Protein 1JB7 (pdb70)

Sequence (676 aa):
YEEYVELAKASLTSAQPQHFYAVVIDATFPYKTNQERYICSLKIVDPTLYLKQQKGAGDASDYATLVLYAKRFEEDLPIIHRAGDIIRVHRRATLRLYNGQQRQFNANVFYSSSWALFSTDKKRSVTQEINNQDAVSDDTTTPFSFSSKKHATIEKNEISILQQNLRKWANQYFSSYSVISSDMYTALNKAQAQKGDFDVVAKILQVHELDEYTNELKLKDASGQVFYTLSLKLKFPHVRTGEVVRIRSATYDEETSTQKKVLILSHYSNIITFIQQSSKLAKKELRAKIQQDDHSVEVASLKKNVSLNAVVLTEVDKKKHAALPSTSLQDLFHHADSDKELQAQQDDTFRTQFYVTKIEPSDVKEWVKGYDRKTKKSSSLKGASGKGDNIFQVQFLVKDASTQLNNNTYRVLLYTQDGLGANFFNVKKADNLHKNADARKKKKLEDSAEELLTKFNSYVDAVVERRNGFYLIKDTKKLIYQQQQSAFKQLLYTELFNNEGDFSKVSSNLKKPLKCYVKESYPHFLVTDGYFFVAPYFTKEAVNEFHAKFFPPNNVVNIVDLTDKVIVINNWSLELRRRVNSAEVFTSYANLEARLIVHSFKPNLQERLNPTRYPVNLFRDDEFKTTIQHFRHTALQAAINKKTVKGDNLVDISKVADDAAGKKGKVDAGIVKASASKGDDEFSDFSFKEGNTATLKIADIFVQEKG

Secondary structure (DSSP, 8-state):
--B--TTTS-SS--S-EEEEEEEEEEPPPEE-SSS-EEEEEEEEBTTBSB--TTSS-S-B--EEEEEEESSGGGS----EET-EEEEEEEEEEEETTEEEEEEETTTT-EEEEE-SSSS-HHHHHHT---S-TTS-SEESSS-----TTHHHHHHHHHHHHHHHHHHS-SS-GGGS--GGGGGG-SS-EEEEEEEEEEEE-SSSEEEEEEEETT--EEEEEEETTT-TT--TT-EEEEEEEEE-TT--SS-EEEEEEEEEEEEE-TT-HHHHHHHHHS----HHHHHHTTSSS-SS-EE-EEE-GGGTTSPB--HHHHHHTTTT-HHHHT-SEEEEEEEEEEEESSSGGGGEEEEETTTTEEE-STT-GGG-EEEEEEEEEEE-GGGTTBSEEEEEEEE-TTSTTTTTTSS----TTT-HHHHHHHHHHHHHHHSTTEEEEEEEEEETTEEEEESEEE--/----HHHHHHHHHHHTTT-GGGS-GGG-S-EEEEEEE-SSS-EEESSSEEE-EEE-HHHHHHHHHH-TT--GGG-TT-EEEEEEEEEEEEE--TTT-SS-BTTEEEEEEEEEEEEETTPPPPP-PPPEEGGG-HHHHHHHHHHHHHHHHHHHHHH--S--PPPHHHHSSTTS----GGGGEEE-S--SSSB-----S---------HHHHHHHHH-

Solvent-accessible surface area: 31541 Å² total; per-residue (Å²): 160,151,44,40,73,0,46,146,5,38,74,128,37,69,106,48,25,28,0,10,0,0,0,0,0,0,8,18,4,50,93,69,84,171,102,60,39,25,0,28,1,33,0,0,3,64,46,20,65,32,92,172,114,201,81,32,64,63,11,2,43,52,0,25,0,17,1,68,0,117,134,72,118,21,7,0,64,6,24,8,0,0,5,0,0,12,0,15,92,0,56,7,156,101,127,134,71,44,43,24,0,27,2,63,20,71,172,47,12,28,9,2,2,0,10,11,26,179,61,1,14,71,26,90,61,87,116,88,117,33,133,46,92,39,48,14,70,38,81,5,76,187,149,34,84,42,96,178,93,3,47,61,57,0,99,100,11,35,138,37,0,54,92,5,0,57,64,55,35,1,0,6,94,90,14,60,24,38,2,72,122,0,121,89,79,221,40,81,12,27,0,2,0,22,0,16,24,50,16,69,11,15,111,122,5,16,2,0,3,0,28,6,54,45,38,58,15,3,2,0,35,0,94,62,167,32,3,54,9,6,110,84,25,68,2,0,1,0,52,5,0,44,35,3,91,2,13,88,88,15,78,5,2,32,34,42,106,85,0,0,0,0,18,19,1,148,26,1,81,14,3,142,84,14,79,75,138,6,100,86,25,73,68,35,3,78,61,11,43,178,134,144,63,5,22,11,3,3,36,0,4,99,14,59,189,146,22,72,101,61,103,61,20,33,0,55,52,2,3,64,74,0,60,86,58,164,122,24,103,82,102,79,29,8,41,0,70,3,15,2,2,25,15,4,6,72,60,23,66,30,2,0,26,0,6,57,108,189,74,72,142,33,40,41,3,164,65,29,98,70,78,42,72,62,4,1,7,0,0,1,0,0,0,11,18,41,3,32,61,20,1,6,0,0,39,2,0,0,0,12,4,75,46,32,6,36,66,0,7,82,16,151,32,49,16,0,42,156,46,55,106,6,62,111,122,0,62,64,14,15,127,39,1,36,38,17,7,2,25,2,16,0,0,0,28,29,52,26,1,15,1,0,0,24,50,3,100,7,64,72,204,40,88,0,41,2,7,60,4,2,30,40,0,4,91,44,90,14,48,42,92,114,5,41,96,113,22,84,137,79,14,118,1,60,0,44,54,4,98,88,92,8,5,0,4,29,12,42,1,23,3,18,10,41,10,7,128,121,0,0,76,52,0,45,73,141,45,99,152,11,54,0,7,80,2,62,60,78,1,0,20,0,79,80,20,27,5,26,1,65,88,24,73,23,84,141,41,72,9,1,16,14,21,2,2,3,40,1,1,0,65,26,4,98,4,33,89,165,63,175,67,113,137,84,55,168,18,41,15,0,4,101,13,2,3,0,7,3,5,0,20,40,24,6,13,77,18,2,37,65,5,0,78,163,51,19,157,75,58,110,31,10,74,4,37,101,0,2,94,22,104,81,78,172,17,148,3,84,46,0,47,23,111,0,6,97,25,219,42,103,63,1,38,65,32,112,18,190,73,15,130,48,93,44,38,156,40,53,75,3,60,86,98,35,84,96

Structure (mmCIF, N/CA/C/O backbone):
data_1JB7
#
_entry.id   1JB7
#
_cell.length_a   93.100
_cell.length_b   93.100
_cell.length_c   421.800
_cell.angle_alpha   90.00
_cell.angle_beta   90.00
_cell.angle_gamma   120.00
#
_symmetry.space_group_name_H-M   'P 61 2 2'
#
loop_
_entity.id
_entity.type
_entity.pdbx_description
1 polymer "5'-D(*GP*GP*GP*GP*TP*TP*TP*TP*GP*GP*GP*G)-3'"
2 polymer 'telomere-binding protein alpha subunit'
3 polymer 'telomere-binding protein beta subunit'
4 non-polymer 'SODIUM ION'
5 non-polymer 'CHLORIDE ION'
6 water water
#
loop_
_atom_site.group_PDB
_atom_site.id
_atom_site.type_symbol
_atom_site.label_atom_id
_atom_site.label_alt_id
_atom_site.label_comp_id
_atom_site.label_asym_id
_atom_site.label_entity_id
_atom_site.label_seq_id
_atom_site.pdbx_PDB_ins_code
_atom_site.Cartn_x
_atom_site.Cartn_y
_atom_site.Cartn_z
_atom_site.occupancy
_atom_site.B_iso_or_equiv
_atom_site.auth_seq_id
_atom_site.auth_comp_id
_atom_site.auth_asym_id
_atom_site.auth_atom_id
_atom_site.pdbx_PDB_model_num
ATOM 945 N N . TYR D 2 36 ? -3.621 27.377 0.893 1.00 40.91 36 TYR A N 1
ATOM 946 C CA . TYR D 2 36 ? -2.581 26.704 1.728 1.00 40.25 36 TYR A CA 1
ATOM 947 C C . TYR D 2 36 ? -2.898 25.235 1.953 1.00 39.76 36 TYR A C 1
ATOM 948 O O . TYR D 2 36 ? -3.992 24.889 2.405 1.00 40.96 36 TYR A O 1
ATOM 957 N N A GLU D 2 37 ? -1.937 24.376 1.637 0.50 39.31 37 GLU A N 1
ATOM 958 N N B GLU D 2 37 ? -1.940 24.373 1.623 0.50 39.31 37 GLU A N 1
ATOM 959 C CA A GLU D 2 37 ? -2.099 22.941 1.821 0.50 38.97 37 GLU A CA 1
ATOM 960 C CA B GLU D 2 37 ? -2.094 22.933 1.811 0.50 38.97 37 GLU A CA 1
A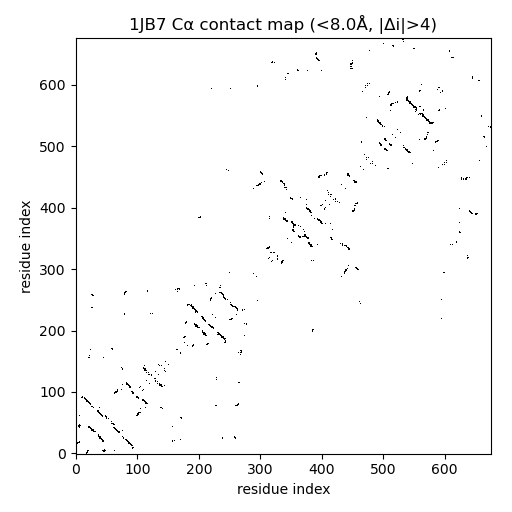TOM 961 C C A GLU D 2 37 ? -1.326 22.529 3.063 0.50 37.07 37 GLU A C 1
ATOM 962 C C B GLU D 2 37 ? -1.326 22.531 3.063 0.50 37.07 37 GLU A C 1
ATOM 963 O O A GLU D 2 37 ? -0.136 22.812 3.180 0.50 37.21 37 GLU A O 1
ATOM 964 O O B GLU D 2 37 ? -0.138 22.816 3.183 0.50 37.21 37 GLU A O 1
ATOM 975 N N . TYR D 2 38 ? -2.010 21.873 3.994 1.00 35.96 38 TYR A N 1
ATOM 976 C CA . TYR D 2 38 ? -1.380 21.438 5.237 1.00 34.49 38 TYR A CA 1
ATOM 977 C C . TYR D 2 38 ? -0.945 19.981 5.217 1.00 33.43 38 TYR A C 1
ATOM 978 O O . TYR D 2 38 ? -1.729 19.088 4.897 1.00 34.91 38 TYR A O 1
ATOM 987 N N . VAL D 2 39 ? 0.315 19.754 5.573 1.00 31.66 39 VAL A N 1
ATOM 988 C CA . VAL D 2 39 ? 0.881 18.414 5.587 1.00 30.29 39 VAL A CA 1
ATOM 989 C C . VAL D 2 39 ? 1.153 17.916 7.014 1.00 31.35 39 VAL A C 1
ATOM 990 O O . VAL D 2 39 ? 1.530 18.694 7.895 1.00 29.59 39 VAL A O 1
ATOM 994 N N . GLU D 2 40 ? 0.906 16.629 7.239 1.00 30.70 40 GLU A N 1
ATOM 995 C CA . GLU D 2 40 ? 1.140 16.009 8.542 1.00 30.36 40 GLU A CA 1
ATOM 996 C C . GLU D 2 40 ? 2.658 15.873 8.724 1.00 29.51 40 GLU A C 1
ATOM 997 O O . GLU D 2 40 ? 3.393 15.650 7.759 1.00 28.37 40 GLU A O 1
ATOM 1003 N N . LEU D 2 41 ? 3.116 15.968 9.969 1.00 26.01 41 LEU A N 1
ATOM 1004 C CA . LEU D 2 41 ? 4.539 15.921 10.275 1.00 26.24 41 LEU A CA 1
ATOM 1005 C C . LEU D 2 41 ? 5.387 14.794 9.689 1.00 24.84 41 LEU A C 1
ATOM 1006 O O . LEU D 2 41 ? 6.490 15.048 9.202 1.00 26.79 41 LEU A O 1
ATOM 1011 N N . ALA D 2 42 ? 4.912 13.557 9.779 1.00 27.22 42 ALA A N 1
ATOM 1012 C CA . ALA D 2 42 ? 5.673 12.425 9.261 1.00 29.07 42 ALA A CA 1
ATOM 1013 C C . ALA D 2 42 ? 5.601 12.326 7.740 1.00 30.69 42 ALA A C 1
ATOM 1014 O O . ALA D 2 42 ? 6.433 11.658 7.118 1.00 31.20 42 ALA A O 1
ATOM 1016 N N . LYS D 2 43 ? 4.617 12.995 7.150 1.00 32.11 43 LYS A N 1
ATOM 1017 C CA . LYS D 2 43 ? 4.433 12.961 5.699 1.00 33.58 43 LYS A CA 1
ATOM 1018 C C . LYS D 2 43 ? 5.119 14.091 4.938 1.00 34.41 43 LYS A C 1
ATOM 1019 O O . LYS D 2 43 ? 5.241 14.028 3.708 1.00 34.55 43 LYS A O 1
ATOM 1025 N N . ALA D 2 44 ? 5.579 15.112 5.664 1.00 33.22 44 ALA A N 1
ATOM 1026 C CA . ALA D 2 44 ? 6.272 16.246 5.056 1.00 31.52 44 ALA A CA 1
ATOM 1027 C C . ALA D 2 44 ? 7.520 15.766 4.316 1.00 32.55 44 ALA A C 1
ATOM 1028 O O . ALA D 2 44 ? 8.208 14.843 4.758 1.00 32.07 44 ALA A O 1
ATOM 1030 N N . SER D 2 45 ? 7.814 16.408 3.192 1.00 34.55 45 SER A N 1
ATOM 1031 C CA . SER D 2 45 ? 8.952 16.025 2.373 1.00 35.93 45 SER A CA 1
ATOM 1032 C C . SER D 2 45 ? 10.306 16.499 2.864 1.00 36.82 45 SER A C 1
ATOM 1033 O O . SER D 2 45 ? 10.492 17.673 3.172 1.00 36.81 45 SER A O 1
ATOM 1036 N N . LEU D 2 46 ? 11.258 15.571 2.897 1.00 39.10 46 LEU A N 1
ATOM 1037 C CA . LEU D 2 46 ? 12.631 15.860 3.304 1.00 42.06 46 LEU A CA 1
ATOM 1038 C C . LEU D 2 46 ? 13.478 16.233 2.084 1.00 44.17 46 LEU A C 1
ATOM 1039 O O . LEU D 2 46 ? 14.596 16.730 2.220 1.00 45.53 46 LEU A O 1
ATOM 1044 N N . THR D 2 47 ? 12.944 15.994 0.891 1.00 46.34 47 THR A N 1
ATOM 1045 C CA . THR D 2 47 ? 13.681 16.283 -0.335 1.00 48.51 47 THR A CA 1
ATOM 1046 C C . THR D 2 47 ? 13.290 17.564 -1.050 1.00 49.12 47 THR A C 1
ATOM 1047 O O . THR D 2 47 ? 14.128 18.187 -1.701 1.00 50.47 47 THR A O 1
ATOM 1051 N N . SER D 2 48 ? 12.028 17.961 -0.929 1.00 50.10 48 SER A N 1
ATOM 1052 C CA . SER D 2 48 ? 11.551 19.164 -1.599 1.00 51.05 48 SER A CA 1
ATOM 1053 C C . SER D 2 48 ? 12.343 20.420 -1.249 1.00 51.20 48 SER A C 1
ATOM 1054 O O . SER D 2 48 ? 12.753 21.162 -2.139 1.00 51.53 48 SER A O 1
ATOM 1057 N N . ALA D 2 49 ? 12.592 20.629 0.042 1.00 51.17 49 ALA A N 1
ATOM 1058 C CA . ALA D 2 49 ? 13.303 21.815 0.523 1.00 49.99 49 ALA A CA 1
ATOM 1059 C C . ALA D 2 49 ? 12.453 23.060 0.238 1.00 49.44 49 ALA A C 1
ATOM 1060 O O . ALA D 2 49 ? 12.920 24.193 0.360 1.00 49.51 49 ALA A O 1
ATOM 1062 N N . GLN D 2 50 ? 11.204 22.823 -0.163 1.00 48.74 50 GLN A N 1
ATOM 1063 C CA . GLN D 2 50 ? 10.247 23.885 -0.458 1.00 48.93 50 GLN A CA 1
ATOM 1064 C C . GLN D 2 50 ? 9.460 24.208 0.799 1.00 46.79 50 GLN A C 1
ATOM 1065 O O . GLN D 2 50 ? 9.365 23.385 1.714 1.00 47.19 50 GLN A O 1
ATOM 1071 N N . PRO D 2 51 ? 8.918 25.430 0.882 1.00 45.07 51 PRO A N 1
ATOM 1072 C CA . PRO D 2 51 ? 8.142 25.812 2.063 1.00 42.06 51 PRO A CA 1
ATOM 1073 C C . PRO D 2 51 ? 6.894 24.950 2.212 1.00 39.10 51 PRO A C 1
ATOM 1074 O O . PRO D 2 51 ? 6.119 24.784 1.268 1.00 38.53 51 PRO A O 1
ATOM 1078 N N . GLN D 2 52 ? 6.745 24.353 3.389 1.00 35.45 52 GLN A N 1
ATOM 1079 C CA . GLN D 2 52 ? 5.602 23.511 3.698 1.00 32.06 52 GLN A CA 1
ATOM 1080 C C . GLN D 2 52 ? 4.831 24.117 4.869 1.00 30.01 52 GLN A C 1
ATOM 1081 O O . GLN D 2 52 ? 5.361 24.950 5.603 1.00 30.38 52 GLN A O 1
ATOM 1087 N N . HIS D 2 53 ? 3.576 23.721 5.024 1.00 27.90 53 HIS A N 1
ATOM 1088 C CA . HIS D 2 53 ? 2.736 24.274 6.077 1.00 27.68 53 HIS A CA 1
ATOM 1089 C C . HIS D 2 53 ? 2.103 23.164 6.887 1.00 27.53 53 HIS A C 1
ATOM 1090 O O . HIS D 2 53 ? 1.787 22.097 6.356 1.00 27.26 53 HIS A O 1
ATOM 1097 N N . PHE D 2 54 ? 1.883 23.427 8.174 1.00 25.79 54 PHE A N 1
ATOM 1098 C CA . PHE D 2 54 ? 1.297 22.418 9.032 1.00 24.32 54 PHE A CA 1
ATOM 1099 C C . PHE D 2 54 ? 0.632 22.961 10.292 1.00 24.16 54 PHE A C 1
ATOM 1100 O O . PHE D 2 54 ? 0.799 24.125 10.658 1.00 22.38 54 PHE A O 1
ATOM 1108 N N . TYR D 2 55 ? -0.122 22.071 10.929 1.00 24.26 55 TYR A N 1
ATOM 1109 C CA . TYR D 2 55 ? -0.796 22.313 12.194 1.00 25.74 55 TYR A CA 1
ATOM 1110 C C . TYR D 2 55 ? -0.172 21.255 13.090 1.00 24.61 55 TYR A C 1
ATOM 1111 O O . TYR D 2 55 ? 0.006 20.114 12.663 1.00 26.91 55 TYR A O 1
ATOM 1120 N N . ALA D 2 56 ? 0.170 21.620 14.320 1.00 24.96 56 ALA A N 1
ATOM 1121 C CA . ALA D 2 56 ? 0.771 20.663 15.241 1.00 23.36 56 ALA A CA 1
ATOM 1122 C C . ALA D 2 56 ? 0.507 21.064 16.689 1.00 23.16 56 ALA A C 1
ATOM 1123 O O . ALA D 2 56 ? 0.132 22.200 16.965 1.00 22.04 56 ALA A O 1
ATOM 1125 N N . VAL D 2 57 ? 0.658 20.099 17.588 1.00 22.77 57 VAL A N 1
ATOM 1126 C CA . VAL D 2 57 ? 0.462 20.323 19.024 1.00 22.32 57 VAL A CA 1
ATOM 1127 C C . VAL D 2 57 ? 1.846 20.567 19.630 1.00 21.10 57 VAL A C 1
ATOM 1128 O O . VAL D 2 57 ? 2.777 19.798 19.401 1.00 21.19 57 VAL A O 1
ATOM 1132 N N . VAL D 2 58 ? 1.984 21.659 20.376 1.00 20.32 58 VAL A N 1
ATOM 1133 C CA . VAL D 2 58 ? 3.252 22.006 21.001 1.00 20.63 58 VAL A CA 1
ATOM 1134 C C . VAL D 2 58 ? 3.361 21.283 22.343 1.00 21.71 58 VAL A C 1
ATOM 1135 O O . VAL D 2 58 ? 2.454 21.387 23.172 1.00 19.27 58 VAL A O 1
ATOM 1139 N N . ILE D 2 59 ? 4.455 20.551 22.545 1.00 21.77 59 ILE A N 1
ATOM 1140 C CA . ILE D 2 59 ? 4.648 19.837 23.810 1.00 22.38 59 ILE A CA 1
ATOM 1141 C C . ILE D 2 59 ? 5.792 20.412 24.636 1.00 23.44 59 ILE A C 1
ATOM 1142 O O . ILE D 2 59 ? 5.901 20.128 25.833 1.00 24.18 59 ILE A O 1
ATOM 1147 N N . ASP D 2 60 ? 6.634 21.223 24.003 1.00 21.72 60 ASP A N 1
ATOM 1148 C CA . ASP D 2 60 ? 7.785 21.840 24.663 1.00 20.96 60 ASP A CA 1
ATOM 1149 C C . ASP D 2 60 ? 8.246 23.059 23.871 1.00 22.16 60 ASP A C 1
ATOM 1150 O O . ASP D 2 60 ? 8.015 23.148 22.661 1.00 22.13 60 ASP A O 1
ATOM 1155 N N . ALA D 2 61 ? 8.910 23.986 24.552 1.00 19.77 61 ALA A N 1
ATOM 1156 C CA . ALA D 2 61 ? 9.435 25.184 23.919 1.00 18.47 61 ALA A CA 1
ATOM 1157 C C . ALA D 2 61 ? 10.338 25.964 24.835 1.00 19.94 61 ALA A C 1
ATOM 1158 O O . ALA D 2 61 ? 10.101 26.048 26.046 1.00 18.95 61 ALA A O 1
ATOM 1160 N N . THR D 2 62 ? 11.379 26.535 24.251 1.00 17.41 62 THR A N 1
ATOM 1161 C CA . THR D 2 62 ? 12.267 27.412 24.989 1.00 18.03 62 THR A CA 1
ATOM 1162 C C . THR D 2 62 ? 11.462 28.709 24.998 1.00 18.93 62 THR A C 1
ATOM 1163 O O . THR D 2 62 ? 10.428 28.820 24.321 1.00 16.83 62 THR A O 1
ATOM 1167 N N . PHE D 2 63 ? 11.895 29.670 25.805 1.00 18.14 63 PHE A N 1
ATOM 1168 C CA . PHE D 2 63 ? 11.257 30.977 25.805 1.00 18.72 63 PHE A CA 1
ATOM 1169 C C . PHE D 2 63 ? 11.949 31.674 24.609 1.00 18.29 63 PHE A C 1
ATOM 1170 O O . PHE D 2 63 ? 13.046 31.264 24.214 1.00 17.14 63 PHE A O 1
ATOM 1178 N N . PRO D 2 64 ? 11.306 32.684 23.987 1.00 19.08 64 PRO A N 1
ATOM 1179 C CA . PRO D 2 64 ? 11.990 33.351 22.862 1.00 19.93 64 PRO A CA 1
ATOM 1180 C C . PRO D 2 64 ? 13.232 34.038 23.427 1.00 21.49 64 PRO A C 1
ATOM 1181 O O . PRO D 2 64 ? 13.130 34.780 24.408 1.00 22.57 64 PRO A O 1
ATOM 1185 N N . TYR D 2 65 ? 14.402 33.811 22.830 1.00 19.09 65 TYR A N 1
ATOM 1186 C CA . TYR D 2 65 ? 15.622 34.412 23.360 1.00 20.99 65 TYR A CA 1
ATOM 1187 C C . TYR D 2 65 ? 16.530 35.065 22.332 1.00 22.91 65 TYR A C 1
ATOM 1188 O O . TYR D 2 65 ? 16.551 34.669 21.166 1.00 21.41 65 TYR A O 1
ATOM 1197 N N . LYS D 2 66 ? 17.294 36.054 22.778 1.00 23.95 66 LYS A N 1
ATOM 1198 C CA . LYS D 2 66 ? 18.219 36.760 21.901 1.00 25.46 66 LYS A CA 1
ATOM 1199 C C . LYS D 2 66 ? 19.554 36.014 21.819 1.00 27.89 66 LYS A C 1
ATOM 1200 O O . LYS D 2 66 ? 20.049 35.490 22.819 1.00 25.92 66 LYS A O 1
ATOM 1206 N N . THR D 2 67 ? 20.108 35.920 20.611 1.00 29.81 67 THR A N 1
ATOM 1207 C CA . THR D 2 67 ? 21.380 35.229 20.391 1.00 35.79 67 THR A CA 1
ATOM 1208 C C . THR D 2 67 ? 22.523 36.199 20.129 1.00 39.38 67 THR A C 1
ATOM 1209 O O . THR D 2 67 ? 23.684 35.896 20.395 1.00 41.10 67 THR A O 1
ATOM 1213 N N . ASN D 2 68 ? 22.201 37.335 19.528 1.00 44.17 68 ASN A N 1
ATOM 1214 C CA . ASN D 2 68 ? 23.211 38.332 19.221 1.00 49.37 68 ASN A CA 1
ATOM 1215 C C . ASN D 2 68 ? 22.536 39.688 19.102 1.00 51.10 68 ASN A C 1
ATOM 1216 O O . ASN D 2 68 ? 21.471 39.899 19.672 1.00 53.17 68 ASN A O 1
ATOM 1221 N N . GLN D 2 69 ? 23.130 40.589 18.335 1.00 53.03 69 GLN A N 1
ATOM 1222 C CA . GLN D 2 69 ? 22.578 41.926 18.167 1.00 54.85 69 GLN A CA 1
ATOM 1223 C C . GLN D 2 69 ? 21.359 42.025 17.261 1.00 53.81 69 GLN A C 1
ATOM 1224 O O . GLN D 2 69 ? 20.625 43.012 17.334 1.00 55.10 69 GLN A O 1
ATOM 1230 N N . GLU D 2 70 ? 21.123 41.012 16.430 1.00 51.93 70 GLU A N 1
ATOM 1231 C CA . GLU D 2 70 ? 19.995 41.066 15.507 1.00 49.72 70 GLU A CA 1
ATOM 1232 C C . GLU D 2 70 ? 19.106 39.832 15.395 1.00 45.19 70 GLU A C 1
ATOM 1233 O O . GLU D 2 70 ? 18.185 39.827 14.582 1.00 45.24 70 GLU A O 1
ATOM 1239 N N . ARG D 2 71 ? 19.345 38.800 16.200 1.00 39.94 71 ARG A N 1
ATOM 1240 C CA . ARG D 2 71 ? 18.528 37.594 16.092 1.00 35.90 71 ARG A CA 1
ATOM 1241 C C . ARG D 2 71 ? 17.930 37.036 17.385 1.00 31.39 71 ARG A C 1
ATOM 1242 O O . ARG D 2 71 ? 18.556 37.063 18.443 1.00 29.55 71 ARG A O 1
ATOM 1250 N N . TYR D 2 72 ? 16.701 36.545 17.266 1.00 26.82 72 TYR A N 1
ATOM 1251 C CA . TYR D 2 72 ? 15.967 35.926 18.368 1.00 23.67 72 TYR A CA 1
ATOM 1252 C C . TYR D 2 72 ? 15.526 34.559 17.877 1.00 24.08 72 TYR A C 1
ATOM 1253 O O . TYR D 2 72 ? 15.171 34.384 16.694 1.00 21.85 72 TYR A O 1
ATOM 1262 N N . ILE D 2 73 ? 15.503 33.596 18.787 1.00 20.11 73 ILE A N 1
ATOM 1263 C CA . ILE D 2 73 ? 15.117 32.243 18.446 1.00 20.49 73 ILE A CA 1
ATOM 1264 C C . ILE D 2 73 ? 14.148 31.641 19.445 1.00 22.53 73 ILE A C 1
ATOM 1265 O O . ILE D 2 73 ? 14.181 31.992 20.631 1.00 21.35 73 ILE A O 1
ATOM 1270 N N . CYS D 2 74 ? 13.229 30.823 18.937 1.00 19.69 74 CYS A N 1
ATOM 1271 C CA . CYS D 2 74 ? 12.320 30.043 19.777 1.00 20.70 74 CYS A CA 1
ATOM 1272 C C . CYS D 2 74 ? 12.344 28.617 19.236 1.00 22.56 74 CYS A C 1
ATOM 1273 O O . CYS D 2 74 ? 12.038 28.380 18.071 1.00 23.14 74 CYS A O 1
ATOM 1276 N N . SER D 2 75 ? 12.762 27.674 20.070 1.00 20.74 75 SER A N 1
ATOM 1277 C CA . SER D 2 75 ? 12.826 26.279 19.667 1.00 22.91 75 SER A CA 1
ATOM 1278 C C . SER D 2 75 ? 11.683 25.481 20.290 1.00 25.58 75 SER A C 1
ATOM 1279 O O . SER D 2 75 ? 11.434 25.595 21.495 1.00 23.94 75 SER A O 1
ATOM 1282 N N . LEU D 2 76 ? 10.947 24.718 19.480 1.00 21.25 76 LEU A N 1
ATOM 1283 C CA . LEU D 2 76 ? 9.858 23.917 20.027 1.00 22.90 76 LEU A CA 1
ATOM 1284 C C . LEU D 2 76 ? 9.836 22.455 19.618 1.00 24.02 76 LEU A C 1
ATOM 1285 O O . LEU D 2 76 ? 10.507 22.048 18.654 1.00 22.99 76 LEU A O 1
ATOM 1290 N N . LYS D 2 77 ? 9.127 21.655 20.416 1.00 21.66 77 LYS A N 1
ATOM 1291 C CA . LYS D 2 77 ? 8.944 20.238 20.130 1.00 21.70 77 LYS A CA 1
ATOM 1292 C C . LYS D 2 77 ? 7.471 20.142 19.761 1.00 23.25 77 LYS A C 1
ATOM 1293 O O . LYS D 2 77 ? 6.611 20.664 20.482 1.00 20.31 77 LYS A O 1
ATOM 1299 N N . ILE D 2 78 ? 7.186 19.520 18.612 1.00 19.29 78 ILE A N 1
ATOM 1300 C CA . ILE D 2 78 ? 5.818 19.391 18.123 1.00 20.29 78 ILE A CA 1
ATOM 1301 C C . ILE D 2 78 ? 5.410 17.972 17.742 1.00 20.77 78 ILE A C 1
ATOM 1302 O O . ILE D 2 78 ? 6.243 17.153 17.356 1.00 21.87 78 ILE A O 1
ATOM 1307 N N . VAL D 2 79 ? 4.114 17.690 17.855 1.00 22.02 79 VAL A N 1
ATOM 1308 C CA . VAL D 2 79 ? 3.581 16.370 17.541 1.00 23.35 79 VAL A CA 1
ATOM 1309 C C . VAL D 2 79 ? 2.249 16.464 16.798 1.00 23.26 79 VAL A C 1
ATOM 1310 O O . VAL D 2 79 ? 1.614 17.517 16.760 1.00 23.81 79 VAL A O 1
ATOM 1314 N N . ASP D 2 80 ? 1.830 15.348 16.215 1.00 23.96 80 ASP A N 1
ATOM 1315 C CA . ASP D 2 80 ? 0.552 15.274 15.517 1.00 25.28 80 ASP A CA 1
ATOM 1316 C C . ASP D 2 80 ? 0.188 13.794 15.386 1.00 25.39 80 ASP A C 1
ATOM 1317 O O . ASP D 2 80 ? 0.984 12.940 15.782 1.00 25.36 80 ASP A O 1
ATOM 1322 N N . PRO D 2 81 ? -1.019 13.464 14.876 1.00 26.65 81 PRO A N 1
ATOM 1323 C CA . PRO D 2 81 ? -1.409 12.055 14.742 1.00 28.15 81 PRO A CA 1
ATOM 1324 C C . PRO D 2 81 ? -0.433 11.113 14.040 1.00 28.51 81 PRO A C 1
ATOM 1325 O O . PRO D 2 81 ? -0.515 9.901 14.234 1.00 29.61 81 PRO A O 1
ATOM 1329 N N . THR D 2 82 ? 0.485 11.653 13.237 1.00 29.01 82 THR A N 1
ATOM 1330 C CA . THR D 2 82 ? 1.459 10.816 12.529 1.00 29.22 82 THR A CA 1
ATOM 1331 C C . THR D 2 82 ? 2.845 10.761 13.170 1.00 29.81 82 THR A C 1
ATOM 1332 O O . THR D 2 82 ? 3.707 10.001 12.726 1.00 28.75 82 THR A O 1
ATOM 1336 N N . LEU D 2 83 ? 3.071 11.571 14.204 1.00 29.34 83 LEU A N 1
ATOM 1337 C CA . LEU D 2 83 ? 4.373 11.612 14.867 1.00 28.05 83 LEU A CA 1
ATOM 1338 C C . LEU D 2 83 ? 4.161 12.046 16.316 1.00 28.52 83 LEU A C 1
ATOM 1339 O O . LEU D 2 83 ? 3.973 13.227 16.594 1.00 27.59 83 LEU A O 1
ATOM 1344 N N . TYR D 2 84 ? 4.175 11.080 17.231 1.00 29.91 84 TYR A N 1
ATOM 1345 C CA . TYR D 2 84 ? 3.934 11.375 18.638 1.00 31.82 84 TYR A CA 1
ATOM 1346 C C . TYR D 2 84 ? 4.468 10.335 19.623 1.00 33.94 84 TYR A C 1
ATOM 1347 O O . TYR D 2 84 ? 4.561 10.610 20.822 1.00 31.88 84 TYR A O 1
ATOM 1356 N N . LEU D 2 85 ? 4.813 9.149 19.130 1.00 35.69 85 LEU A N 1
ATOM 1357 C CA . LEU D 2 85 ? 5.311 8.092 20.005 1.00 39.95 85 LEU A CA 1
ATOM 1358 C C . LEU D 2 85 ? 6.347 7.202 19.318 1.00 43.25 85 LEU A C 1
ATOM 1359 O O . LEU D 2 85 ? 6.169 6.804 18.165 1.00 41.79 85 LEU A O 1
ATOM 1364 N N . LYS D 2 86 ? 7.430 6.898 20.030 1.00 46.74 86 LYS A N 1
ATOM 1365 C CA . LYS D 2 86 ? 8.491 6.050 19.487 1.00 52.57 86 LYS A CA 1
ATOM 1366 C C . LYS D 2 86 ? 8.057 4.585 19.442 1.00 56.24 86 LYS A C 1
ATOM 1367 O O . LYS D 2 86 ? 7.214 4.169 20.240 1.00 55.63 86 LYS A O 1
ATOM 1373 N N . GLN D 2 87 ? 8.628 3.828 18.496 1.00 61.66 87 GLN A N 1
ATOM 1374 C CA . GLN D 2 87 ? 8.340 2.397 18.283 1.00 67.06 87 GLN A CA 1
ATOM 1375 C C . GLN D 2 87 ? 8.208 1.628 19.599 1.00 69.99 87 GLN A C 1
ATOM 1376 O O . GLN D 2 87 ? 9.154 0.979 20.057 1.00 70.53 87 GLN A O 1
ATOM 1382 N N . GLN D 2 88 ? 6.998 1.662 20.156 1.00 73.22 88 GLN A N 1
ATOM 1383 C CA . GLN D 2 88 ? 6.684 1.047 21.443 1.00 76.12 88 GLN A CA 1
ATOM 1384 C C . GLN D 2 88 ? 6.704 -0.475 21.594 1.00 77.36 88 GLN A C 1
ATOM 1385 O O . GLN D 2 88 ? 5.726 -1.175 21.313 1.00 77.87 88 GLN A O 1
ATOM 1391 N N . LYS D 2 89 ? 7.823 -0.958 22.114 1.00 78.36 89 LYS A N 1
ATOM 1392 C CA . LYS D 2 89 ? 8.061 -2.371 22.389 1.00 79.20 89 LYS A CA 1
ATOM 1393 C C . LYS D 2 89 ? 9.210 -2.248 23.369 1.00 79.50 89 LYS A C 1
ATOM 1394 O O . LYS D 2 89 ? 9.046 -2.472 24.567 1.00 80.00 89 LYS A O 1
ATOM 1400 N N . GLY D 2 90 ? 10.346 -1.794 22.847 1.00 79.34 90 GLY A N 1
ATOM 1401 C CA . GLY D 2 90 ? 11.525 -1.570 23.659 1.00 78.64 90 GLY A CA 1
ATOM 1402 C C . GLY D 2 90 ? 11.753 -0.071 23.756 1.00 78.10 90 GLY A C 1
ATOM 1403 O O . GLY D 2 90 ? 12.820 0.381 24.172 1.00 78.22 90 GLY A O 1
ATOM 1404 N N . ALA D 2 91 ? 10.742 0.701 23.357 1.00 77.31 91 ALA A N 1
ATOM 1405 C CA . ALA D 2 91 ? 10.806 2.162 23.383 1.00 76.26 91 ALA A CA 1
ATOM 1406 C C . ALA D 2 91 ? 10.558 2.726 24.780 1.00 75.36 91 ALA A C 1
ATOM 1407 O O . ALA D 2 91 ? 11.171 3.723 25.171 1.00 75.42 91 ALA A O 1
ATOM 1409 N N . GLY D 2 92 ? 9.649 2.094 25.518 1.00 73.82 92 GLY A N 1
ATOM 1410 C CA . GLY D 2 92 ? 9.337 2.544 26.865 1.00 71.53 92 GLY A CA 1
ATOM 1411 C C . GLY D 2 92 ? 8.347 3.691 26.927 1.00 69.22 92 GLY A C 1
ATOM 1412 O O . GLY D 2 92 ? 8.446 4.554 27.804 1.00 69.84 92 GLY A O 1
ATOM 1413 N N . ASP D 2 93 ? 7.393 3.688 25.996 1.00 66.28 93 ASP A N 1
ATOM 1414 C CA . ASP D 2 93 ? 6.357 4.717 25.900 1.00 62.53 93 ASP A CA 1
ATOM 1415 C C . ASP D 2 93 ? 6.932 6.138 25.895 1.00 58.20 93 ASP A C 1
ATOM 1416 O O . ASP D 2 93 ? 6.361 7.068 26.471 1.00 58.40 93 ASP A O 1
ATOM 1421 N N . ALA D 2 94 ? 8.091 6.281 25.261 1.00 52.57 94 ALA A N 1
ATOM 1422 C CA . ALA D 2 94 ? 8.757 7.561 25.146 1.00 46.14 94 ALA A CA 1
ATOM 1423 C C . ALA D 2 94 ? 8.103 8.296 23.984 1.00 43.50 94 ALA A C 1
ATOM 1424 O O . ALA D 2 94 ? 7.744 7.681 22.973 1.00 39.53 94 ALA A O 1
ATOM 1426 N N . SER D 2 95 ? 7.915 9.602 24.145 1.00 39.40 95 SER A N 1
ATOM 1427 C CA . SER D 2 95 ? 7.302 10.416 23.101 1.00 37.32 95 SER A CA 1
ATOM 1428 C C . SER D 2 95 ? 8.225 10.614 21.905 1.00 34.78 95 SER A C 1
ATOM 1429 O O . SER D 2 95 ? 9.447 10.628 22.044 1.00 34.40 95 SER A O 1
ATOM 1432 N N . ASP D 2 96 ? 7.635 10.695 20.719 1.00 32.80 96 ASP A N 1
ATOM 1433 C CA . ASP D 2 96 ? 8.408 10.960 19.513 1.00 31.32 96 ASP A CA 1
ATOM 1434 C C . ASP D 2 96 ? 7.897 12.310 19.053 1.00 28.79 96 ASP A C 1
ATOM 1435 O O . ASP D 2 96 ? 6.732 12.635 19.275 1.00 30.19 96 ASP A O 1
ATOM 1440 N N . TYR D 2 97 ? 8.761 13.103 18.433 1.00 27.61 97 TYR A N 1
ATOM 1441 C CA . TYR D 2 97 ? 8.358 14.430 17.999 1.00 26.65 97 TYR A CA 1
ATOM 1442 C C . TYR D 2 97 ? 9.264 15.015 16.933 1.00 25.54 97 TYR A C 1
ATOM 1443 O O . TYR D 2 97 ? 10.353 14.508 16.673 1.00 25.79 97 TYR A O 1
ATOM 1452 N N . ALA D 2 98 ? 8.789 16.094 16.324 1.00 24.74 98 ALA A N 1
ATOM 1453 C CA . ALA D 2 98 ? 9.562 16.837 15.342 1.00 25.03 98 ALA A CA 1
ATOM 1454 C C . ALA D 2 98 ? 9.962 18.103 16.094 1.00 24.68 98 ALA A C 1
ATOM 1455 O O . ALA D 2 98 ? 9.408 18.397 17.158 1.00 23.06 98 ALA A O 1
ATOM 1457 N N . THR D 2 99 ? 10.955 18.820 15.586 1.00 23.69 99 THR A N 1
ATOM 1458 C CA . THR D 2 99 ? 11.360 20.071 16.213 1.00 24.77 99 THR A CA 1
ATOM 1459 C C . THR D 2 99 ? 11.046 21.212 15.263 1.00 25.00 99 THR A C 1
ATOM 1460 O O . THR D 2 99 ? 11.017 21.030 14.042 1.00 24.33 99 THR A O 1
ATOM 1464 N N . LEU D 2 100 ? 10.807 22.382 15.836 1.00 21.18 100 LEU A N 1
ATOM 1465 C CA . LEU D 2 100 ? 10.4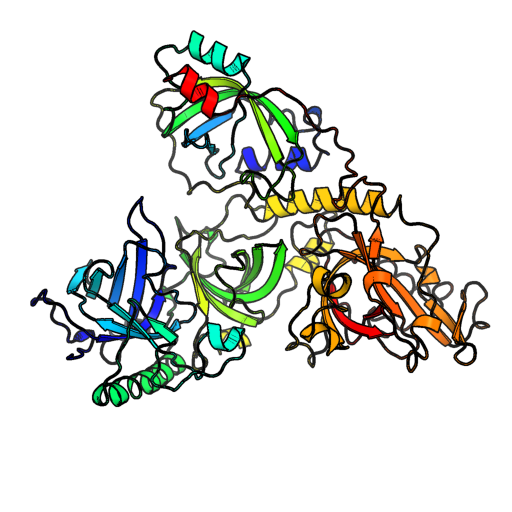90 23.577 15.073 1.00 21.01 100 LEU A CA 1
ATOM 1466 C C . LEU D 2 100 ? 11.352 24.712 15.578 1.00 22.33 100 LEU A C 1
ATOM 1467 O O . LEU D 2 100 ? 11.313 25.060 16.775 1.00 19.16 100 LEU A O 1
ATOM 1472 N N . VAL D 2 101 ? 12.176 25.264 14.694 1.00 19.91 101 VAL A N 1
ATOM 1473 C CA . VAL D 2 101 ? 13.027 26.368 15.099 1.00 20.24 101 VAL A CA 1
ATOM 1474 C C . VAL D 2 101 ? 12.573 27.628 14.383 1.00 23.33 101 VAL A C 1
ATOM 1475 O O . VAL D 2 101 ? 12.580 27.689 13.146 1.00 23.16 101 VAL A O 1
ATOM 1479 N N . LEU D 2 102 ? 12.144 28.616 15.167 1.00 21.61 102 LEU A N 1
ATOM 1480 C CA . LEU D 2 102 ? 11.669 29.883 14.635 1.00 22.16 102 LEU A CA 1
ATOM 1481 C C . LEU D 2 102 ? 12.711 30.969 14.837 1.00 24.29 102 LEU A C 1
ATOM 1482 O O . LEU D 2 102 ? 13.210 31.193 15.964 1.00 21.39 102 LEU A O 1
ATOM 1487 N N . TYR D 2 103 ? 13.058 31.632 13.736 1.00 20.41 103 TYR A N 1
ATOM 1488 C CA . TYR D 2 103 ? 14.051 32.695 13.746 1.00 21.43 103 TYR A CA 1
ATOM 1489 C C . TYR D 2 103 ? 13.375 34.032 13.470 1.00 22.36 103 TYR A C 1
ATOM 1490 O O . TYR D 2 103 ? 12.498 34.126 12.612 1.00 23.15 103 TYR A O 1
ATOM 1499 N N . ALA D 2 104 ? 13.808 35.072 14.173 1.00 21.97 104 ALA A N 1
ATOM 1500 C CA . ALA D 2 104 ? 13.217 36.391 14.005 1.00 21.85 104 ALA A CA 1
ATOM 1501 C C . ALA D 2 104 ? 14.205 37.494 14.326 1.00 22.05 104 ALA A C 1
ATOM 1502 O O . ALA D 2 104 ? 15.277 37.239 14.859 1.00 22.84 104 ALA A O 1
ATOM 1504 N N . LYS D 2 105 ? 13.865 38.720 13.943 1.00 23.08 105 LYS A N 1
ATOM 1505 C CA . LYS D 2 105 ? 14.725 39.861 14.211 1.00 23.77 105 LYS A CA 1
ATOM 1506 C C . LYS D 2 105 ? 14.235 40.633 15.422 1.00 22.57 105 LYS A C 1
ATOM 1507 O O . LYS D 2 105 ? 14.918 41.535 15.903 1.00 24.03 105 LYS A O 1
ATOM 1513 N N . ARG D 2 106 ? 13.015 40.328 15.849 1.00 24.54 106 ARG A N 1
ATOM 1514 C CA . ARG D 2 106 ? 12.404 40.985 17.007 1.00 24.35 106 ARG A CA 1
ATOM 1515 C C . ARG D 2 106 ? 11.786 39.958 17.946 1.00 24.32 106 ARG A C 1
ATOM 1516 O O . ARG D 2 106 ? 11.235 38.939 17.507 1.00 22.67 106 ARG A O 1
ATOM 1524 N N . PHE D 2 107 ? 11.894 40.231 19.246 1.00 22.38 107 PHE A N 1
ATOM 1525 C CA . PHE D 2 107 ? 11.342 39.358 20.289 1.00 22.02 107 PHE A CA 1
ATOM 1526 C C . PHE D 2 107 ? 9.844 39.120 20.096 1.00 20.68 107 PHE A C 1
ATOM 1527 O O . PHE D 2 107 ? 9.347 37.995 20.216 1.00 21.48 107 PHE A O 1
ATOM 1535 N N A GLU D 2 108 ? 9.141 40.196 19.775 0.50 22.08 108 GLU A N 1
ATOM 1536 N N B GLU D 2 108 ? 9.138 40.195 19.759 0.50 22.08 108 GLU A N 1
ATOM 1537 C CA A GLU D 2 108 ? 7.701 40.194 19.566 0.50 22.66 108 GLU A CA 1
ATOM 1538 C CA B GLU D 2 108 ? 7.690 40.190 19.550 0.50 22.66 108 GLU A CA 1
ATOM 1539 C C A GLU D 2 108 ? 7.193 39.359 18.378 0.50 22.12 108 GLU A C 1
ATOM 1540 C C B GLU D 2 108 ? 7.198 39.298 18.407 0.50 22.12 108 GLU A C 1
ATOM 1541 O O A GLU D 2 108 ? 5.993 39.130 18.249 0.50 21.29 108 GLU A O 1
ATOM 1542 O O B GLU D 2 108 ? 6.024 38.950 18.356 0.50 21.29 108 GLU A O 1
ATOM 1553 N N . ASP D 2 109 ? 8.103 38.886 17.528 1.00 22.82 109 ASP A N 1
ATOM 1554 C CA . ASP D 2 109 ? 7.722 38.049 16.377 1.00 22.44 109 ASP A CA 1
ATOM 1555 C C . ASP D 2 109 ? 7.784 36.551 16.660 1.00 23.15 109 ASP A C 1
ATOM 1556 O O . ASP D 2 109 ? 7.605 35.720 15.760 1.00 21.04 109 ASP A O 1
ATOM 1561 N N . LEU D 2 110 ? 7.981 36.205 17.931 1.00 21.78 110 LEU A N 1
ATOM 1562 C CA . LEU D 2 110 ? 8.076 34.816 18.331 1.00 19.41 110 LEU A CA 1
ATOM 1563 C C . LEU D 2 110 ? 7.004 34.460 19.368 1.00 21.68 110 LEU A C 1
ATOM 1564 O O . LEU D 2 110 ? 6.555 35.313 20.133 1.00 19.83 110 LEU A O 1
ATOM 1569 N N . PRO D 2 111 ? 6.545 33.202 19.357 1.00 21.51 111 PRO A N 1
ATOM 1570 C CA . PRO D 2 111 ? 5.519 32.693 20.267 1.00 22.05 111 PRO A CA 1
ATOM 1571 C C . PRO D 2 111 ? 5.978 32.410 21.699 1.00 21.71 111 PRO A C 1
ATOM 1572 O O . PRO D 2 111 ? 7.001 31.765 21.915 1.00 20.01 111 PRO A O 1
ATOM 1576 N N . ILE D 2 112 ? 5.216 32.911 22.668 1.00 21.43 112 ILE A N 1
ATOM 1577 C CA . ILE D 2 112 ? 5.530 32.640 24.068 1.00 21.05 112 ILE A CA 1
ATOM 1578 C C . ILE D 2 112 ? 4.638 31.468 24.442 1.00 18.28 112 ILE A C 1
ATOM 1579 O O . ILE D 2 112 ? 3.413 31.596 24.510 1.00 22.16 112 ILE A O 1
ATOM 1584 N N . ILE D 2 113 ? 5.252 30.307 24.624 1.00 17.27 113 ILE A N 1
ATOM 1585 C CA . ILE D 2 113 ? 4.518 29.097 24.954 1.00 17.19 113 ILE A CA 1
ATOM 1586 C C . ILE D 2 113 ? 4.449 28.932 26.481 1.00 18.07 113 ILE A C 1
ATOM 1587 O O . ILE D 2 113 ? 5.438 28.581 27.107 1.00 18.33 113 ILE A O 1
ATOM 1592 N N . HIS D 2 114 ? 3.298 29.240 27.067 1.00 19.96 114 HIS A N 1
ATOM 1593 C CA . HIS D 2 114 ? 3.129 29.103 28.521 1.00 20.62 114 HIS A CA 1
ATOM 1594 C C . HIS D 2 114 ? 2.593 27.731 28.915 1.00 21.67 114 HIS A C 1
ATOM 1595 O O . HIS D 2 114 ? 2.735 27.310 30.077 1.00 21.56 114 HIS A O 1
ATOM 1602 N N . ARG D 2 115 ? 2.010 27.027 27.943 1.00 19.79 115 ARG A N 1
ATOM 1603 C CA . ARG D 2 115 ? 1.354 25.747 28.186 1.00 20.88 115 ARG A CA 1
ATOM 1604 C C . ARG D 2 115 ? 1.538 24.682 27.107 1.00 23.45 115 ARG A C 1
ATOM 1605 O O . ARG D 2 115 ? 1.430 24.958 25.906 1.00 22.29 115 ARG A O 1
ATOM 1613 N N . ALA D 2 116 ? 1.761 23.454 27.557 1.00 22.44 116 ALA A N 1
ATOM 1614 C CA . ALA D 2 116 ? 1.939 22.321 26.671 1.00 23.21 116 ALA A CA 1
ATOM 1615 C C . ALA D 2 116 ? 0.575 21.760 26.312 1.00 24.54 116 ALA A C 1
ATOM 1616 O O . ALA D 2 116 ? -0.287 21.589 27.180 1.00 25.60 116 ALA A O 1
ATOM 1618 N N . GLY D 2 117 ? 0.362 21.504 25.023 1.00 23.62 117 GLY A N 1
ATOM 1619 C CA . GLY D 2 117 ? -0.914 20.963 24.593 1.00 21.93 117 GLY A CA 1
ATOM 1620 C C . GLY D 2 117 ? -1.665 21.858 23.630 1.00 22.01 117 GLY A C 1
ATOM 1621 O O . GLY D 2 117 ? -2.599 21.399 22.978 1.00 23.45 117 GLY A O 1
ATOM 1622 N N . ASP D 2 118 ? -1.304 23.139 23.574 1.00 22.54 118 ASP A N 1
ATOM 1623 C CA . ASP D 2 118 ? -1.959 24.063 22.652 1.00 22.08 118 ASP A CA 1
ATOM 1624 C C . ASP D 2 118 ? -1.476 23.776 21.228 1.00 22.73 118 ASP A C 1
ATOM 1625 O O . ASP D 2 118 ? -0.551 22.992 21.022 1.00 21.10 118 ASP A O 1
ATOM 1630 N N . ILE D 2 119 ? -2.109 24.416 20.256 1.00 23.56 119 ILE A N 1
ATOM 1631 C CA . ILE D 2 119 ? -1.805 24.171 18.851 1.00 22.92 119 ILE A CA 1
ATOM 1632 C C . ILE D 2 119 ? -1.111 25.324 18.133 1.00 22.30 119 ILE A C 1
ATOM 1633 O O . ILE D 2 119 ? -1.390 26.499 18.395 1.00 22.74 119 ILE A O 1
ATOM 1638 N N . ILE D 2 120 ? -0.177 24.978 17.246 1.00 20.66 120 ILE A N 1
ATOM 1639 C CA . ILE D 2 120 ? 0.529 25.979 16.460 1.00 19.17 120 ILE A CA 1
ATOM 1640 C C . ILE D 2 120 ? 0.346 25.666 14.968 1.00 21.90 120 ILE A C 1
ATOM 1641 O O . ILE D 2 120 ? 0.359 24.504 14.564 1.00 21.85 120 ILE A O 1
ATOM 1646 N N . ARG D 2 121 ? 0.051 26.703 14.192 1.00 23.09 121 ARG A N 1
ATOM 1647 C CA . ARG D 2 121 ? -0.120 26.571 12.741 1.00 23.58 121 ARG A CA 1
ATOM 1648 C C . ARG D 2 121 ? 1.050 27.337 12.149 1.00 21.62 121 ARG A C 1
ATOM 1649 O O . ARG D 2 121 ? 1.252 28.509 12.463 1.00 22.39 121 ARG A O 1
ATOM 1657 N N . VAL D 2 122 ? 1.836 26.672 11.309 1.00 22.76 122 VAL A N 1
ATOM 1658 C CA . VAL D 2 122 ? 3.005 27.290 10.707 1.00 21.69 122 VAL A CA 1
ATOM 1659 C C . VAL D 2 122 ? 2.917 27.355 9.186 1.00 24.27 122 VAL A C 1
ATOM 1660 O O . VAL D 2 122 ? 2.509 26.395 8.526 1.00 23.85 122 VAL A O 1
ATOM 1664 N N . HIS D 2 123 ? 3.286 28.511 8.658 1.00 23.67 123 HIS A N 1
ATOM 1665 C CA . HIS D 2 123 ? 3.304 28.729 7.222 1.00 24.43 123 HIS A CA 1
ATOM 1666 C C . HIS D 2 123 ? 4.723 28.931 6.728 1.00 24.05 123 HIS A C 1
ATOM 1667 O O . HIS D 2 123 ? 5.506 29.679 7.321 1.00 24.88 123 HIS A O 1
ATOM 1674 N N A ARG D 2 124 ? 5.063 28.237 5.646 0.50 24.67 124 ARG A N 1
ATOM 1675 N N B ARG D 2 124 ? 5.068 28.216 5.662 0.50 24.67 124 ARG A N 1
ATOM 1676 C CA A ARG D 2 124 ? 6.379 28.350 5.019 0.50 24.85 124 ARG A CA 1
ATOM 1677 C CA B ARG D 2 124 ? 6.370 28.347 5.022 0.50 24.85 124 ARG A CA 1
ATOM 1678 C C A ARG D 2 124 ? 7.602 27.899 5.823 0.50 24.04 124 ARG A C 1
ATOM 1679 C C B ARG D 2 124 ? 7.595 27.901 5.822 0.50 24.04 124 ARG A C 1
ATOM 1680 O O A ARG D 2 124 ? 8.568 28.647 5.991 0.50 24.42 124 ARG A O 1
ATOM 1681 O O B ARG D 2 124 ? 8.544 28.659 6.006 0.50 24.42 124 ARG A O 1
ATOM 1696 N N . ALA D 2 125 ? 7.567 26.659 6.293 1.00 25.66 125 ALA A N 1
ATOM 1697 C CA . ALA D 2 125 ? 8.681 26.091 7.045 1.00 25.88 125 ALA A CA 1
ATOM 1698 C C . ALA D 2 125 ? 9.435 25.155 6.099 1.00 26.98 125 ALA A C 1
ATOM 1699 O O . ALA D 2 125 ? 8.823 24.531 5.231 1.00 28.44 125 ALA A O 1
ATOM 1701 N N . THR D 2 126 ? 10.759 25.108 6.212 1.00 27.45 126 THR A N 1
ATOM 1702 C CA . THR D 2 126 ? 11.558 24.195 5.391 1.00 29.06 126 THR A CA 1
ATOM 1703 C C . THR D 2 126 ? 11.984 23.061 6.316 1.00 29.39 126 THR A C 1
ATOM 1704 O O . THR D 2 126 ? 12.341 23.296 7.469 1.00 31.43 126 THR A O 1
ATOM 1708 N N . LEU D 2 127 ? 11.916 21.834 5.826 1.00 27.11 127 LEU A N 1
ATOM 1709 C CA . LEU D 2 127 ? 12.270 20.675 6.625 1.00 27.92 127 LEU A CA 1
ATOM 1710 C C . LEU D 2 127 ? 13.587 20.024 6.236 1.00 29.80 127 LEU A C 1
ATOM 1711 O O . LEU D 2 127 ? 13.955 19.985 5.057 1.00 28.74 127 LEU A O 1
ATOM 1716 N N . ARG D 2 128 ? 14.305 19.529 7.240 1.00 27.58 128 ARG A N 1
ATOM 1717 C CA . ARG D 2 128 ? 15.560 18.828 7.023 1.00 27.93 128 ARG A CA 1
ATOM 1718 C C . ARG D 2 128 ? 15.808 17.904 8.205 1.00 28.74 128 ARG A C 1
ATOM 1719 O O . ARG D 2 128 ? 15.157 18.017 9.243 1.00 27.35 128 ARG A O 1
ATOM 1727 N N . LEU D 2 129 ? 16.740 16.979 8.029 1.00 28.48 129 LEU A N 1
ATOM 1728 C CA . LEU D 2 129 ? 17.092 16.034 9.069 1.00 30.04 129 LEU A CA 1
ATOM 1729 C C . LEU D 2 129 ? 18.231 16.640 9.880 1.00 29.45 129 LEU A C 1
ATOM 1730 O O . LEU D 2 129 ? 19.232 17.099 9.321 1.00 27.46 129 LEU A O 1
ATOM 1735 N N . TYR D 2 130 ? 18.049 16.707 11.198 1.00 28.96 130 TYR A N 1
ATOM 1736 C CA . TYR D 2 130 ? 19.083 17.252 12.071 1.00 27.85 130 TYR A CA 1
ATOM 1737 C C . TYR D 2 130 ? 19.315 16.197 13.125 1.00 29.01 130 TYR A C 1
ATOM 1738 O O . TYR D 2 130 ? 18.473 15.981 14.003 1.00 27.75 130 TYR A O 1
ATOM 1747 N N . ASN D 2 131 ? 20.430 15.495 12.975 1.00 29.68 131 ASN A N 1
ATOM 1748 C CA . ASN D 2 131 ? 20.818 14.420 13.871 1.00 32.44 131 ASN A CA 1
ATOM 1749 C C . ASN D 2 131 ? 19.707 13.388 14.056 1.00 33.43 131 ASN A C 1
ATOM 1750 O O . ASN D 2 131 ? 19.263 13.100 15.173 1.00 33.19 131 ASN A O 1
ATOM 1755 N N . GLY D 2 132 ? 19.213 12.908 12.916 1.00 32.08 132 GLY A N 1
ATOM 1756 C CA . GLY D 2 132 ? 18.181 11.890 12.884 1.00 32.47 132 GLY A CA 1
ATOM 1757 C C . GLY D 2 132 ? 16.746 12.306 13.114 1.00 32.67 132 GLY A C 1
ATOM 1758 O O . GLY D 2 132 ? 15.840 11.481 12.985 1.00 34.19 132 GLY A O 1
ATOM 1759 N N A GLN D 2 133 ? 16.504 13.568 13.434 0.50 32.17 133 GLN A N 1
ATOM 1760 N N B GLN D 2 133 ? 16.531 13.579 13.452 0.50 32.17 133 GLN A N 1
ATOM 1761 C CA A GLN D 2 133 ? 15.129 13.956 13.645 0.50 31.66 133 GLN A CA 1
ATOM 1762 C CA B GLN D 2 133 ? 15.193 14.102 13.733 0.50 31.66 133 GLN A CA 1
ATOM 1763 C C A GLN D 2 133 ? 14.655 15.050 12.696 0.50 30.04 133 GLN A C 1
ATOM 1764 C C B GLN D 2 133 ? 14.663 15.096 12.695 0.50 30.04 133 GLN A C 1
ATOM 1765 O O A GLN D 2 133 ? 15.449 15.826 12.161 0.50 29.60 133 GLN A O 1
ATOM 1766 O O B GLN D 2 133 ? 15.426 15.870 12.116 0.50 29.60 133 GLN A O 1
ATOM 1777 N N . ARG D 2 134 ? 13.349 15.078 12.480 1.00 28.93 134 ARG A N 1
ATOM 1778 C CA . ARG D 2 134 ? 12.714 16.016 11.563 1.00 29.13 134 ARG A CA 1
ATOM 1779 C C . ARG D 2 134 ? 12.664 17.424 12.136 1.00 28.89 134 ARG A C 1
ATOM 1780 O O . ARG D 2 134 ? 11.956 17.695 13.111 1.00 30.00 134 ARG A O 1
ATOM 1788 N N . GLN D 2 135 ? 13.477 18.299 11.554 1.00 24.58 135 GLN A N 1
ATOM 1789 C CA . GLN D 2 135 ? 13.583 19.682 11.989 1.00 24.21 135 GLN A CA 1
ATOM 1790 C C . GLN D 2 135 ? 12.969 20.677 11.011 1.00 25.36 135 GLN A C 1
ATOM 1791 O O . GLN D 2 135 ? 13.477 20.865 9.901 1.00 24.49 135 GLN A O 1
ATOM 1797 N N . PHE D 2 136 ? 11.876 21.306 11.427 1.00 24.05 136 PHE A N 1
ATOM 1798 C CA . PHE D 2 136 ? 11.214 22.315 10.615 1.00 23.90 136 PHE A CA 1
ATOM 1799 C C . PHE D 2 136 ? 11.812 23.668 10.987 1.00 25.31 136 PHE A C 1
ATOM 1800 O O . PHE D 2 136 ? 11.868 24.037 12.171 1.00 24.57 136 PHE A O 1
ATOM 1808 N N . ASN D 2 137 ? 12.313 24.387 9.989 1.00 22.79 137 ASN A N 1
ATOM 1809 C CA . ASN D 2 137 ? 12.909 25.692 10.210 1.00 22.58 137 ASN A CA 1
ATOM 1810 C C . ASN D 2 137 ? 12.065 26.790 9.574 1.00 24.73 137 ASN A C 1
ATOM 1811 O O . ASN D 2 137 ? 11.536 26.614 8.478 1.00 24.18 137 ASN A O 1
ATOM 1816 N N . ALA D 2 138 ? 11.911 27.912 10.269 1.00 23.10 138 ALA A N 1
ATOM 1817 C CA . ALA D 2 138 ? 11.098 28.994 9.736 1.00 23.69 138 ALA A CA 1
ATOM 1818 C C . ALA D 2 138 ? 11.626 30.375 10.060 1.00 25.44 138 ALA A C 1
ATOM 1819 O O . ALA D 2 138 ? 11.777 30.732 11.241 1.00 24.39 138 ALA A O 1
ATOM 1821 N N . ASN D 2 139 ? 11.945 31.144 9.015 1.00 22.95 139 ASN A N 1
ATOM 1822 C CA . ASN D 2 139 ? 12.436 32.507 9.200 1.00 24.66 139 ASN A CA 1
ATOM 1823 C C . ASN D 2 139 ? 11.264 33.476 9.229 1.00 26.36 139 ASN A C 1
ATOM 1824 O O . ASN D 2 139 ? 10.745 33.911 8.179 1.00 24.29 139 ASN A O 1
ATOM 1829 N N . VAL D 2 140 ? 10.826 33.797 10.444 1.00 23.36 140 VAL A N 1
ATOM 1830 C CA . VAL D 2 140 ? 9.712 34.706 10.628 1.00 22.71 140 VAL A CA 1
ATOM 1831 C C . VAL D 2 140 ? 10.103 36.097 10.139 1.00 22.49 140 VAL A C 1
ATOM 1832 O O . VAL D 2 140 ? 9.242 36.884 9.762 1.00 24.03 140 VAL A O 1
ATOM 1836 N N . PHE D 2 141 ? 11.396 36.404 10.152 1.00 23.24 141 PHE A N 1
ATOM 1837 C CA . PHE D 2 141 ? 11.848 37.714 9.692 1.00 25.75 141 PHE A CA 1
ATOM 1838 C C . PHE D 2 141 ? 11.749 37.843 8.165 1.00 26.98 141 PHE A C 1
ATOM 1839 O O . PHE D 2 141 ? 11.815 38.948 7.626 1.00 27.80 141 PHE A O 1
ATOM 1847 N N . TYR D 2 142 ? 11.557 36.718 7.485 1.00 26.01 142 TYR A N 1
ATOM 1848 C CA . TYR D 2 142 ? 11.456 36.746 6.028 1.00 26.71 142 TYR A CA 1
ATOM 1849 C C . TYR D 2 142 ? 10.035 36.579 5.533 1.00 24.42 142 TYR A C 1
ATOM 1850 O O . TYR D 2 142 ? 9.322 37.561 5.314 1.00 27.42 142 TYR A O 1
ATOM 1859 N N . SER D 2 143 ? 9.602 35.338 5.387 1.00 24.73 143 SER A N 1
ATOM 1860 C CA . SER D 2 143 ? 8.274 35.101 4.869 1.00 25.88 143 SER A CA 1
ATOM 1861 C C . SER D 2 143 ? 7.453 34.115 5.659 1.00 25.99 143 SER A C 1
ATOM 1862 O O . SER D 2 143 ? 6.307 33.884 5.318 1.00 26.21 143 SER A O 1
ATOM 1865 N N . SER D 2 144 ? 8.020 33.534 6.712 1.00 25.46 144 SER A N 1
ATOM 1866 C CA . SER D 2 144 ? 7.280 32.547 7.499 1.00 24.38 144 SER A CA 1
ATOM 1867 C C . SER D 2 144 ? 6.356 33.195 8.525 1.00 22.69 144 SER A C 1
ATOM 1868 O O . SER D 2 144 ? 6.536 34.354 8.887 1.00 22.53 144 SER A O 1
ATOM 1871 N N . SER D 2 145 ? 5.359 32.448 8.979 1.00 24.05 145 SER A N 1
ATOM 1872 C CA . SER D 2 145 ? 4.432 32.958 9.985 1.00 23.98 145 SER A CA 1
ATOM 1873 C C . SER D 2 145 ? 3.922 31.819 10.862 1.00 23.79 145 SER A C 1
ATOM 1874 O O . SER D 2 145 ? 3.998 30.649 10.486 1.00 21.88 145 SER A O 1
ATOM 1877 N N . TRP D 2 146 ? 3.444 32.167 12.055 1.00 23.58 146 TRP A N 1
ATOM 1878 C CA . TRP D 2 146 ? 2.911 31.178 12.975 1.00 23.04 146 TRP A CA 1
ATOM 1879 C C . TRP D 2 146 ? 1.666 31.744 13.650 1.00 22.31 146 TRP A C 1
ATOM 1880 O O . TRP D 2 146 ? 1.484 32.956 13.714 1.00 22.26 146 TRP A O 1
ATOM 1891 N N . ALA D 2 147 ? 0.783 30.856 14.087 1.00 24.11 147 ALA A N 1
ATOM 1892 C CA . ALA D 2 147 ? -0.433 31.251 14.795 1.00 24.44 147 ALA A CA 1
ATOM 1893 C C . ALA D 2 147 ? -0.681 30.205 15.877 1.00 24.13 147 ALA A C 1
ATOM 1894 O O . ALA D 2 147 ? -0.528 29.001 15.635 1.00 23.03 147 ALA A O 1
ATOM 1896 N N . LEU D 2 148 ? -1.036 30.674 17.072 1.00 24.56 148 LEU A N 1
ATOM 1897 C CA . LEU D 2 148 ? -1.307 29.786 18.205 1.00 22.46 148 LEU A CA 1
ATOM 1898 C C . LEU D 2 148 ? -2.790 29.679 18.483 1.00 21.19 148 LEU A C 1
ATOM 1899 O O . LEU D 2 148 ? -3.504 30.690 18.496 1.00 22.41 148 LEU A O 1
ATOM 1904 N N . PHE D 2 149 ? -3.251 28.445 18.670 1.00 21.97 149 PHE A N 1
ATOM 1905 C CA . PHE D 2 149 ? -4.646 28.166 18.975 1.00 22.78 149 PHE A CA 1
ATOM 1906 C C . PHE D 2 149 ? -4.752 27.441 20.313 1.00 23.93 149 PHE A C 1
ATOM 1907 O O . PHE D 2 149 ? -3.971 26.532 20.620 1.00 24.23 149 PHE A O 1
ATOM 1915 N N . SER D 2 150 ? -5.749 27.835 21.091 1.00 25.71 150 SER A N 1
ATOM 1916 C CA . SER D 2 150 ? -5.969 27.246 22.403 1.00 26.37 150 SER A CA 1
ATOM 1917 C C . SER D 2 150 ? -6.698 25.907 22.317 1.00 26.02 150 SER A C 1
ATOM 1918 O O . SER D 2 150 ? -7.759 25.811 21.707 1.00 27.15 150 SER A O 1
ATOM 1921 N N . THR D 2 151 ? -6.115 24.870 22.909 1.00 27.01 151 THR A N 1
ATOM 1922 C CA . THR D 2 151 ? -6.751 23.563 22.922 1.00 27.92 151 THR A CA 1
ATOM 1923 C C . THR D 2 151 ? -7.847 23.592 23.992 1.00 28.81 151 THR A C 1
ATOM 1924 O O . THR D 2 151 ? -8.942 23.069 23.786 1.00 29.65 151 THR A O 1
ATOM 1928 N N . ASP D 2 152 ? -7.554 24.215 25.133 1.00 30.08 152 ASP A N 1
ATOM 1929 C CA . ASP D 2 152 ? -8.557 24.354 26.186 1.00 30.60 152 ASP A CA 1
ATOM 1930 C C . ASP D 2 152 ? -9.467 25.518 25.809 1.00 31.70 152 ASP A C 1
ATOM 1931 O O . ASP D 2 152 ? -9.168 26.265 24.871 1.00 31.04 152 ASP A O 1
ATOM 1936 N N A LYS D 2 153 ? -10.571 25.666 26.538 0.50 32.11 153 LYS A N 1
ATOM 1937 N N B LYS D 2 153 ? -10.570 25.667 26.539 0.50 32.11 153 LYS A N 1
ATOM 1938 C CA A LYS D 2 153 ? -11.538 26.732 26.288 0.50 32.75 153 LYS A CA 1
ATOM 1939 C CA B LYS D 2 153 ? -11.538 26.730 26.287 0.50 32.75 153 LYS A CA 1
ATOM 1940 C C A LYS D 2 153 ? -10.880 28.101 26.195 0.50 32.31 153 LYS A C 1
ATOM 1941 C C B LYS D 2 153 ? -10.878 28.100 26.193 0.50 32.31 153 LYS A C 1
ATOM 1942 O O A LYS D 2 153 ? -11.207 28.895 25.314 0.50 32.57 153 LYS A O 1
ATOM 1943 O O B LYS D 2 153 ? -11.197 28.890 25.305 0.50 32.57 153 LYS A O 1
ATOM 1954 N N . ARG D 2 154 ? -9.951 28.373 27.105 1.00 31.58 154 ARG A N 1
ATOM 1955 C CA . ARG D 2 154 ? -9.249 29.647 27.119 1.00 30.20 154 ARG A CA 1
ATOM 1956 C C . ARG D 2 154 ? -7.746 29.464 27.055 1.00 29.04 154 ARG A C 1
ATOM 1957 O O . ARG D 2 154 ? -7.212 28.425 27.462 1.00 27.65 154 ARG A O 1
ATOM 1965 N N . SER D 2 155 ? -7.069 30.480 26.529 1.00 28.00 155 SER A N 1
ATOM 1966 C CA . SER D 2 155 ? -5.617 30.472 26.474 1.00 27.13 155 SER A CA 1
ATOM 1967 C C . SER D 2 155 ? -5.173 30.777 27.907 1.00 26.81 155 SER A C 1
ATOM 1968 O O . SER D 2 155 ? -5.985 31.222 28.725 1.00 24.72 155 SER A O 1
ATOM 1971 N N . VAL D 2 156 ? -3.888 30.580 28.184 1.00 25.99 156 VAL A N 1
ATOM 1972 C CA . VAL D 2 156 ? -3.324 30.865 29.504 1.00 25.36 156 VAL A CA 1
ATOM 1973 C C . VAL D 2 156 ? -3.587 32.318 29.888 1.00 25.72 156 VAL A C 1
ATOM 1974 O O . VAL D 2 156 ? -4.084 32.594 30.977 1.00 23.96 156 VAL A O 1
ATOM 1978 N N . THR D 2 157 ? -3.295 33.239 28.971 1.00 24.80 157 THR A N 1
ATOM 1979 C CA . THR D 2 157 ? -3.496 34.666 29.215 1.00 25.86 157 THR A CA 1
ATOM 1980 C C . THR D 2 157 ? -4.965 35.014 29.479 1.00 26.84 157 THR A C 1
ATOM 1981 O O . THR D 2 157 ? -5.268 35.845 30.341 1.00 26.46 157 THR A O 1
ATOM 1985 N N . GLN D 2 158 ? -5.873 34.338 28.781 1.00 26.35 158 GLN A N 1
ATOM 1986 C CA . GLN D 2 158 ? -7.301 34.577 28.962 1.00 28.01 158 GLN A CA 1
ATOM 1987 C C . GLN D 2 158 ? -7.774 34.036 30.316 1.00 28.38 158 GLN A C 1
ATOM 1988 O O . GLN D 2 158 ? -8.707 34.576 30.911 1.00 28.22 158 GLN A O 1
ATOM 1994 N N . GLU D 2 159 ? -7.141 32.963 30.786 1.00 26.88 159 GLU A N 1
ATOM 1995 C CA . GLU D 2 159 ? -7.490 32.383 32.085 1.00 27.33 159 GLU A CA 1
ATOM 1996 C C . GLU D 2 159 ? -7.015 33.337 33.177 1.00 28.08 159 GLU A C 1
ATOM 1997 O O . GLU D 2 159 ? -7.748 33.608 34.133 1.00 27.76 159 GLU A O 1
ATOM 2003 N N . ILE D 2 160 ? -5.801 33.861 33.011 1.00 27.79 160 ILE A N 1
ATOM 2004 C CA . ILE D 2 160 ? -5.212 34.798 33.964 1.00 31.20 160 ILE A CA 1
ATOM 2005 C C . ILE D 2 160 ? -6.062 36.050 34.094 1.00 33.78 160 ILE A C 1
ATOM 2006 O O . ILE D 2 160 ? -6.269 36.559 35.195 1.00 32.80 160 ILE A O 1
ATOM 2011 N N . ASN D 2 161 ? -6.560 36.546 32.967 1.00 34.31 161 ASN A N 1
ATOM 2012 C CA . ASN D 2 161 ? -7.360 37.764 32.982 1.00 37.46 161 ASN A CA 1
ATOM 2013 C C . ASN D 2 161 ? -8.865 37.537 33.041 1.00 38.18 161 ASN A C 1
ATOM 2014 O O . ASN D 2 161 ? -9.632 38.496 33.049 1.00 39.05 161 ASN A O 1
ATOM 2019 N N . ASN D 2 162 ? -9.275 36.272 33.108 1.00 39.47 162 ASN A N 1
ATOM 2020 C CA . ASN D 2 162 ? -10.686 35.887 33.151 1.00 42.37 162 ASN A CA 1
ATOM 2021 C C . ASN D 2 162 ? -11.463 36.419 31.940 1.00 43.77 162 ASN A C 1
ATOM 2022 O O . ASN D 2 162 ? -12.498 37.072 32.086 1.00 44.09 162 ASN A O 1
ATOM 2027 N N . GLN D 2 163 ? -10.938 36.151 30.748 1.00 44.76 163 GLN A N 1
ATOM 2028 C CA . GLN D 2 163 ? -11.560 36.586 29.499 1.00 46.08 163 GLN A CA 1
ATOM 2029 C C . GLN D 2 163 ? -12.050 35.375 28.713 1.00 47.73 163 GLN A C 1
ATOM 2030 O O . GLN D 2 163 ? -11.494 34.284 28.834 1.00 47.97 163 GLN A O 1
ATOM 2036 N N . ASP D 2 164 ? -13.068 35.580 27.880 1.00 49.63 164 ASP A N 1
ATOM 2037 C CA . ASP D 2 164 ? -13.584 34.516 27.021 1.00 50.95 164 ASP A CA 1
ATOM 2038 C C . ASP D 2 164 ? -12.899 34.672 25.664 1.00 51.48 164 ASP A C 1
ATOM 2039 O O . ASP D 2 164 ? -12.508 35.780 25.289 1.00 51.40 164 ASP A O 1
ATOM 2044 N N . ALA D 2 165 ? -12.731 33.566 24.943 1.00 52.01 165 ALA A N 1
ATOM 2045 C CA . ALA D 2 165 ? -12.099 33.610 23.624 1.00 51.88 165 ALA A CA 1
ATOM 2046 C C . ALA D 2 165 ? -13.122 34.120 22.620 1.00 51.68 165 ALA A C 1
ATOM 2047 O O . ALA D 2 165 ? -14.313 33.826 22.748 1.00 52.84 165 ALA A O 1
ATOM 2049 N N . VAL D 2 166 ? -12.661 34.898 21.642 1.00 50.55 166 VAL A N 1
ATOM 2050 C CA . VAL D 2 166 ? -13.538 35.458 20.609 1.00 50.03 166 VAL A CA 1
ATOM 2051 C C . VAL D 2 166 ? -14.389 34.352 19.980 1.00 48.82 166 VAL A C 1
ATOM 2052 O O . VAL D 2 166 ? -15.605 34.499 19.824 1.00 49.12 166 VAL A O 1
ATOM 2056 N N . SER D 2 167 ? -13.738 33.232 19.678 1.00 46.35 167 SER A N 1
ATOM 2057 C CA . SER D 2 167 ? -14.379 32.057 19.093 1.00 45.40 167 SER A CA 1
ATOM 2058 C C . SER D 2 167 ? -13.358 30.934 19.173 1.00 44.16 167 SER A C 1
ATOM 2059 O O . SER D 2 167 ? -12.175 31.187 19.423 1.00 43.28 167 SER A O 1
ATOM 2062 N N A ASP D 2 168 ? -13.811 29.712 18.917 0.50 43.78 168 ASP A N 1
ATOM 2063 N N B ASP D 2 168 ? -13.793 29.691 18.971 0.50 43.78 168 ASP A N 1
ATOM 2064 C CA A ASP D 2 168 ? -12.941 28.548 18.959 0.50 43.65 168 ASP A CA 1
ATOM 2065 C CA B ASP D 2 168 ? -12.854 28.573 19.037 0.50 43.65 168 ASP A CA 1
ATOM 2066 C C A ASP D 2 168 ? -12.070 28.424 17.703 0.50 42.39 168 ASP A C 1
ATOM 2067 C C B ASP D 2 168 ? -12.031 28.419 17.753 0.50 42.39 168 ASP A C 1
ATOM 2068 O O A ASP D 2 168 ? -11.301 27.474 17.561 0.50 42.49 168 ASP A O 1
ATOM 2069 O O B ASP D 2 168 ? -11.305 27.443 17.573 0.50 42.49 168 ASP A O 1
ATOM 2078 N N A THR D 2 169 ? -12.181 29.396 16.801 0.50 40.32 169 THR A N 1
ATOM 2079 N N B THR D 2 169 ? -12.146 29.404 16.869 0.50 40.32 169 THR A N 1
ATOM 2080 C CA A THR D 2 169 ? -11.383 29.400 15.579 0.50 38.74 169 THR A CA 1
ATOM 2081 C CA B THR D 2 169 ? -11.413 29.400 15.611 0.50 38.74 169 THR A CA 1
ATOM 2082 C C A THR D 2 169 ? -10.492 30.639 15.504 0.50 37.70 169 THR A C 1
ATOM 2083 C C B THR D 2 169 ? -10.507 30.631 15.510 0.50 37.70 169 THR A C 1
ATOM 2084 O O A THR D 2 169 ? -9.891 30.920 14.466 0.50 37.44 169 THR A O 1
ATOM 2085 O O B THR D 2 169 ? -9.903 30.889 14.469 0.50 37.44 169 THR A O 1
ATOM 2092 N N . THR D 2 170 ? -10.413 31.381 16.606 1.00 36.67 170 THR A N 1
ATOM 2093 C CA . THR D 2 170 ? -9.582 32.582 16.657 1.00 35.11 170 THR A CA 1
ATOM 2094 C C . THR D 2 170 ? -8.246 32.274 17.333 1.00 32.65 170 THR A C 1
ATOM 2095 O O . THR D 2 170 ? -8.218 31.731 18.432 1.00 33.08 170 THR A O 1
ATOM 2099 N N . PRO D 2 171 ? -7.121 32.602 16.678 1.00 30.98 171 PRO A N 1
ATOM 2100 C CA . PRO D 2 171 ? -5.812 32.335 17.290 1.00 28.90 171 PRO A CA 1
ATOM 2101 C C . PRO D 2 171 ? -5.621 33.333 18.433 1.00 27.62 171 PRO A C 1
ATOM 2102 O O . PRO D 2 171 ? -5.996 34.497 18.292 1.00 28.57 171 PRO A O 1
ATOM 2106 N N . PHE D 2 172 ? -5.068 32.900 19.565 1.00 24.84 172 PHE A N 1
ATOM 2107 C CA . PHE D 2 172 ? -4.868 33.846 20.662 1.00 24.38 172 PHE A CA 1
ATOM 2108 C C . PHE D 2 172 ? -3.608 34.666 20.480 1.00 23.67 172 PHE A C 1
ATOM 2109 O O . PHE D 2 172 ? -3.435 35.699 21.126 1.00 23.50 172 PHE A O 1
ATOM 2117 N N . SER D 2 173 ? -2.749 34.225 19.563 1.00 21.76 173 SER A N 1
ATOM 2118 C CA . SER D 2 173 ? -1.491 34.906 19.280 1.00 21.79 173 SER A CA 1
ATOM 2119 C C . SER D 2 173 ? -1.026 34.507 17.872 1.00 22.20 173 SER A C 1
ATOM 2120 O O . SER D 2 173 ? -1.235 33.369 17.447 1.00 23.46 173 SER A O 1
ATOM 2123 N N . PHE D 2 174 ? -0.365 35.429 17.181 1.00 22.19 174 PHE A N 1
ATOM 2124 C CA . PHE D 2 174 ? 0.130 35.162 15.827 1.00 21.88 174 PHE A CA 1
ATOM 2125 C C . PHE D 2 174 ? 1.164 36.195 15.369 1.00 21.19 174 PHE A C 1
ATOM 2126 O O . PHE D 2 174 ? 1.206 37.320 15.891 1.00 21.78 174 PHE A O 1
ATOM 2134 N N . SER D 2 175 ? 2.024 35.794 14.428 1.00 21.97 175 SER A N 1
ATOM 2135 C CA . SER D 2 175 ? 3.038 36.686 13.880 1.00 22.12 175 SER A CA 1
ATOM 2136 C C . SER D 2 175 ? 2.408 37.495 12.749 1.00 23.53 175 SER A C 1
ATOM 2137 O O . SER D 2 175 ? 1.381 37.099 12.187 1.00 23.73 175 SER A O 1
ATOM 2140 N N . SER D 2 176 ? 3.052 38.608 12.419 1.00 25.14 176 SER A N 1
ATOM 2141 C CA . SER D 2 176 ? 2.593 39.535 11.384 1.00 27.67 176 SER A CA 1
ATOM 2142 C C . SER D 2 176 ? 1.332 40.269 11.848 1.00 28.57 176 SER A C 1
ATOM 2143 O O . SER D 2 176 ? 0.785 39.985 12.925 1.00 29.17 176 SER A O 1
ATOM 2146 N N A LYS D 2 177 ? 0.875 41.213 11.032 0.50 28.58 177 LYS A N 1
ATOM 2147 N N B LYS D 2 177 ? 0.873 41.208 11.025 0.50 28.58 177 LYS A N 1
ATOM 2148 C CA A LYS D 2 177 ? -0.303 42.006 11.358 0.50 27.43 177 LYS A CA 1
ATOM 2149 C CA B LYS D 2 177 ? -0.304 42.011 11.337 0.50 27.43 177 LYS A CA 1
ATOM 2150 C C A LYS D 2 177 ? -1.636 41.303 11.125 0.50 26.77 177 LYS A C 1
ATOM 2151 C C B LYS D 2 177 ? -1.635 41.301 11.126 0.50 26.77 177 LYS A C 1
ATOM 2152 O O A LYS D 2 177 ? -2.673 41.784 11.580 0.50 25.79 177 LYS A O 1
ATOM 2153 O O B LYS D 2 177 ? -2.669 41.779 11.589 0.50 25.79 177 LYS A O 1
ATOM 2164 N N . HIS D 2 178 ? -1.620 40.177 10.412 1.00 26.15 178 HIS A N 1
ATOM 2165 C CA . HIS D 2 178 ? -2.855 39.437 10.132 1.00 26.89 178 HIS A CA 1
ATOM 2166 C C . HIS D 2 178 ? -2.724 37.917 10.125 1.00 27.32 178 HIS A C 1
ATOM 2167 O O . HIS D 2 178 ? -1.661 37.372 9.844 1.00 28.66 178 HIS A O 1
ATOM 2174 N N . ALA D 2 179 ? -3.842 37.259 10.416 1.00 28.29 179 ALA A N 1
ATOM 2175 C CA . ALA D 2 179 ? -3.956 35.805 10.428 1.00 30.49 179 ALA A CA 1
ATOM 2176 C C . ALA D 2 179 ? -5.322 35.482 9.844 1.00 32.09 179 ALA A C 1
ATOM 2177 O O . ALA D 2 179 ? -6.333 36.070 10.241 1.00 31.41 179 ALA A O 1
ATOM 2179 N N . THR D 2 180 ? -5.352 34.548 8.900 1.00 32.87 180 THR A N 1
ATOM 2180 C CA . THR D 2 180 ? -6.603 34.163 8.267 1.00 33.91 180 THR A CA 1
ATOM 2181 C C . THR D 2 180 ? -6.878 32.677 8.426 1.00 33.33 180 THR A C 1
ATOM 2182 O O . THR D 2 180 ? -6.007 31.847 8.187 1.00 33.23 180 THR A O 1
ATOM 2186 N N . ILE D 2 181 ? -8.090 32.347 8.861 1.00 34.19 181 ILE A N 1
ATOM 2187 C CA . ILE D 2 181 ? -8.492 30.956 9.007 1.00 36.88 181 ILE A CA 1
ATOM 2188 C C . ILE D 2 181 ? -9.584 30.692 7.967 1.00 37.49 181 ILE A C 1
ATOM 2189 O O . ILE D 2 181 ? -10.665 31.268 8.042 1.00 37.94 181 ILE A O 1
ATOM 2194 N N . GLU D 2 182 ? -9.278 29.848 6.985 1.00 39.07 182 GLU A N 1
ATOM 2195 C CA . GLU D 2 182 ? -10.227 29.498 5.928 1.00 41.54 182 GLU A CA 1
ATOM 2196 C C . GLU D 2 182 ? -11.216 28.450 6.435 1.00 43.70 182 GLU A C 1
ATOM 2197 O O . GLU D 2 182 ? -10.900 27.682 7.346 1.00 42.72 182 GLU A O 1
ATOM 2203 N N . LYS D 2 183 ? -12.400 28.404 5.825 1.00 45.90 183 LYS A N 1
ATOM 2204 C CA . LYS D 2 183 ? -13.447 27.458 6.218 1.00 48.36 183 LYS A CA 1
ATOM 2205 C C . LYS D 2 183 ? -12.988 26.006 6.281 1.00 48.41 183 LYS A C 1
ATOM 2206 O O . LYS D 2 183 ? -13.404 25.260 7.170 1.00 48.47 183 LYS A O 1
ATOM 2212 N N . ASN D 2 184 ? -12.130 25.613 5.344 1.00 49.46 184 ASN A N 1
ATOM 2213 C CA . ASN D 2 184 ? -11.626 24.242 5.281 1.00 50.68 184 ASN A CA 1
ATOM 2214 C C . ASN D 2 184 ? -10.710 23.865 6.446 1.00 50.35 184 ASN A C 1
ATOM 2215 O O . ASN D 2 184 ? -10.603 22.689 6.801 1.00 52.05 184 ASN A O 1
ATOM 2220 N N . GLU D 2 185 ? -10.049 24.862 7.027 1.00 49.02 185 GLU A N 1
ATOM 2221 C CA . GLU D 2 185 ? -9.140 24.649 8.153 1.00 48.14 185 GLU A CA 1
ATOM 2222 C C . GLU D 2 185 ? -9.864 24.297 9.436 1.00 47.14 185 GLU A C 1
ATOM 2223 O O . GLU D 2 185 ? -9.302 23.634 10.307 1.00 46.77 185 GLU A O 1
ATOM 2229 N N . ILE D 2 186 ? -11.096 24.781 9.563 1.00 45.99 186 ILE A N 1
ATOM 2230 C CA . ILE D 2 186 ? -11.891 24.553 10.759 1.00 44.69 186 ILE A CA 1
ATOM 2231 C C . ILE D 2 186 ? -11.914 23.095 11.198 1.00 44.23 186 ILE A C 1
ATOM 2232 O O . ILE D 2 186 ? -11.713 22.808 12.373 1.00 43.64 186 ILE A O 1
ATOM 2237 N N . SER D 2 187 ? -12.085 22.175 10.254 1.00 42.63 187 SER A N 1
ATOM 2238 C CA . SER D 2 187 ? -12.107 20.750 10.584 1.00 41.73 187 SER A CA 1
ATOM 2239 C C . SER D 2 187 ? -10.729 20.247 11.030 1.00 40.23 187 SER A C 1
ATOM 2240 O O . SER D 2 187 ? -10.630 19.354 11.866 1.00 39.70 187 SER A O 1
ATOM 2243 N N . ILE D 2 188 ? -9.671 20.802 10.446 1.00 38.92 188 ILE A N 1
ATOM 2244 C CA . ILE D 2 188 ? -8.308 20.401 10.793 1.00 37.83 188 ILE A CA 1
ATOM 2245 C C . ILE D 2 188 ? -8.030 20.788 12.243 1.00 37.38 188 ILE A C 1
ATOM 2246 O O . ILE D 2 188 ? -7.516 19.993 13.029 1.00 36.04 188 ILE A O 1
ATOM 2251 N N . LEU D 2 189 ? -8.417 22.008 12.588 1.00 38.32 189 LEU A N 1
ATOM 2252 C CA . LEU D 2 189 ? -8.233 22.536 13.930 1.00 39.09 189 LEU A CA 1
ATOM 2253 C C . LEU D 2 189 ? -9.071 21.770 14.956 1.00 39.46 189 LEU A C 1
ATOM 2254 O O . LEU D 2 189 ? -8.557 21.363 16.004 1.00 39.07 189 LEU A O 1
ATOM 2259 N N A GLN D 2 190 ? -10.349 21.562 14.640 0.50 39.49 190 GLN A N 1
ATOM 2260 N N B GLN D 2 190 ? -10.348 21.557 14.645 0.50 39.49 190 GLN A N 1
ATOM 2261 C CA A GLN D 2 190 ? -11.268 20.846 15.527 0.50 39.48 190 GLN A CA 1
ATOM 2262 C CA B GLN D 2 190 ? -11.250 20.837 15.544 0.50 39.48 190 GLN A CA 1
ATOM 2263 C C A GLN D 2 190 ? -10.833 19.399 15.760 0.50 38.63 190 GLN A C 1
ATOM 2264 C C B GLN D 2 190 ? -10.825 19.394 15.765 0.50 38.63 190 GLN A C 1
ATOM 2265 O O A GLN D 2 190 ? -10.923 18.886 16.878 0.50 38.20 190 GLN A O 1
ATOM 2266 O O B GLN D 2 190 ? -10.920 18.875 16.877 0.50 38.20 190 GLN A O 1
ATOM 2277 N N . ASN D 2 191 ? -10.375 18.744 14.697 1.00 37.82 191 ASN A N 1
ATOM 2278 C CA . ASN D 2 191 ? -9.922 17.362 14.784 1.00 36.90 191 ASN A CA 1
ATOM 2279 C C . ASN D 2 191 ? -8.613 17.270 15.557 1.00 34.41 191 ASN A C 1
ATOM 2280 O O . ASN D 2 191 ? -8.423 16.339 16.338 1.00 34.41 191 ASN A O 1
ATOM 2285 N N . LEU D 2 192 ? -7.727 18.246 15.366 1.00 31.32 192 LEU A N 1
ATOM 2286 C CA . LEU D 2 192 ? -6.448 18.242 16.076 1.00 29.87 192 LEU A CA 1
ATOM 2287 C C . LEU D 2 192 ? -6.642 18.497 17.573 1.00 29.15 192 LEU A C 1
ATOM 2288 O O . LEU D 2 192 ? -5.886 17.976 18.390 1.00 27.44 192 LEU A O 1
ATOM 2293 N N . ARG D 2 193 ? -7.646 19.302 17.924 1.00 29.81 193 ARG A N 1
ATOM 2294 C CA . ARG D 2 193 ? -7.945 19.580 19.332 1.00 31.16 193 ARG A CA 1
ATOM 2295 C C . ARG D 2 193 ? -8.434 18.312 20.008 1.00 32.58 193 ARG A C 1
ATOM 2296 O O . ARG D 2 193 ? -8.014 17.980 21.123 1.00 31.97 193 ARG A O 1
ATOM 2304 N N . LYS D 2 194 ? -9.351 17.622 19.334 1.00 33.01 194 LYS A N 1
ATOM 2305 C CA . LYS D 2 194 ? -9.910 16.388 19.857 1.00 34.67 194 LYS A CA 1
ATOM 2306 C C . LYS D 2 194 ? -8.787 15.380 20.074 1.00 34.39 194 LYS A C 1
ATOM 2307 O O . LYS D 2 194 ? -8.737 14.696 21.102 1.00 35.10 194 LYS A O 1
ATOM 2313 N N . TRP D 2 195 ? -7.863 15.325 19.119 1.00 32.69 195 TRP A N 1
ATOM 2314 C CA . TRP D 2 195 ? -6.734 14.413 19.204 1.00 31.77 195 TRP A CA 1
ATOM 2315 C C . TRP D 2 195 ? -5.782 14.798 20.337 1.00 30.86 195 TRP A C 1
ATOM 2316 O O . TRP D 2 195 ? -5.277 13.928 21.038 1.00 30.40 195 TRP A O 1
ATOM 2327 N N . ALA D 2 196 ? -5.533 16.098 20.498 1.00 30.97 196 ALA A N 1
ATOM 2328 C CA . ALA D 2 196 ? -4.635 16.593 21.545 1.00 31.87 196 ALA A CA 1
ATOM 2329 C C . ALA D 2 196 ? -5.110 16.149 22.926 1.00 31.89 196 ALA A C 1
ATOM 2330 O O . ALA D 2 196 ? -4.309 15.728 23.756 1.00 31.80 196 ALA A O 1
ATOM 2332 N N . ASN D 2 197 ? -6.416 16.224 23.158 1.00 33.86 197 ASN A N 1
ATOM 2333 C CA . ASN D 2 197 ? -6.987 15.805 24.435 1.00 35.25 197 ASN A CA 1
ATOM 2334 C C . ASN D 2 197 ? -6.873 14.294 24.632 1.00 35.84 197 ASN A C 1
ATOM 2335 O O . ASN D 2 197 ? -6.607 13.827 25.738 1.00 35.40 197 ASN A O 1
ATOM 2340 N N . GLN D 2 198 ? -7.040 13.538 23.550 1.00 36.64 198 GLN A N 1
ATOM 2341 C CA . GLN D 2 198 ? -6.926 12.082 23.599 1.00 36.95 198 GLN A CA 1
ATOM 2342 C C . GLN D 2 198 ? -5.480 11.708 23.912 1.00 35.76 198 GLN A C 1
ATOM 2343 O O . GLN D 2 198 ? -5.220 10.797 24.699 1.00 35.18 198 GLN A O 1
ATOM 2349 N N . TYR D 2 199 ? -4.549 12.422 23.283 1.00 32.24 199 TYR A N 1
ATOM 2350 C CA . TYR D 2 199 ? -3.119 12.197 23.461 1.00 31.38 199 TYR A CA 1
ATOM 2351 C C . TYR D 2 199 ? -2.669 12.520 24.894 1.00 30.72 199 TYR A C 1
ATOM 2352 O O . TYR D 2 199 ? -2.056 11.686 25.562 1.00 29.76 199 TYR A O 1
ATOM 2361 N N . PHE D 2 200 ? -3.018 13.708 25.374 1.00 29.35 200 PHE A N 1
ATOM 2362 C CA . PHE D 2 200 ? -2.624 14.125 26.718 1.00 29.72 200 PHE A CA 1
ATOM 2363 C C . PHE D 2 200 ? -3.262 13.311 27.842 1.00 30.18 200 PHE A C 1
ATOM 2364 O O . PHE D 2 200 ? -2.643 13.107 28.880 1.00 29.94 200 PHE A O 1
ATOM 2372 N N . SER D 2 201 ? -4.472 12.809 27.613 1.00 31.01 201 SER A N 1
ATOM 2373 C CA . SER D 2 201 ? -5.166 12.013 28.624 1.00 33.70 201 SER A CA 1
ATOM 2374 C C . SER D 2 201 ? -4.759 10.538 28.619 1.00 34.07 201 SER A C 1
ATOM 2375 O O . SER D 2 201 ? -4.943 9.839 29.617 1.00 34.55 201 SER A O 1
ATOM 2378 N N . SER D 2 202 ? -4.188 10.075 27.509 1.00 33.44 202 SER A N 1
ATOM 2379 C CA . SER D 2 202 ? -3.779 8.676 27.386 1.00 33.57 202 SER A CA 1
ATOM 2380 C C . SER D 2 202 ? -2.285 8.459 27.578 1.00 33.10 202 SER A C 1
ATOM 2381 O O . SER D 2 202 ? -1.842 7.349 27.892 1.00 33.55 202 SER A O 1
ATOM 2384 N N . TYR D 2 203 ? -1.505 9.515 27.381 1.00 32.55 203 TYR A N 1
ATOM 2385 C CA . TYR D 2 203 ? -0.058 9.414 27.511 1.00 32.50 203 TYR A CA 1
ATOM 2386 C C . TYR D 2 203 ? 0.520 10.508 28.393 1.00 30.60 203 TYR A C 1
ATOM 2387 O O . TYR D 2 203 ? -0.109 11.546 28.594 1.00 30.48 203 TYR A O 1
ATOM 2396 N N . SER D 2 204 ? 1.734 10.281 28.891 1.00 29.37 204 SER A N 1
ATOM 2397 C CA . SER D 2 204 ? 2.413 11.271 29.722 1.00 29.15 204 SER A CA 1
ATOM 2398 C C . SER D 2 204 ? 2.768 12.505 28.894 1.00 28.21 204 SER A C 1
ATOM 2399 O O . SER D 2 204 ? 2.683 13.630 29.385 1.00 26.69 204 SER A O 1
ATOM 2402 N N . VAL D 2 205 ? 3.133 12.272 27.629 1.00 26.92 205 VAL A N 1
ATOM 2403 C CA . VAL D 2 205 ? 3.540 13.307 26.670 1.00 24.23 205 VAL A CA 1
ATOM 2404 C C . VAL D 2 205 ? 4.945 13.756 27.030 1.00 24.95 205 VAL A C 1
ATOM 2405 O O . VAL D 2 205 ? 5.864 13.654 26.213 1.00 23.68 205 VAL A O 1
ATOM 2409 N N . ILE D 2 206 ? 5.116 14.294 28.235 1.00 22.94 206 ILE A N 1
ATOM 2410 C CA . ILE D 2 206 ? 6.448 14.645 28.689 1.00 21.88 206 ILE A CA 1
ATOM 2411 C C . ILE D 2 206 ? 6.844 13.352 29.400 1.00 24.71 206 ILE A C 1
ATOM 2412 O O . ILE D 2 206 ? 6.473 13.121 30.556 1.00 23.37 206 ILE A O 1
ATOM 2417 N N . SER D 2 207 ? 7.470 12.460 28.639 1.00 23.73 207 SER A N 1
ATOM 2418 C CA . SER D 2 207 ? 7.905 11.157 29.128 1.00 25.18 207 SER A CA 1
ATOM 2419 C C . SER D 2 207 ? 9.129 11.254 30.028 1.00 24.63 207 SER A C 1
ATOM 2420 O O . SER D 2 207 ? 9.794 12.280 30.069 1.00 22.82 207 SER A O 1
ATOM 2423 N N . SER D 2 208 ? 9.428 10.167 30.738 1.00 27.27 208 SER A N 1
ATOM 2424 C CA . SER D 2 208 ? 10.548 10.131 31.679 1.00 26.66 208 SER A CA 1
ATOM 2425 C C . SER D 2 208 ? 11.911 10.500 31.103 1.00 27.32 208 SER A C 1
ATOM 2426 O O . SER D 2 208 ? 12.792 10.968 31.821 1.00 23.46 208 SER A O 1
ATOM 2429 N N . ASP D 2 209 ? 12.083 10.318 29.799 1.00 24.53 209 ASP A N 1
ATOM 2430 C CA . ASP D 2 209 ? 13.353 10.644 29.171 1.00 24.63 209 ASP A CA 1
ATOM 2431 C C . ASP D 2 209 ? 13.473 12.137 28.889 1.00 23.06 209 ASP A C 1
ATOM 2432 O O . ASP D 2 209 ? 14.523 12.613 28.451 1.00 24.29 209 ASP A O 1
ATOM 2437 N N . MET D 2 210 ? 12.410 12.879 29.181 1.00 19.38 210 MET A N 1
ATOM 2438 C CA . MET D 2 210 ? 12.379 14.312 28.932 1.00 19.40 210 MET A CA 1
ATOM 2439 C C . MET D 2 210 ? 12.666 15.218 30.128 1.00 20.62 210 MET A C 1
ATOM 2440 O O . MET D 2 210 ? 12.590 16.439 30.026 1.00 20.45 210 MET A O 1
ATOM 2445 N N . TYR D 2 211 ? 13.024 14.621 31.259 1.00 19.89 211 TYR A N 1
ATOM 2446 C CA . TYR D 2 211 ? 13.358 15.421 32.431 1.00 20.72 211 TYR A CA 1
ATOM 2447 C C . TYR D 2 211 ? 14.201 14.617 33.421 1.00 21.27 211 TYR A C 1
ATOM 2448 O O . TYR D 2 211 ? 14.409 13.408 33.240 1.00 18.82 211 TYR A O 1
ATOM 2457 N N . THR D 2 212 ? 14.712 15.301 34.444 1.00 19.72 212 THR A N 1
ATOM 2458 C CA . THR D 2 212 ? 15.574 14.675 35.443 1.00 20.57 212 THR A CA 1
ATOM 2459 C C . THR D 2 212 ? 14.937 14.826 36.838 1.00 22.01 212 THR A C 1
ATOM 2460 O O . THR D 2 212 ? 14.397 15.884 37.149 1.00 21.63 212 THR A O 1
ATOM 2464 N N . ALA D 2 213 ? 14.930 13.745 37.619 1.00 21.98 213 ALA A N 1
ATOM 2465 C CA . ALA D 2 213 ? 14.385 13.767 38.993 1.00 22.41 213 ALA A CA 1
ATOM 2466 C C . ALA D 2 213 ? 15.183 14.771 39.823 1.00 20.70 213 ALA A C 1
ATOM 2467 O O . ALA D 2 213 ? 16.413 14.809 39.759 1.00 21.06 213 ALA A O 1
ATOM 2469 N N . LEU D 2 214 ? 14.491 15.575 40.624 1.00 22.18 214 LEU A N 1
ATOM 2470 C CA . LEU D 2 214 ? 15.174 16.585 41.432 1.00 22.67 214 LEU A CA 1
ATOM 2471 C C . LEU D 2 214 ? 16.245 16.051 42.392 1.00 21.42 214 LEU A C 1
ATOM 2472 O O . LEU D 2 214 ? 17.265 16.706 42.603 1.00 20.47 214 LEU A O 1
ATOM 2477 N N . ASN D 2 215 ? 16.063 14.840 42.909 1.00 22.50 215 ASN A N 1
ATOM 2478 C CA . ASN D 2 215 ? 17.059 14.284 43.828 1.00 25.63 215 ASN A CA 1
ATOM 2479 C C . ASN D 2 215 ? 18.314 13.788 43.109 1.00 26.78 215 ASN A C 1
ATOM 2480 O O . ASN D 2 215 ? 19.242 13.294 43.737 1.00 26.45 215 ASN A O 1
ATOM 2485 N N . LYS D 2 216 ? 18.330 13.934 41.783 1.00 25.95 216 LYS A N 1
ATOM 2486 C CA . LYS D 2 216 ? 19.476 13.541 40.971 1.00 25.13 216 LYS A CA 1
ATOM 2487 C C . LYS D 2 216 ? 19.991 14.767 40.216 1.00 25.34 216 LYS A C 1
ATOM 2488 O O . LYS D 2 216 ? 20.913 14.665 39.407 1.00 23.50 216 LYS A O 1
ATOM 2494 N N . ALA D 2 217 ? 19.412 15.935 40.492 1.00 24.37 217 ALA A N 1
ATOM 2495 C CA . ALA D 2 217 ? 19.831 17.163 39.815 1.00 25.02 217 ALA A CA 1
ATOM 2496 C C . ALA D 2 217 ? 21.307 17.511 40.005 1.00 25.31 217 ALA A C 1
ATOM 2497 O O . ALA D 2 217 ? 21.956 18.045 39.101 1.00 24.22 217 ALA A O 1
ATOM 2499 N N . GLN D 2 218 ? 21.843 17.219 41.189 1.00 23.22 218 GLN A N 1
ATOM 2500 C CA . GLN D 2 218 ? 23.240 17.515 41.487 1.00 23.49 218 GLN A CA 1
ATOM 2501 C C . GLN D 2 218 ? 24.224 16.675 40.665 1.00 22.37 218 GLN A C 1
ATOM 2502 O O . GLN D 2 218 ? 25.397 17.020 40.559 1.00 22.07 218 GLN A O 1
ATOM 2508 N N . ALA D 2 219 ? 23.742 15.574 40.103 1.00 22.89 219 ALA A N 1
ATOM 2509 C CA . ALA D 2 219 ? 24.584 14.686 39.299 1.00 23.82 219 ALA A CA 1
ATOM 2510 C C . ALA D 2 219 ? 24.715 15.121 37.828 1.00 25.59 219 ALA A C 1
ATOM 2511 O O . ALA D 2 219 ? 25.576 14.611 37.116 1.00 26.45 219 ALA A O 1
ATOM 2513 N N . GLN D 2 220 ? 23.866 16.044 37.379 1.00 24.35 220 GLN A N 1
ATOM 2514 C CA . GLN D 2 220 ? 23.919 16.532 35.990 1.00 25.27 220 GLN A CA 1
ATOM 2515 C C . GLN D 2 220 ? 25.133 17.414 35.703 1.00 25.75 220 GLN A C 1
ATOM 2516 O O . GLN D 2 220 ? 25.480 18.290 36.494 1.00 25.42 220 GLN A O 1
ATOM 2522 N N . LYS D 2 221 ? 25.754 17.195 34.541 1.00 26.26 221 LYS A N 1
ATOM 2523 C CA . LYS D 2 221 ? 26.936 17.944 34.095 1.00 25.96 221 LYS A CA 1
ATOM 2524 C C . LYS D 2 221 ? 26.595 19.393 33.754 1.00 25.74 221 LYS A C 1
ATOM 2525 O O . LYS D 2 221 ? 27.399 20.305 33.957 1.00 26.52 221 LYS A O 1
ATOM 2531 N N . GLY D 2 222 ? 25.421 19.590 33.170 1.00 25.25 222 GLY A N 1
ATOM 2532 C CA . GLY D 2 222 ? 25.004 20.925 32.779 1.00 23.84 222 GLY A CA 1
ATOM 2533 C C . GLY D 2 222 ? 23.540 21.127 33.080 1.00 23.46 222 GLY A C 1
ATOM 2534 O O . GLY D 2 222 ? 23.084 20.737 34.166 1.00 22.75 222 GLY A O 1
ATOM 2535 N N . ASP D 2 223 ? 22.787 21.696 32.135 1.00 20.19 223 ASP A N 1
ATOM 2536 C CA . ASP D 2 223 ? 21.364 21.924 32.364 1.00 19.52 223 ASP A CA 1
ATOM 2537 C C . ASP D 2 223 ? 20.513 20.684 32.173 1.00 19.51 223 ASP A C 1
ATOM 2538 O O . ASP D 2 223 ? 20.965 19.665 31.628 1.00 21.64 223 ASP A O 1
ATOM 2543 N N . PHE D 2 224 ? 19.287 20.758 32.676 1.00 18.25 224 PHE A N 1
ATOM 2544 C CA . PHE D 2 224 ? 18.349 19.662 32.611 1.00 18.74 224 PHE A CA 1
ATOM 2545 C C . PHE D 2 224 ? 16.937 20.202 32.748 1.00 18.01 224 PHE A C 1
ATOM 2546 O O . PHE D 2 224 ? 16.730 21.394 32.972 1.00 19.37 224 PHE A O 1
ATOM 2554 N N . ASP D 2 225 ? 15.962 19.328 32.568 1.00 17.44 225 ASP A N 1
ATOM 2555 C CA . ASP D 2 225 ? 14.571 19.721 32.680 1.00 17.62 225 ASP A CA 1
ATOM 2556 C C . ASP D 2 225 ? 13.944 19.127 33.929 1.00 17.93 225 ASP A C 1
ATOM 2557 O O . ASP D 2 225 ? 14.425 18.116 34.458 1.00 19.41 225 ASP A O 1
ATOM 2562 N N . VAL D 2 226 ? 12.815 19.707 34.319 1.00 19.17 226 VAL A N 1
ATOM 2563 C CA . VAL D 2 226 ? 12.090 19.295 35.528 1.00 19.34 226 VAL A CA 1
ATOM 2564 C C . VAL D 2 226 ? 10.583 19.268 35.338 1.00 19.03 226 VAL A C 1
ATOM 2565 O O . VAL D 2 226 ? 10.033 20.065 34.568 1.00 23.09 226 VAL A O 1
ATOM 2569 N N . VAL D 2 227 ? 9.916 18.330 36.010 1.00 18.05 227 VAL A N 1
ATOM 2570 C CA . VAL D 2 227 ? 8.460 18.280 36.010 1.00 17.47 227 VAL A CA 1
ATOM 2571 C C . VAL D 2 227 ? 8.111 18.229 37.502 1.00 19.99 227 VAL A C 1
ATOM 2572 O O . VAL D 2 227 ? 8.401 17.249 38.182 1.00 21.78 227 VAL A O 1
ATOM 2576 N N . ALA D 2 228 ? 7.540 19.312 38.012 1.00 20.13 228 ALA A N 1
ATOM 2577 C CA . ALA D 2 228 ? 7.228 19.370 39.437 1.00 21.87 228 ALA A CA 1
ATOM 2578 C C . ALA D 2 228 ? 5.957 20.128 39.759 1.00 21.71 228 ALA A C 1
ATOM 2579 O O . ALA D 2 228 ? 5.389 20.830 38.911 1.00 21.43 228 ALA A O 1
ATOM 2581 N N . LYS D 2 229 ? 5.499 19.961 40.995 1.00 20.98 229 LYS A N 1
ATOM 2582 C CA . LYS D 2 229 ? 4.318 20.665 41.456 1.00 19.35 229 LYS A CA 1
ATOM 2583 C C . LYS D 2 229 ? 4.802 21.924 42.168 1.00 17.65 229 LYS A C 1
ATOM 2584 O O . LYS D 2 229 ? 5.836 21.908 42.844 1.00 19.30 229 LYS A O 1
ATOM 2590 N N . ILE D 2 230 ? 4.108 23.033 41.950 1.00 16.80 230 ILE A N 1
ATOM 2591 C CA . ILE D 2 230 ? 4.460 24.281 42.612 1.00 18.66 230 ILE A CA 1
ATOM 2592 C C . ILE D 2 230 ? 3.748 24.211 43.969 1.00 19.99 230 ILE A C 1
ATOM 2593 O O . ILE D 2 230 ? 2.524 24.150 44.025 1.00 21.32 230 ILE A O 1
ATOM 2598 N N . LEU D 2 231 ? 4.530 24.124 45.038 1.00 23.75 231 LEU A N 1
ATOM 2599 C CA . LEU D 2 231 ? 3.988 24.050 46.398 1.00 24.50 231 LEU A CA 1
ATOM 2600 C C . LEU D 2 231 ? 3.676 25.428 46.973 1.00 25.10 231 LEU A C 1
ATOM 2601 O O . LEU D 2 231 ? 2.750 25.582 47.771 1.00 24.69 231 LEU A O 1
ATOM 2606 N N . GLN D 2 232 ? 4.425 26.429 46.523 1.00 24.17 232 GLN A N 1
ATOM 2607 C CA . GLN D 2 232 ? 4.281 27.789 47.022 1.00 24.53 232 GLN A CA 1
ATOM 2608 C C . GLN D 2 232 ? 4.851 28.826 46.049 1.00 23.97 232 GLN A C 1
ATOM 2609 O O . GLN D 2 232 ? 5.813 28.558 45.333 1.00 21.45 232 GLN A O 1
ATOM 2615 N N . VAL D 2 233 ? 4.199 29.984 45.986 1.00 23.12 233 VAL A N 1
ATOM 2616 C CA . VAL D 2 233 ? 4.660 31.098 45.164 1.00 21.82 233 VAL A CA 1
ATOM 2617 C C . VAL D 2 233 ? 4.892 32.234 46.157 1.00 21.90 233 VAL A C 1
ATOM 2618 O O . VAL D 2 233 ? 3.950 32.847 46.652 1.00 22.81 233 VAL A O 1
ATOM 2622 N N . HIS D 2 234 ? 6.152 32.483 46.479 1.00 22.05 234 HIS A N 1
ATOM 2623 C CA . HIS D 2 234 ? 6.505 33.522 47.438 1.00 23.04 234 HIS A CA 1
ATOM 2624 C C . HIS D 2 234 ? 7.014 34.777 46.738 1.00 24.07 234 HIS A C 1
ATOM 2625 O O . HIS D 2 234 ? 8.036 34.743 46.059 1.00 24.28 234 HIS A O 1
ATOM 2632 N N . GLU D 2 235 ? 6.295 35.885 46.897 1.00 23.79 235 GLU A N 1
ATOM 2633 C CA . GLU D 2 235 ? 6.707 37.135 46.272 1.00 24.99 235 GLU A CA 1
ATOM 2634 C C . GLU D 2 235 ? 7.950 37.646 46.994 1.00 26.29 235 GLU A C 1
ATOM 2635 O O . GLU D 2 235 ? 7.870 38.182 48.103 1.00 25.60 235 GLU A O 1
ATOM 2641 N N . LEU D 2 236 ? 9.104 37.439 46.372 1.00 24.48 236 LEU A N 1
ATOM 2642 C CA . LEU D 2 236 ? 10.382 37.840 46.947 1.00 24.53 236 LEU A CA 1
ATOM 2643 C C . LEU D 2 236 ? 10.559 39.345 46.897 1.00 24.66 236 LEU A C 1
ATOM 2644 O O . LEU D 2 236 ? 11.106 39.944 47.821 1.00 23.38 236 LEU A O 1
ATOM 2649 N N . ASP D 2 237 ? 10.096 39.949 45.806 1.00 23.06 237 ASP A N 1
ATOM 2650 C CA . ASP D 2 237 ? 10.157 41.390 45.621 1.00 22.06 237 ASP A CA 1
ATOM 2651 C C . ASP D 2 237 ? 9.213 41.836 44.504 1.00 21.14 237 ASP A C 1
ATOM 2652 O O . ASP D 2 237 ? 8.405 41.061 44.011 1.00 23.14 237 ASP A O 1
ATOM 2657 N N . GLU D 2 238 ? 9.298 43.112 44.167 1.00 21.65 238 GLU A N 1
ATOM 2658 C CA . GLU D 2 238 ? 8.496 43.759 43.143 1.00 25.64 238 GLU A CA 1
ATOM 2659 C C . GLU D 2 238 ? 8.548 43.068 41.764 1.00 24.77 238 GLU A C 1
ATOM 2660 O O . GLU D 2 238 ? 7.568 43.080 41.007 1.00 25.41 238 GLU A O 1
ATOM 2666 N N . TYR D 2 239 ? 9.668 42.432 41.450 1.00 25.01 239 TYR A N 1
ATOM 2667 C CA . TYR D 2 239 ? 9.794 41.803 40.129 1.00 25.77 239 TYR A CA 1
ATOM 2668 C C . TYR D 2 239 ? 9.945 40.301 40.123 1.00 25.64 239 TYR A C 1
ATOM 2669 O O . TYR D 2 239 ? 9.849 39.689 39.064 1.00 24.00 239 TYR A O 1
ATOM 2678 N N . THR D 2 240 ? 10.121 39.697 41.294 1.00 22.44 240 THR A N 1
ATOM 2679 C CA . THR D 2 240 ? 10.425 38.274 41.347 1.00 21.60 240 THR A CA 1
ATOM 2680 C C . THR D 2 240 ? 9.641 37.381 42.288 1.00 22.79 240 THR A C 1
ATOM 2681 O O . THR D 2 240 ? 9.436 37.719 43.458 1.00 22.45 240 THR A O 1
ATOM 2685 N N . ASN D 2 241 ? 9.283 36.201 41.790 1.00 22.21 241 ASN A N 1
ATOM 2686 C CA . ASN D 2 241 ? 8.612 35.204 42.613 1.00 23.67 241 ASN A CA 1
ATOM 2687 C C . ASN D 2 241 ? 9.639 34.138 42.922 1.00 23.05 241 ASN A C 1
ATOM 2688 O O . ASN D 2 241 ? 10.589 33.923 42.157 1.00 23.09 241 ASN A O 1
ATOM 2693 N N . GLU D 2 242 ? 9.498 33.520 44.084 1.00 22.30 242 GLU A N 1
ATOM 2694 C CA . GLU D 2 242 ? 10.354 32.404 44.424 1.00 20.73 242 GLU A CA 1
ATOM 2695 C C . GLU D 2 242 ? 9.406 31.233 44.503 1.00 21.07 242 GLU A C 1
ATOM 2696 O O . GLU D 2 242 ? 8.448 31.231 45.291 1.00 21.75 242 GLU A O 1
ATOM 2702 N N . LEU D 2 243 ? 9.634 30.267 43.624 1.00 19.69 243 LEU A N 1
ATOM 2703 C CA . LEU D 2 243 ? 8.830 29.070 43.555 1.00 20.00 243 LEU A CA 1
ATOM 2704 C C . LEU D 2 243 ? 9.422 27.980 44.430 1.00 18.75 243 LEU A C 1
ATOM 2705 O O . LEU D 2 243 ? 10.632 27.781 44.459 1.00 19.27 243 LEU A O 1
ATOM 2710 N N . LYS D 2 244 ? 8.551 27.304 45.165 1.00 20.30 244 LYS A N 1
ATOM 2711 C CA . LYS D 2 244 ? 8.949 26.185 45.995 1.00 20.34 244 LYS A CA 1
ATOM 2712 C C . LYS D 2 244 ? 8.389 25.015 45.210 1.00 18.68 244 LYS A C 1
ATOM 2713 O O . LYS D 2 244 ? 7.170 24.890 45.061 1.00 21.76 244 LYS A O 1
ATOM 2719 N N . LEU D 2 245 ? 9.284 24.169 44.704 1.00 21.81 245 LEU A N 1
ATOM 2720 C CA . LEU D 2 245 ? 8.916 23.021 43.880 1.00 20.69 245 LEU A CA 1
ATOM 2721 C C . LEU D 2 245 ? 9.206 21.682 44.551 1.00 20.35 245 LEU A C 1
ATOM 2722 O O . LEU D 2 245 ? 10.181 21.543 45.290 1.00 24.64 245 LEU A O 1
ATOM 2727 N N . LYS D 2 246 ? 8.402 20.688 44.214 1.00 21.25 246 LYS A N 1
ATOM 2728 C CA . LYS D 2 246 ? 8.587 19.331 44.717 1.00 23.37 246 LYS A CA 1
ATOM 2729 C C . LYS D 2 246 ? 8.166 18.401 43.585 1.00 22.83 246 LYS A C 1
ATOM 2730 O O . LYS D 2 246 ? 7.075 18.544 43.048 1.00 23.48 246 LYS A O 1
ATOM 2736 N N . ASP D 2 247 ? 9.029 17.466 43.205 1.00 24.25 247 ASP A N 1
ATOM 2737 C CA . ASP D 2 247 ? 8.678 16.556 42.121 1.00 27.02 247 ASP A CA 1
ATOM 2738 C C . ASP D 2 247 ? 8.348 15.147 42.614 1.00 28.36 247 ASP A C 1
ATOM 2739 O O . ASP D 2 247 ? 8.235 14.921 43.825 1.00 29.58 247 ASP A O 1
ATOM 2744 N N . ALA D 2 248 ? 8.216 14.204 41.684 1.00 25.85 248 ALA A N 1
ATOM 2745 C CA . ALA D 2 248 ? 7.871 12.827 42.019 1.00 26.73 248 ALA A CA 1
ATOM 2746 C C . ALA D 2 248 ? 8.880 12.095 42.898 1.00 26.62 248 ALA A C 1
ATOM 2747 O O . ALA D 2 248 ? 8.535 11.086 43.520 1.00 26.30 248 ALA A O 1
ATOM 2749 N N . SER D 2 249 ? 10.114 12.593 42.936 1.00 26.50 249 SER A N 1
ATOM 2750 C CA . SER D 2 249 ? 11.170 11.985 43.737 1.00 27.04 249 SER A CA 1
ATOM 2751 C C . SER D 2 249 ? 11.105 12.426 45.200 1.00 28.01 249 SER A C 1
ATOM 2752 O O . SER D 2 249 ? 11.860 11.920 46.034 1.00 27.76 249 SER A O 1
ATOM 2755 N N . GLY D 2 250 ? 10.242 13.402 45.479 1.00 28.39 250 GLY A N 1
ATOM 2756 C CA . GLY D 2 250 ? 10.080 13.913 46.832 1.00 28.68 250 GLY A CA 1
ATOM 2757 C C . GLY D 2 250 ? 10.989 15.065 47.227 1.00 28.70 250 GLY A C 1
ATOM 2758 O O . GLY D 2 250 ? 10.796 15.665 48.291 1.00 30.73 250 GLY A O 1
ATOM 2759 N N . GLN D 2 251 ? 11.983 15.373 46.394 1.00 27.37 251 GLN A N 1
ATOM 2760 C CA . GLN D 2 251 ? 12.917 16.460 46.669 1.00 26.62 251 GLN A CA 1
ATOM 2761 C C . GLN D 2 251 ? 12.304 17.833 46.455 1.00 27.06 251 GLN A C 1
ATOM 2762 O O . GLN D 2 251 ? 11.553 18.053 45.502 1.00 25.98 251 GLN A O 1
ATOM 2768 N N . VAL D 2 252 ? 12.634 18.756 47.352 1.00 24.43 252 VAL A N 1
ATOM 2769 C CA . VAL D 2 252 ? 12.134 20.117 47.261 1.00 24.58 252 VAL A CA 1
ATOM 2770 C C . VAL D 2 252 ? 13.243 21.044 46.779 1.00 22.90 252 VAL A C 1
ATOM 2771 O O . VAL D 2 252 ? 14.393 20.921 47.200 1.00 26.04 252 VAL A O 1
ATOM 2775 N N . PHE D 2 253 ? 12.902 21.943 45.858 1.00 21.23 253 PHE A N 1
ATOM 2776 C CA . PHE D 2 253 ? 13.849 22.921 45.338 1.00 20.24 253 PHE A CA 1
ATOM 2777 C C . PHE D 2 253 ? 13.153 24.269 45.217 1.00 16.74 253 PHE A C 1
ATOM 2778 O O . PHE D 2 253 ? 11.934 24.341 45.081 1.00 21.04 253 PHE A O 1
ATOM 2786 N N . TYR D 2 254 ? 13.935 25.335 45.271 1.00 16.20 254 TYR A N 1
ATOM 2787 C CA . TYR D 2 254 ? 13.397 26.674 45.081 1.00 17.89 254 TYR A CA 1
ATOM 2788 C C . TYR D 2 254 ? 14.011 27.212 43.799 1.00 16.65 254 TYR A C 1
ATOM 2789 O O . TYR D 2 254 ? 15.114 26.825 43.444 1.00 18.68 254 TYR A O 1
ATOM 2798 N N . THR D 2 255 ? 13.314 28.134 43.145 1.00 19.48 255 THR A N 1
ATOM 2799 C CA . THR D 2 255 ? 13.848 28.776 41.947 1.00 18.09 255 THR A CA 1
ATOM 2800 C C . THR D 2 255 ? 13.187 30.139 41.776 1.00 18.15 255 THR A C 1
ATOM 2801 O O . THR D 2 255 ? 12.027 30.324 42.154 1.00 20.17 255 THR A O 1
ATOM 2805 N N . LEU D 2 256 ? 13.931 31.108 41.255 1.00 17.45 256 LEU A N 1
ATOM 2806 C CA . LEU D 2 256 ? 13.363 32.428 41.035 1.00 19.26 256 LEU A CA 1
ATOM 2807 C C . LEU D 2 256 ? 12.666 32.467 39.674 1.00 21.90 256 LEU A C 1
ATOM 2808 O O . LEU D 2 256 ? 13.187 31.944 38.685 1.00 22.19 256 LEU A O 1
ATOM 2813 N N . SER D 2 257 ? 11.504 33.110 39.642 1.00 19.83 257 SER A N 1
ATOM 2814 C CA . SER D 2 257 ? 10.677 33.205 38.446 1.00 20.02 257 SER A CA 1
ATOM 2815 C C . SER D 2 257 ? 10.158 34.633 38.321 1.00 21.77 257 SER A C 1
ATOM 2816 O O . SER D 2 257 ? 9.400 35.123 39.170 1.00 21.80 257 SER A O 1
ATOM 2819 N N . LEU D 2 258 ? 10.634 35.335 37.296 1.00 20.96 258 LEU A N 1
ATOM 2820 C CA . LEU D 2 258 ? 10.215 36.709 37.080 1.00 20.71 258 LEU A CA 1
ATOM 2821 C C . LEU D 2 258 ? 8.716 36.773 36.885 1.00 19.15 258 LEU A C 1
ATOM 2822 O O . LEU D 2 258 ? 8.114 35.896 36.249 1.00 19.70 258 LEU A O 1
ATOM 2827 N N . LYS D 2 259 ? 8.100 37.766 37.518 1.00 18.27 259 LYS A N 1
ATOM 2828 C CA . LYS D 2 259 ? 6.659 37.947 37.434 1.00 19.85 259 LYS A CA 1
ATOM 2829 C C . LYS D 2 259 ? 6.194 38.231 36.008 1.00 19.24 259 LYS A C 1
ATOM 2830 O O . LYS D 2 259 ? 5.179 37.703 35.551 1.00 18.40 259 LYS A O 1
ATOM 2836 N N . LEU D 2 260 ? 6.922 39.108 35.333 1.00 19.64 260 LEU A N 1
ATOM 2837 C CA . LEU D 2 260 ? 6.566 39.482 33.972 1.00 20.57 260 LEU A CA 1
ATOM 2838 C C . LEU D 2 260 ? 6.715 38.310 33.004 1.00 19.75 260 LEU A C 1
ATOM 2839 O O . LEU D 2 260 ? 5.846 38.070 32.169 1.00 21.15 260 LEU A O 1
ATOM 2844 N N . LYS D 2 261 ? 7.794 37.560 33.161 1.00 20.35 261 LYS A N 1
ATOM 2845 C CA . LYS D 2 261 ? 8.080 36.437 32.276 1.00 20.71 261 LYS A CA 1
ATOM 2846 C C . LYS D 2 261 ? 7.132 35.259 32.423 1.00 21.80 261 LYS A C 1
ATOM 2847 O O . LYS D 2 261 ? 6.618 34.732 31.429 1.00 19.19 261 LYS A O 1
ATOM 2853 N N . PHE D 2 262 ? 6.847 34.877 33.666 1.00 20.05 262 PHE A N 1
ATOM 2854 C CA . PHE D 2 262 ? 5.969 33.743 33.914 1.00 19.06 262 PHE A CA 1
ATOM 2855 C C . PHE D 2 262 ? 4.797 34.140 34.830 1.00 21.12 262 PHE A C 1
ATOM 2856 O O . PHE D 2 262 ? 4.750 33.726 35.991 1.00 20.07 262 PHE A O 1
ATOM 2864 N N . PRO D 2 263 ? 3.808 34.893 34.306 1.00 21.24 263 PRO A N 1
ATOM 2865 C CA . PRO D 2 263 ? 2.655 35.322 35.113 1.00 21.04 263 PRO A CA 1
ATOM 2866 C C . PRO D 2 263 ? 1.616 34.248 35.413 1.00 20.98 263 PRO A C 1
ATOM 2867 O O . PRO D 2 263 ? 0.681 34.483 36.187 1.00 22.09 263 PRO A O 1
ATOM 2871 N N . HIS D 2 264 ? 1.815 33.062 34.857 1.00 19.12 264 HIS A N 1
ATOM 2872 C CA . HIS D 2 264 ? 0.877 31.960 35.007 1.00 19.49 264 HIS A CA 1
ATOM 2873 C C . HIS D 2 264 ? 1.195 30.956 36.111 1.00 19.50 264 HIS A C 1
ATOM 2874 O O . HIS D 2 264 ? 0.467 29.974 36.264 1.00 20.91 264 HIS A O 1
ATOM 2881 N N . VAL D 2 265 ? 2.283 31.173 36.844 1.00 19.96 265 VAL A N 1
ATOM 2882 C CA . VAL D 2 265 ? 2.670 30.259 37.922 1.00 20.92 265 VAL A CA 1
ATOM 2883 C C . VAL D 2 265 ? 1.584 30.271 39.000 1.00 20.52 265 VAL A C 1
ATOM 2884 O O . VAL D 2 265 ? 1.115 31.334 39.397 1.00 19.89 265 VAL A O 1
ATOM 2888 N N . ARG D 2 266 ? 1.132 29.090 39.408 1.00 21.83 266 ARG A N 1
ATOM 2889 C CA . ARG D 2 266 ? 0.075 29.000 40.422 1.00 24.40 266 ARG A CA 1
ATOM 2890 C C . ARG D 2 266 ? 0.331 27.879 41.413 1.00 24.10 266 ARG A C 1
ATOM 2891 O O . ARG D 2 266 ? 0.711 26.777 41.036 1.00 22.07 266 ARG A O 1
ATOM 2899 N N . THR D 2 267 ? 0.055 28.143 42.685 1.00 23.83 267 THR A N 1
ATOM 2900 C CA . THR D 2 267 ? 0.241 27.122 43.701 1.00 23.96 267 THR A CA 1
ATOM 2901 C C . THR D 2 267 ? -0.681 25.934 43.450 1.00 23.47 267 THR A C 1
ATOM 2902 O O . THR D 2 267 ? -1.850 26.104 43.084 1.00 25.18 267 THR A O 1
ATOM 2906 N N . GLY D 2 268 ? -0.130 24.737 43.629 1.00 23.33 268 GLY A N 1
ATOM 2907 C CA . GLY D 2 268 ? -0.874 23.506 43.437 1.00 24.45 268 GLY A CA 1
ATOM 2908 C C . GLY D 2 268 ? -0.822 22.965 42.016 1.00 25.75 268 GLY A C 1
ATOM 2909 O O . GLY D 2 268 ? -1.285 21.854 41.758 1.00 24.56 268 GLY A O 1
ATOM 2910 N N . GLU D 2 269 ? -0.277 23.753 41.091 1.00 25.35 269 GLU A N 1
ATOM 2911 C CA . GLU D 2 269 ? -0.200 23.346 39.687 1.00 26.59 269 GLU A CA 1
ATOM 2912 C C . GLU D 2 269 ? 1.107 22.670 39.318 1.00 24.84 269 GLU A C 1
ATOM 2913 O O . GLU D 2 269 ? 2.154 22.946 39.902 1.00 25.69 269 GLU A O 1
ATOM 2919 N N . VAL D 2 270 ? 1.044 21.811 38.306 1.00 22.26 270 VAL A N 1
ATOM 2920 C CA . VAL D 2 270 ? 2.219 21.092 37.852 1.00 22.94 270 VAL A CA 1
ATOM 2921 C C . VAL D 2 270 ? 2.789 21.777 36.601 1.00 21.75 270 VAL A C 1
ATOM 2922 O O . VAL D 2 270 ? 2.043 22.166 35.705 1.00 23.45 270 VAL A O 1
ATOM 2926 N N . VAL D 2 271 ? 4.105 21.952 36.580 1.00 21.07 271 VAL A N 1
ATOM 2927 C CA . VAL D 2 271 ? 4.787 22.583 35.454 1.00 21.48 271 VAL A CA 1
ATOM 2928 C C . VAL D 2 271 ? 6.007 21.808 34.985 1.00 21.92 271 VAL A C 1
ATOM 2929 O O . VAL D 2 271 ? 6.584 20.986 35.719 1.00 20.88 271 VAL A O 1
ATOM 2933 N N . ARG D 2 272 ? 6.370 22.044 33.727 1.00 20.10 272 ARG A N 1
ATOM 2934 C CA . ARG D 2 272 ? 7.573 21.466 33.173 1.00 18.28 272 ARG A CA 1
ATOM 2935 C C . ARG D 2 272 ? 8.501 22.655 33.070 1.00 15.30 272 ARG A C 1
ATOM 2936 O O . ARG D 2 272 ? 8.097 23.740 32.637 1.00 18.23 272 ARG A O 1
ATOM 2944 N N . ILE D 2 273 ? 9.714 22.505 33.577 1.00 17.40 273 ILE A N 1
ATOM 2945 C CA . ILE D 2 273 ? 10.672 23.580 33.482 1.00 19.63 273 ILE A CA 1
ATOM 2946 C C . ILE D 2 273 ? 11.714 23.167 32.450 1.00 19.32 273 ILE A C 1
ATOM 2947 O O . ILE D 2 273 ? 12.368 22.133 32.590 1.00 18.41 273 ILE A O 1
ATOM 2952 N N . ARG D 2 274 ? 11.807 23.957 31.385 1.00 19.01 274 ARG A N 1
ATOM 2953 C CA . ARG D 2 274 ? 12.767 23.707 30.317 1.00 19.40 274 ARG A CA 1
ATOM 2954 C C . ARG D 2 274 ? 14.047 24.460 30.608 1.00 18.24 274 ARG A C 1
ATOM 2955 O O . ARG D 2 274 ? 14.052 25.683 30.626 1.00 19.33 274 ARG A O 1
ATOM 2963 N N . SER D 2 275 ? 15.107 23.712 30.903 1.00 16.18 275 SER A N 1
ATOM 2964 C CA . SER D 2 275 ? 16.438 24.243 31.158 1.00 17.45 275 SER A CA 1
ATOM 2965 C C . SER D 2 275 ? 16.699 24.895 32.519 1.00 20.13 275 SER A C 1
ATOM 2966 O O . SER D 2 275 ? 16.515 26.097 32.709 1.00 19.97 275 SER A O 1
ATOM 2969 N N . ALA D 2 276 ? 17.149 24.072 33.449 1.00 20.02 276 ALA A N 1
ATOM 2970 C CA . ALA D 2 276 ? 17.502 24.535 34.779 1.00 22.06 276 ALA A CA 1
ATOM 2971 C C . ALA D 2 276 ? 18.858 23.941 35.109 1.00 21.67 276 ALA A C 1
ATOM 2972 O O . ALA D 2 276 ? 19.234 22.885 34.571 1.00 21.70 276 ALA A O 1
ATOM 2974 N N . THR D 2 277 ? 19.612 24.626 35.966 1.00 20.58 277 THR A N 1
ATOM 2975 C CA . THR D 2 277 ? 20.898 24.103 36.398 1.00 19.97 277 THR A CA 1
ATOM 2976 C C . THR D 2 277 ? 20.905 24.082 37.926 1.00 21.52 277 THR A C 1
ATOM 2977 O O . THR D 2 277 ? 20.171 24.842 38.566 1.00 19.60 277 THR A O 1
ATOM 2981 N N . TYR D 2 278 ? 21.675 23.152 38.483 1.00 20.87 278 TYR A N 1
ATOM 2982 C CA . TYR D 2 278 ? 21.812 23.003 39.934 1.00 22.62 278 TYR A CA 1
ATOM 2983 C C . TYR D 2 278 ? 22.740 24.095 40.466 1.00 22.66 278 TYR A C 1
ATOM 2984 O O . TYR D 2 278 ? 23.846 24.273 39.967 1.00 20.76 278 TYR A O 1
ATOM 2993 N N . ASP D 2 279 ? 22.296 24.839 41.479 1.00 23.92 279 ASP A N 1
ATOM 2994 C CA . ASP D 2 279 ? 23.128 25.904 42.039 1.00 23.99 279 ASP A CA 1
ATOM 2995 C C . ASP D 2 279 ? 24.080 25.327 43.115 1.00 27.14 279 ASP A C 1
ATOM 2996 O O . ASP D 2 279 ? 23.652 24.980 44.203 1.00 26.36 279 ASP A O 1
ATOM 3001 N N A GLU D 2 280 ? 25.366 25.253 42.772 0.50 27.46 280 GLU A N 1
ATOM 3002 N N B GLU D 2 280 ? 25.364 25.228 42.784 0.50 27.46 280 GLU A N 1
ATOM 3003 C CA A GLU D 2 280 ? 26.400 24.764 43.677 0.50 30.02 280 GLU A CA 1
ATOM 3004 C CA B GLU D 2 280 ? 26.376 24.732 43.710 0.50 30.02 280 GLU A CA 1
ATOM 3005 C C A GLU D 2 280 ? 26.655 25.759 44.851 0.50 29.80 280 GLU A C 1
ATOM 3006 C C B GLU D 2 280 ? 26.761 25.753 44.804 0.50 29.80 280 GLU A C 1
ATOM 3007 O O A GLU D 2 280 ? 27.012 25.368 45.931 0.50 31.04 280 GLU A O 1
ATOM 3008 O O B GLU D 2 280 ? 27.393 25.356 45.766 0.50 31.04 280 GLU A O 1
ATOM 3019 N N . THR D 2 281 ? 26.367 27.029 44.662 1.00 30.33 281 THR A N 1
ATOM 3020 C CA . THR D 2 281 ? 26.638 28.048 45.677 1.00 31.25 281 THR A CA 1
ATOM 3021 C C . THR D 2 281 ? 25.499 28.293 46.657 1.00 31.26 281 THR A C 1
ATOM 3022 O O . THR D 2 281 ? 25.637 29.158 47.501 1.00 30.60 281 THR A O 1
ATOM 3026 N N . SER D 2 282 ? 24.412 27.514 46.587 1.00 30.72 282 SER A N 1
ATOM 3027 C CA . SER D 2 282 ? 23.332 27.682 47.560 1.00 32.59 282 SER A CA 1
ATOM 3028 C C . SER D 2 282 ? 23.471 26.621 48.667 1.00 35.33 282 SER A C 1
ATOM 3029 O O . SER D 2 282 ? 23.389 25.412 48.411 1.00 35.26 282 SER A O 1
ATOM 3032 N N . THR D 2 283 ? 23.876 27.079 49.851 1.00 37.99 283 THR A N 1
ATOM 3033 C CA . THR D 2 283 ? 24.142 26.219 50.995 1.00 41.40 283 THR A CA 1
ATOM 3034 C C . THR D 2 283 ? 22.964 26.038 51.926 1.00 40.51 283 THR A C 1
ATOM 3035 O O . THR D 2 283 ? 22.749 24.949 52.442 1.00 41.59 283 THR A O 1
ATOM 3039 N N . GLN D 2 284 ? 22.169 27.094 52.070 1.00 37.95 284 GLN A N 1
ATOM 3040 C CA . GLN D 2 284 ? 20.999 27.088 52.950 1.00 36.50 284 GLN A CA 1
ATOM 3041 C C . GLN D 2 284 ? 19.760 26.376 52.409 1.00 34.38 284 GLN A C 1
ATOM 3042 O O . GLN D 2 284 ? 18.911 25.905 53.176 1.00 32.54 284 GLN A O 1
ATOM 3048 N N . LYS D 2 285 ? 19.643 26.314 51.089 1.00 31.08 285 LYS A N 1
ATOM 3049 C CA . LYS D 2 285 ? 18.513 25.653 50.455 1.00 29.04 285 LYS A CA 1
ATOM 3050 C C . LYS D 2 285 ? 18.874 25.177 49.045 1.00 26.98 285 LYS A C 1
ATOM 3051 O O . LYS D 2 285 ? 19.853 25.629 48.467 1.00 26.91 285 LYS A O 1
ATOM 3057 N N . LYS D 2 286 ? 18.120 24.204 48.549 1.00 25.82 286 LYS A N 1
ATOM 3058 C CA . LYS D 2 286 ? 18.337 23.636 47.219 1.00 25.37 286 LYS A CA 1
ATOM 3059 C C . LYS D 2 286 ? 17.739 24.607 46.207 1.00 22.58 286 LYS A C 1
ATOM 3060 O O . LYS D 2 286 ? 16.539 24.881 46.240 1.00 22.32 286 LYS A O 1
ATOM 3066 N N . VAL D 2 287 ? 18.579 25.114 45.311 1.00 22.42 287 VAL A N 1
ATOM 3067 C CA . VAL D 2 287 ? 18.147 26.098 44.317 1.00 20.92 287 VAL A CA 1
ATOM 3068 C C . VAL D 2 287 ? 18.471 25.705 42.869 1.00 20.83 287 VAL A C 1
ATOM 3069 O O . VAL D 2 287 ? 19.538 25.156 42.592 1.00 21.16 287 VAL A O 1
ATOM 3073 N N . LEU D 2 288 ? 17.524 25.974 41.972 1.00 21.02 288 LEU A N 1
ATOM 3074 C CA . LEU D 2 288 ? 17.694 25.735 40.533 1.00 20.55 288 LEU A CA 1
ATOM 3075 C C . LEU D 2 288 ? 17.892 27.121 39.929 1.00 20.76 288 LEU A C 1
ATOM 3076 O O . LEU D 2 288 ? 17.242 28.079 40.356 1.00 22.78 288 LEU A O 1
ATOM 3081 N N . ILE D 2 289 ? 18.825 27.245 38.983 1.00 20.40 289 ILE A N 1
ATOM 3082 C CA . ILE D 2 289 ? 19.086 28.512 38.309 1.00 20.12 289 ILE A CA 1
ATOM 3083 C C . ILE D 2 289 ? 18.438 28.444 36.920 1.00 20.77 289 ILE A C 1
ATOM 3084 O O . ILE D 2 289 ? 18.588 27.442 36.225 1.00 19.84 289 ILE A O 1
ATOM 3089 N N . LEU D 2 290 ? 17.675 29.469 36.554 1.00 20.92 290 LEU A N 1
ATOM 3090 C CA . LEU D 2 290 ? 17.034 29.503 35.235 1.00 21.50 290 LEU A CA 1
ATOM 3091 C C . LEU D 2 290 ? 17.764 30.533 34.387 1.00 21.31 290 LEU A C 1
ATOM 3092 O O . LEU D 2 290 ? 18.394 31.444 34.929 1.00 21.09 290 LEU A O 1
ATOM 3097 N N . SER D 2 291 ? 17.723 30.356 33.062 1.00 22.16 291 SER A N 1
ATOM 3098 C CA . SER D 2 291 ? 18.380 31.267 32.116 1.00 20.37 291 SER A CA 1
ATOM 3099 C C . SER D 2 291 ? 17.342 32.032 31.290 1.00 18.77 291 SER A C 1
ATOM 3100 O O . SER D 2 291 ? 16.157 31.725 31.341 1.00 17.66 291 SER A O 1
ATOM 3103 N N . HIS D 2 292 ? 17.789 32.989 30.479 1.00 18.70 292 HIS A N 1
ATOM 3104 C CA . HIS D 2 292 ? 16.842 33.759 29.677 1.00 19.43 292 HIS A CA 1
ATOM 3105 C C . HIS D 2 292 ? 16.052 32.899 28.688 1.00 18.07 292 HIS A C 1
ATOM 3106 O O . HIS D 2 292 ? 14.880 33.162 28.450 1.00 18.09 292 HIS A O 1
ATOM 3113 N N . TYR D 2 293 ? 16.652 31.804 28.220 1.00 18.43 293 TYR A N 1
ATOM 3114 C CA . TYR D 2 293 ? 15.957 30.897 27.303 1.00 18.93 293 TYR A CA 1
ATOM 3115 C C . TYR D 2 293 ? 15.095 29.864 28.031 1.00 19.41 293 TYR A C 1
ATOM 3116 O O . TYR D 2 293 ? 14.262 29.194 27.411 1.00 16.73 293 TYR A O 1
ATOM 3125 N N . SER D 2 294 ? 15.269 29.748 29.356 1.00 18.50 294 SER A N 1
ATOM 3126 C CA . SER D 2 294 ? 14.480 28.787 30.132 1.00 17.59 294 SER A CA 1
ATOM 3127 C C . SER D 2 294 ? 13.006 29.100 30.065 1.00 14.90 294 SER A C 1
ATOM 3128 O O . SER D 2 294 ? 12.613 30.255 29.929 1.00 17.46 294 SER A O 1
ATOM 3131 N N . ASN D 2 295 ? 12.187 28.073 30.240 1.00 16.29 295 ASN A N 1
ATOM 3132 C CA . ASN D 2 295 ? 10.751 28.259 30.168 1.00 18.17 295 ASN A CA 1
ATOM 3133 C C . ASN D 2 295 ? 10.006 27.444 31.213 1.00 17.50 295 ASN A C 1
ATOM 3134 O O . ASN D 2 295 ? 10.425 26.345 31.563 1.00 19.02 295 ASN A O 1
ATOM 3139 N N . ILE D 2 296 ? 8.881 27.975 31.681 1.00 17.98 296 ILE A N 1
ATOM 3140 C CA . ILE D 2 296 ? 8.055 27.278 32.665 1.00 18.33 296 ILE A CA 1
ATOM 3141 C C . ILE D 2 296 ? 6.717 27.040 32.007 1.00 16.23 296 ILE A C 1
ATOM 3142 O O . ILE D 2 296 ? 5.975 27.973 31.726 1.00 19.62 296 ILE A O 1
ATOM 3147 N N . ILE D 2 297 ? 6.398 25.768 31.831 1.00 18.55 297 ILE A N 1
ATOM 3148 C CA . ILE D 2 297 ? 5.214 25.344 31.108 1.00 21.16 297 ILE A CA 1
ATOM 3149 C C . ILE D 2 297 ? 4.172 24.525 31.869 1.00 20.96 297 ILE A C 1
ATOM 3150 O O . ILE D 2 297 ? 4.490 23.492 32.468 1.00 22.68 297 ILE A O 1
ATOM 3155 N N . THR D 2 298 ? 2.923 24.978 31.816 1.00 19.70 298 THR A N 1
ATOM 3156 C CA . THR D 2 298 ? 1.815 24.255 32.435 1.00 21.71 298 THR A CA 1
ATOM 3157 C C . THR D 2 298 ? 1.249 23.263 31.410 1.00 23.71 298 THR A C 1
ATOM 3158 O O . THR D 2 298 ? 1.725 23.203 30.265 1.00 21.72 298 THR A O 1
ATOM 3162 N N . PHE D 2 299 ? 0.248 22.490 31.819 1.00 22.79 299 PHE A N 1
ATOM 3163 C CA . PHE D 2 299 ? -0.355 21.484 30.946 1.00 24.05 299 PHE A CA 1
ATOM 3164 C C . PHE D 2 299 ? -1.832 21.731 30.696 1.00 24.89 299 PHE A C 1
ATOM 3165 O O . PHE D 2 299 ? -2.536 22.229 31.577 1.00 24.78 299 PHE A O 1
ATOM 3173 N N . ILE D 2 300 ? -2.319 21.350 29.512 1.00 23.73 300 ILE A N 1
ATOM 3174 C CA . ILE D 2 300 ? -3.743 21.515 29.231 1.00 25.24 300 ILE A CA 1
ATOM 3175 C C . ILE D 2 300 ? -4.517 20.626 30.212 1.00 27.45 300 ILE A C 1
ATOM 3176 O O . ILE D 2 300 ? -3.986 19.630 30.716 1.00 26.46 300 ILE A O 1
ATOM 3181 N N A GLN D 2 301 ? -5.772 20.992 30.450 0.50 28.67 301 GLN A N 1
ATOM 3182 N N B GLN D 2 301 ? -5.773 20.990 30.458 0.50 28.67 301 GLN A N 1
ATOM 3183 C CA A GLN D 2 301 ? -6.657 20.299 31.388 0.50 31.24 301 GLN A CA 1
ATOM 3184 C CA B GLN D 2 301 ? -6.646 20.285 31.401 0.50 31.24 301 GLN A CA 1
ATOM 3185 C C A GLN D 2 301 ? -6.697 18.770 31.288 0.50 30.86 301 GLN A C 1
ATOM 3186 C C B GLN D 2 301 ? -6.724 18.763 31.288 0.50 30.86 301 GLN A C 1
ATOM 3187 O O A GLN D 2 301 ? -6.725 18.081 32.308 0.50 31.71 301 GLN A O 1
ATOM 3188 O O B GLN D 2 301 ? -6.833 18.071 32.299 0.50 31.71 301 GLN A O 1
ATOM 3199 N N . SER D 2 302 ? -6.650 18.241 30.069 1.00 30.48 302 SER A N 1
ATOM 3200 C CA . SER D 2 302 ? -6.704 16.794 29.852 1.00 30.34 302 SER A CA 1
ATOM 3201 C C . SER D 2 302 ? -5.451 16.005 30.244 1.00 29.59 302 SER A C 1
ATOM 3202 O O . SER D 2 302 ? -5.489 14.777 30.261 1.00 31.05 302 SER A O 1
ATOM 3205 N N . SER D 2 303 ? -4.355 16.696 30.555 1.00 28.08 303 SER A N 1
ATOM 3206 C CA . SER D 2 303 ? -3.092 16.035 30.891 1.00 27.24 303 SER A CA 1
ATOM 3207 C C . SER D 2 303 ? -3.139 14.992 31.989 1.00 29.40 303 SER A C 1
ATOM 3208 O O . SER D 2 303 ? -3.400 15.301 33.159 1.00 27.39 303 SER A O 1
ATOM 3211 N N . LYS D 2 304 ? -2.828 13.761 31.598 1.00 30.09 304 LYS A N 1
ATOM 3212 C CA . LYS D 2 304 ? -2.800 12.629 32.501 1.00 31.66 304 LYS A CA 1
ATOM 3213 C C . LYS D 2 304 ? -1.680 12.829 33.517 1.00 30.00 304 LYS A C 1
ATOM 3214 O O . LYS D 2 304 ? -1.873 12.613 34.713 1.00 30.13 304 LYS A O 1
ATOM 3220 N N . LEU D 2 305 ? -0.518 13.257 33.027 1.00 28.42 305 LEU A N 1
ATOM 3221 C CA . LEU D 2 305 ? 0.649 13.486 33.867 1.00 28.05 305 LEU A CA 1
ATOM 3222 C C . LEU D 2 305 ? 0.398 14.565 34.918 1.00 28.37 305 LEU A C 1
ATOM 3223 O O . LEU D 2 305 ? 0.741 14.382 36.087 1.00 27.97 305 LEU A O 1
ATOM 3228 N N . ALA D 2 306 ? -0.181 15.687 34.493 1.00 26.98 306 ALA A N 1
ATOM 3229 C CA . ALA D 2 306 ? -0.478 16.791 35.401 1.00 28.11 306 ALA A CA 1
ATOM 3230 C C . ALA D 2 306 ? -1.484 16.358 36.466 1.00 29.08 306 ALA A C 1
ATOM 3231 O O . ALA D 2 306 ? -1.322 16.685 37.645 1.00 29.41 306 ALA A O 1
ATOM 3233 N N A LYS D 2 307 ? -2.521 15.638 36.046 0.50 28.95 307 LYS A N 1
ATOM 3234 N N B LYS D 2 307 ? -2.524 15.643 36.045 0.50 28.95 307 LYS A N 1
ATOM 3235 C CA A LYS D 2 307 ? -3.548 15.157 36.968 0.50 30.85 307 LYS A CA 1
ATOM 3236 C CA B LYS D 2 307 ? -3.542 15.155 36.972 0.50 30.85 307 LYS A CA 1
ATOM 3237 C C A LYS D 2 307 ? -2.926 14.244 38.029 0.50 31.36 307 LYS A C 1
ATOM 3238 C C B LYS D 2 307 ? -2.908 14.256 38.030 0.50 31.36 307 LYS A C 1
ATOM 3239 O O A LYS D 2 307 ? -3.113 14.454 39.230 0.50 31.26 307 LYS A O 1
ATOM 3240 O O B LYS D 2 307 ? -3.065 14.490 39.227 0.50 31.26 307 LYS A O 1
ATOM 3251 N N . GLU D 2 308 ? -2.150 13.261 37.576 1.00 30.98 308 GLU A N 1
ATOM 3252 C CA . GLU D 2 308 ? -1.492 12.315 38.475 1.00 32.68 308 GLU A CA 1
ATOM 3253 C C . GLU D 2 308 ? -0.511 12.964 39.452 1.00 32.62 308 GLU A C 1
ATOM 3254 O O . GLU D 2 308 ? -0.411 12.542 40.606 1.00 31.18 308 GLU A O 1
ATOM 3260 N N . LEU D 2 309 ? 0.204 13.988 38.993 1.00 31.12 309 LEU A N 1
ATOM 3261 C CA . LEU D 2 309 ? 1.175 14.673 39.840 1.00 30.62 309 LEU A CA 1
ATOM 3262 C C . LEU D 2 309 ? 0.518 15.618 40.842 1.00 30.07 309 LEU A C 1
ATOM 3263 O O . LEU D 2 309 ? 1.026 15.792 41.957 1.00 29.20 309 LEU A O 1
ATOM 3268 N N . ARG D 2 310 ? -0.601 16.227 40.454 1.00 29.30 310 ARG A N 1
ATOM 3269 C CA . ARG D 2 310 ? -1.314 17.125 41.366 1.00 31.15 310 ARG A CA 1
ATOM 3270 C C . ARG D 2 310 ? -1.834 16.330 42.572 1.00 33.04 310 ARG A C 1
ATOM 3271 O O . ARG D 2 310 ? -1.835 16.826 43.698 1.00 32.78 310 ARG A O 1
ATOM 3279 N N . ALA D 2 311 ? -2.217 15.079 42.329 1.00 34.08 311 ALA A N 1
ATOM 3280 C CA . ALA D 2 311 ? -2.740 14.204 43.376 1.00 37.82 311 ALA A CA 1
ATOM 3281 C C . ALA D 2 311 ? -1.647 13.509 44.188 1.00 39.25 311 ALA A C 1
ATOM 3282 O O . ALA D 2 311 ? -1.717 13.445 45.418 1.00 41.01 311 ALA A O 1
ATOM 3284 N N . LYS D 2 312 ? -0.638 13.002 43.491 1.00 39.25 312 LYS A N 1
ATOM 3285 C CA . LYS D 2 312 ? 0.462 12.277 44.109 1.00 40.33 312 LYS A CA 1
ATOM 3286 C C . LYS D 2 312 ? 1.422 13.117 44.941 1.00 39.35 312 LYS A C 1
ATOM 3287 O O . LYS D 2 312 ? 1.756 12.757 46.070 1.00 38.90 312 LYS A O 1
ATOM 3293 N N . ILE D 2 313 ? 1.921 14.202 44.363 1.00 37.57 313 ILE A N 1
ATOM 3294 C CA . ILE D 2 313 ? 2.874 15.044 45.065 1.00 36.30 313 ILE A CA 1
ATOM 3295 C C . ILE D 2 313 ? 2.193 15.841 46.150 1.00 37.83 313 ILE A C 1
ATOM 3296 O O . ILE D 2 313 ? 1.294 16.641 45.888 1.00 36.72 313 ILE A O 1
ATOM 3301 N N A GLN D 2 314 ? 2.630 15.637 47.387 0.50 38.34 314 GLN A N 1
ATOM 3302 N N B GLN D 2 314 ? 2.664 15.673 47.377 0.50 38.34 314 GLN A N 1
ATOM 3303 C CA A GLN D 2 314 ? 2.031 16.362 48.499 0.50 39.17 314 GLN A CA 1
ATOM 3304 C CA B GLN D 2 314 ? 2.074 16.399 48.496 0.50 39.17 314 GLN A CA 1
ATOM 3305 C C A GLN D 2 314 ? 2.917 17.356 49.242 0.50 38.60 314 GLN A C 1
ATOM 3306 C C B GLN D 2 314 ? 2.951 17.397 49.216 0.50 38.60 314 GLN A C 1
ATOM 3307 O O A GLN D 2 314 ? 4.142 17.224 49.268 0.50 38.31 314 GLN A O 1
ATOM 3308 O O B GLN D 2 314 ? 4.183 17.319 49.200 0.50 38.31 314 GLN A O 1
ATOM 3319 N N . ASP D 2 315 ? 2.273 18.362 49.836 1.00 39.52 315 ASP A N 1
ATOM 3320 C CA . ASP D 2 315 ? 2.930 19.431 50.575 1.00 40.02 315 ASP A CA 1
ATOM 3321 C C . ASP D 2 315 ? 3.945 18.932 51.575 1.00 41.62 315 ASP A C 1
ATOM 3322 O O . ASP D 2 315 ? 3.803 17.864 52.167 1.00 42.46 315 ASP A O 1
ATOM 3327 N N . ASP D 2 316 ? 5.024 19.680 51.668 1.00 42.37 316 ASP A N 1
ATOM 3328 C CA . ASP D 2 316 ? 6.105 19.322 52.521 1.00 43.46 316 ASP A CA 1
ATOM 3329 C C . ASP D 2 316 ? 6.377 20.562 53.319 1.00 41.94 316 ASP A C 1
ATOM 3330 O O . ASP D 2 316 ? 6.403 21.657 52.757 1.00 40.90 316 ASP A O 1
ATOM 3335 N N . HIS D 2 317 ? 6.457 20.395 54.635 1.00 39.22 317 HIS A N 1
ATOM 3336 C CA . HIS D 2 317 ? 6.752 21.492 55.526 1.00 37.94 317 HIS A CA 1
ATOM 3337 C C . HIS D 2 317 ? 8.027 21.138 56.264 1.00 36.72 317 HIS A C 1
ATOM 3338 O O . HIS D 2 317 ? 8.400 21.799 57.229 1.00 35.79 317 HIS A O 1
ATOM 3345 N N . SER D 2 318 ? 8.731 20.125 55.763 1.00 35.87 318 SER A N 1
ATOM 3346 C CA . SER D 2 318 ? 9.973 19.688 56.389 1.00 35.39 318 SER A CA 1
ATOM 3347 C C . SER D 2 318 ? 11.035 20.787 56.381 1.00 33.82 318 SER A C 1
ATOM 3348 O O . SER D 2 318 ? 11.782 20.942 57.347 1.00 32.61 318 SER A O 1
ATOM 3351 N N . VAL D 2 319 ? 11.080 21.571 55.307 1.00 31.69 319 VAL A N 1
ATOM 3352 C CA . VAL D 2 319 ? 12.051 22.657 55.199 1.00 30.57 319 VAL A CA 1
ATOM 3353 C C . VAL D 2 319 ? 11.750 23.756 56.222 1.00 29.56 319 VAL A C 1
ATOM 3354 O O . VAL D 2 319 ? 12.657 24.318 56.839 1.00 29.41 319 VAL A O 1
ATOM 3358 N N . GLU D 2 320 ? 10.466 24.057 56.367 1.00 28.52 320 GLU A N 1
ATOM 3359 C CA . GLU D 2 320 ? 9.994 25.083 57.282 1.00 30.20 320 GLU A CA 1
ATOM 3360 C C . GLU D 2 320 ? 10.259 24.681 58.733 1.00 31.67 320 GLU A C 1
ATOM 3361 O O . GLU D 2 320 ? 10.830 25.459 59.501 1.00 32.92 320 GLU A O 1
ATOM 3367 N N . VAL D 2 321 ? 9.861 23.464 59.093 1.00 32.39 321 VAL A N 1
ATOM 3368 C CA . VAL D 2 321 ? 10.067 22.955 60.449 1.00 34.64 321 VAL A CA 1
ATOM 3369 C C . VAL D 2 321 ? 11.545 23.035 60.832 1.00 36.37 321 VAL A C 1
ATOM 3370 O O . VAL D 2 321 ? 11.892 23.533 61.900 1.00 37.04 321 VAL A O 1
ATOM 3374 N N . ALA D 2 322 ? 12.420 22.612 59.926 1.00 37.68 322 ALA A N 1
ATOM 3375 C CA . ALA D 2 322 ? 13.851 22.650 60.191 1.00 38.62 322 ALA A CA 1
ATOM 3376 C C . ALA D 2 322 ? 14.381 24.074 60.365 1.00 40.05 322 ALA A C 1
ATOM 3377 O O . ALA D 2 322 ? 15.236 24.324 61.216 1.00 40.92 322 ALA A O 1
ATOM 3379 N N . SER D 2 323 ? 13.862 25.007 59.571 1.00 40.97 323 SER A N 1
ATOM 3380 C CA . SER D 2 323 ? 14.315 26.394 59.632 1.00 42.66 323 SER A CA 1
ATOM 3381 C C . SER D 2 323 ? 13.912 27.101 60.917 1.00 43.29 323 SER A C 1
ATOM 3382 O O . SER D 2 323 ? 14.573 28.047 61.341 1.00 42.20 323 SER A O 1
ATOM 3385 N N . LEU D 2 324 ? 12.813 26.656 61.516 1.00 44.40 324 LEU A N 1
ATOM 3386 C CA . LEU D 2 324 ? 12.330 27.249 62.756 1.00 46.40 324 LEU A CA 1
ATOM 3387 C C . LEU D 2 324 ? 13.268 26.982 63.934 1.00 46.91 324 LEU A C 1
ATOM 3388 O O . LEU D 2 324 ? 13.124 27.586 64.994 1.00 47.77 324 LEU A O 1
ATOM 3393 N N . LYS D 2 325 ? 14.227 26.082 63.740 1.00 47.29 325 LYS A N 1
ATOM 3394 C CA . LYS D 2 325 ? 15.197 25.750 64.777 1.00 48.13 325 LYS A CA 1
ATOM 3395 C C . LYS D 2 325 ? 16.434 26.637 64.683 1.00 47.52 325 LYS A C 1
ATOM 3396 O O . LYS D 2 325 ? 17.246 26.685 65.608 1.00 47.70 325 LYS A O 1
ATOM 3402 N N . LYS D 2 326 ? 16.569 27.340 63.562 1.00 46.81 326 LYS A N 1
ATOM 3403 C CA . LYS D 2 326 ? 17.707 28.228 63.335 1.00 46.45 326 LYS A CA 1
ATOM 3404 C C . LYS D 2 326 ? 17.379 29.669 63.693 1.00 45.46 326 LYS A C 1
ATOM 3405 O O . LYS D 2 326 ? 16.252 30.120 63.497 1.00 44.36 326 LYS A O 1
ATOM 3411 N N . ASN D 2 327 ? 18.375 30.388 64.206 1.00 45.25 327 ASN A N 1
ATOM 3412 C CA . ASN D 2 327 ? 18.198 31.787 64.576 1.00 45.75 327 ASN A CA 1
ATOM 3413 C C . ASN D 2 327 ? 17.887 32.627 63.338 1.00 44.79 327 ASN A C 1
ATOM 3414 O O . ASN D 2 327 ? 17.129 33.592 63.417 1.00 43.96 327 ASN A O 1
ATOM 3419 N N . VAL D 2 328 ? 18.479 32.250 62.205 1.00 43.84 328 VAL A N 1
ATOM 3420 C CA . VAL D 2 328 ? 18.276 32.946 60.932 1.00 43.06 328 VAL A CA 1
ATOM 3421 C C . VAL D 2 328 ? 17.973 31.932 59.829 1.00 42.61 328 VAL A C 1
ATOM 3422 O O . VAL D 2 328 ? 18.768 31.027 59.574 1.00 44.17 328 VAL A O 1
ATOM 3426 N N . SER D 2 329 ? 16.824 32.089 59.179 1.00 40.93 329 SER A N 1
ATOM 3427 C CA . SER D 2 329 ? 16.408 31.186 58.107 1.00 39.64 329 SER A CA 1
ATOM 3428 C C . SER D 2 329 ? 16.401 31.872 56.747 1.00 37.06 329 SER A C 1
ATOM 3429 O O . SER D 2 329 ? 15.699 32.860 56.562 1.00 35.62 329 SER A O 1
ATOM 3432 N N . LEU D 2 330 ? 17.182 31.356 55.798 1.00 36.50 330 LEU A N 1
ATOM 3433 C CA . LEU D 2 330 ? 17.196 31.945 54.461 1.00 35.08 330 LEU A CA 1
ATOM 3434 C C . LEU D 2 330 ? 16.016 31.413 53.657 1.00 34.50 330 LEU A C 1
ATOM 3435 O O . LEU D 2 330 ? 15.790 31.824 52.519 1.00 33.25 330 LEU A O 1
ATOM 3440 N N . ASN D 2 331 ? 15.232 30.541 54.292 1.00 33.29 331 ASN A N 1
ATOM 3441 C CA . ASN D 2 331 ? 14.045 29.952 53.689 1.00 34.29 331 ASN A CA 1
ATOM 3442 C C . ASN D 2 331 ? 12.804 30.635 54.263 1.00 33.41 331 ASN A C 1
ATOM 3443 O O . ASN D 2 331 ? 12.696 30.833 55.481 1.00 31.63 331 ASN A O 1
ATOM 3448 N N . ALA D 2 332 ? 11.879 31.004 53.384 1.00 30.41 332 ALA A N 1
ATOM 3449 C CA . ALA D 2 332 ? 10.640 31.653 53.790 1.00 29.46 332 ALA A CA 1
ATOM 3450 C C . ALA D 2 332 ? 9.695 30.647 54.450 1.00 28.73 332 ALA A C 1
ATOM 3451 O O . ALA D 2 332 ? 9.681 29.468 54.101 1.00 28.09 332 ALA A O 1
ATOM 3453 N N . VAL D 2 333 ? 8.933 31.108 55.435 1.00 26.98 333 VAL A N 1
ATOM 3454 C CA . VAL D 2 333 ? 7.984 30.233 56.109 1.00 24.94 333 VAL A CA 1
ATOM 3455 C C . VAL D 2 333 ? 6.632 30.924 56.177 1.00 23.33 333 VAL A C 1
ATOM 3456 O O . VAL D 2 333 ? 6.508 31.979 56.795 1.00 24.17 333 VAL A O 1
ATOM 3460 N N . VAL D 2 334 ? 5.640 30.361 55.492 1.00 21.89 334 VAL A N 1
ATOM 3461 C CA . VAL D 2 334 ? 4.288 30.901 55.518 1.00 21.58 334 VAL A CA 1
ATOM 3462 C C . VAL D 2 334 ? 3.657 30.223 56.742 1.00 22.06 334 VAL A C 1
ATOM 3463 O O . VAL D 2 334 ? 3.396 29.021 56.749 1.00 20.72 334 VAL A O 1
ATOM 3467 N N . LEU D 2 335 ? 3.455 31.015 57.787 1.00 23.72 335 LEU A N 1
ATOM 3468 C CA . LEU D 2 335 ? 2.934 30.519 59.057 1.00 23.13 335 LEU A CA 1
ATOM 3469 C C . LEU D 2 335 ? 1.460 30.184 59.152 1.00 25.34 335 LEU A C 1
ATOM 3470 O O . LEU D 2 335 ? 1.044 29.490 60.094 1.00 24.69 335 LEU A O 1
ATOM 3475 N N . THR D 2 336 ? 0.668 30.649 58.188 1.00 23.45 336 THR A N 1
ATOM 3476 C CA . THR D 2 336 ? -0.772 30.436 58.232 1.00 23.71 336 THR A CA 1
ATOM 3477 C C . THR D 2 336 ? -1.400 29.817 56.998 1.00 26.67 336 THR A C 1
ATOM 3478 O O . THR D 2 336 ? -0.763 29.676 55.962 1.00 22.58 336 THR A O 1
ATOM 3482 N N . GLU D 2 337 ? -2.675 29.474 57.125 1.00 27.60 337 GLU A N 1
ATOM 3483 C CA . GLU D 2 337 ? -3.440 28.934 56.016 1.00 28.73 337 GLU A CA 1
ATOM 3484 C C . GLU D 2 337 ? -4.838 29.537 56.101 1.00 29.88 337 GLU A C 1
ATOM 3485 O O . GLU D 2 337 ? -5.359 29.791 57.200 1.00 27.48 337 GLU A O 1
ATOM 3491 N N . VAL D 2 338 ? -5.391 29.890 54.945 1.00 26.76 338 VAL A N 1
ATOM 3492 C CA . VAL D 2 338 ? -6.718 30.475 54.899 1.00 27.48 338 VAL A CA 1
ATOM 3493 C C . VAL D 2 338 ? -7.741 29.377 54.661 1.00 29.49 338 VAL A C 1
ATOM 3494 O O . VAL D 2 338 ? -7.409 28.314 54.125 1.00 29.24 338 VAL A O 1
ATOM 3498 N N . ASP D 2 339 ? -8.971 29.618 55.106 1.00 30.20 339 ASP A N 1
ATOM 3499 C CA . ASP D 2 339 ? -10.058 28.659 54.943 1.00 34.20 339 ASP A CA 1
ATOM 3500 C C . ASP D 2 339 ? -10.177 28.255 53.467 1.00 36.11 339 ASP A C 1
ATOM 3501 O O . ASP D 2 339 ? -9.941 29.073 52.577 1.00 34.53 339 ASP A O 1
ATOM 3506 N N A LYS D 2 340 ? -10.554 26.999 53.232 0.50 37.13 340 LYS A N 1
ATOM 3507 N N B LYS D 2 340 ? -10.558 27.001 53.232 0.50 37.13 340 LYS A N 1
ATOM 3508 C CA A LYS D 2 340 ? -10.715 26.444 51.884 0.50 39.02 340 LYS A CA 1
ATOM 3509 C CA B LYS D 2 340 ? -10.720 26.446 51.884 0.50 39.02 340 LYS A CA 1
ATOM 3510 C C A LYS D 2 340 ? -11.570 27.308 50.955 0.50 39.33 340 LYS A C 1
ATOM 3511 C C B LYS D 2 340 ? -11.568 27.314 50.956 0.50 39.33 340 LYS A C 1
ATOM 3512 O O A LYS D 2 340 ? -11.249 27.466 49.776 0.50 39.31 340 LYS A O 1
ATOM 3513 O O B LYS D 2 340 ? -11.242 27.478 49.779 0.50 39.31 340 LYS A O 1
ATOM 3524 N N . LYS D 2 341 ? -12.651 27.869 51.492 1.00 39.50 341 LYS A N 1
ATOM 3525 C CA . LYS D 2 341 ? -13.552 28.713 50.713 1.00 41.34 341 LYS A CA 1
ATOM 3526 C C . LYS D 2 341 ? -12.905 29.979 50.150 1.00 41.52 341 LYS A C 1
ATOM 3527 O O . LYS D 2 341 ? -13.517 30.676 49.340 1.00 42.21 341 LYS A O 1
ATOM 3533 N N . HIS D 2 342 ? -11.678 30.270 50.582 1.00 41.16 342 HIS A N 1
ATOM 3534 C CA . HIS D 2 342 ? -10.953 31.459 50.136 1.00 41.75 342 HIS A CA 1
ATOM 3535 C C . HIS D 2 342 ? -9.737 31.149 49.256 1.00 43.31 342 HIS A C 1
ATOM 3536 O O . HIS D 2 342 ? -9.120 32.060 48.693 1.00 43.32 342 HIS A O 1
ATOM 3543 N N . ALA D 2 343 ? -9.387 29.870 49.159 1.00 45.36 343 ALA A N 1
ATOM 3544 C CA . ALA D 2 343 ? -8.233 29.436 48.379 1.00 47.75 343 ALA A CA 1
ATOM 3545 C C . ALA D 2 343 ? -8.245 29.787 46.870 1.00 48.19 343 ALA A C 1
ATOM 3546 O O . ALA D 2 343 ? -7.247 29.538 46.166 1.00 49.46 343 ALA A O 1
ATOM 3548 N N . ALA D 2 344 ? -9.369 30.364 46.408 1.00 48.55 344 ALA A N 1
ATOM 3549 C CA . ALA D 2 344 ? -9.566 30.840 45.020 1.00 47.93 344 ALA A CA 1
ATOM 3550 C C . ALA D 2 344 ? -9.611 32.393 44.911 1.00 47.85 344 ALA A C 1
ATOM 3551 O O . ALA D 2 344 ? -9.681 32.951 43.796 1.00 48.05 344 ALA A O 1
ATOM 3553 N N . LEU D 2 345 ? -9.606 33.070 46.065 1.00 44.32 345 LEU A N 1
ATOM 3554 C CA . LEU D 2 345 ? -9.634 34.540 46.140 1.00 41.87 345 LEU A CA 1
ATOM 3555 C C . LEU D 2 345 ? -8.239 35.024 45.734 1.00 39.41 345 LEU A C 1
ATOM 3556 O O . LEU D 2 345 ? -7.226 34.434 46.126 1.00 41.45 345 LEU A O 1
ATOM 3561 N N . PRO D 2 346 ? -8.169 36.023 44.843 1.00 38.17 346 PRO A N 1
ATOM 3562 C CA . PRO D 2 346 ? -6.881 36.565 44.391 1.00 35.77 346 PRO A CA 1
ATOM 3563 C C . PRO D 2 346 ? -6.342 37.456 45.509 1.00 32.58 346 PRO A C 1
ATOM 3564 O O . PRO D 2 346 ? -7.122 38.008 46.295 1.00 32.88 346 PRO A O 1
ATOM 3568 N N . SER D 2 347 ? -5.022 37.548 45.624 1.00 28.46 347 SER A N 1
ATOM 3569 C CA . SER D 2 347 ? -4.425 38.375 46.664 1.00 27.85 347 SER A CA 1
ATOM 3570 C C . SER D 2 347 ? -4.257 39.822 46.260 1.00 28.94 347 SER A C 1
ATOM 3571 O O . SER D 2 347 ? -4.100 40.146 45.079 1.00 27.53 347 SER A O 1
ATOM 3574 N N . THR D 2 348 ? -4.259 40.682 47.268 1.00 24.76 348 THR A N 1
ATOM 3575 C CA . THR D 2 348 ? -4.125 42.118 47.092 1.00 24.16 348 THR A CA 1
ATOM 3576 C C . THR D 2 348 ? -2.974 42.573 47.975 1.00 24.81 348 THR A C 1
ATOM 3577 O O . THR D 2 348 ? -2.897 42.193 49.156 1.00 22.47 348 THR A O 1
ATOM 3581 N N . SER D 2 349 ? -2.072 43.357 47.391 1.00 20.85 349 SER A N 1
ATOM 3582 C CA . SER D 2 349 ? -0.892 43.871 48.074 1.00 20.24 349 SER A CA 1
ATOM 3583 C C . SER D 2 349 ? -1.241 44.930 49.116 1.00 18.72 349 SER A C 1
ATOM 3584 O O . SER D 2 349 ? -2.310 45.549 49.056 1.00 17.79 349 SER A O 1
ATOM 3587 N N . LEU D 2 350 ? -0.311 45.158 50.043 1.00 20.90 350 LEU A N 1
ATOM 3588 C CA . LEU D 2 350 ? -0.513 46.172 51.082 1.00 21.80 350 LEU A CA 1
ATOM 3589 C C . LEU D 2 350 ? -0.557 47.551 50.438 1.00 22.46 350 LEU A C 1
ATOM 3590 O O . LEU D 2 350 ? -1.274 48.433 50.890 1.00 21.14 350 LEU A O 1
ATOM 3595 N N . GLN D 2 351 ? 0.220 47.736 49.371 1.00 23.44 351 GLN A N 1
ATOM 3596 C CA . GLN D 2 351 ? 0.233 49.012 48.665 1.00 23.64 351 GLN A CA 1
ATOM 3597 C C . GLN D 2 351 ? -1.189 49.337 48.206 1.00 22.22 351 GLN A C 1
ATOM 3598 O O . GLN D 2 351 ? -1.660 50.457 48.375 1.00 22.50 351 GLN A O 1
ATOM 3604 N N . ASP D 2 352 ? -1.887 48.348 47.656 1.00 22.26 352 ASP A N 1
ATOM 3605 C CA . ASP D 2 352 ? -3.258 48.565 47.198 1.00 23.16 352 ASP A CA 1
ATOM 3606 C C . ASP D 2 352 ? -4.239 48.717 48.370 1.00 23.24 352 ASP A C 1
ATOM 3607 O O . ASP D 2 352 ? -5.089 49.603 48.384 1.00 23.00 352 ASP A O 1
ATOM 3612 N N . LEU D 2 353 ? -4.110 47.830 49.346 1.00 22.51 353 LEU A N 1
ATOM 3613 C CA . LEU D 2 353 ? -4.982 47.825 50.526 1.00 22.71 353 LEU A CA 1
ATOM 3614 C C . LEU D 2 353 ? -4.970 49.138 51.309 1.00 20.22 353 LEU A C 1
ATOM 3615 O O . LEU D 2 353 ? -6.026 49.662 51.676 1.00 21.29 353 LEU A O 1
ATOM 3620 N N . PHE D 2 354 ? -3.786 49.709 51.485 1.00 20.45 354 PHE A N 1
ATOM 3621 C CA . PHE D 2 354 ? -3.640 50.929 52.267 1.00 22.18 354 PHE A CA 1
ATOM 3622 C C . PHE D 2 354 ? -3.476 52.240 51.529 1.00 23.40 354 PHE A C 1
ATOM 3623 O O . PHE D 2 354 ? -3.743 53.302 52.093 1.00 23.05 354 PHE A O 1
ATOM 3631 N N . HIS D 2 355 ? -3.064 52.175 50.265 1.00 23.89 355 HIS A N 1
ATOM 3632 C CA . HIS D 2 355 ? -2.864 53.397 49.497 1.00 25.13 355 HIS A CA 1
ATOM 3633 C C . HIS D 2 355 ? -3.832 53.602 48.339 1.00 26.24 355 HIS A C 1
ATOM 3634 O O . HIS D 2 355 ? -3.963 54.722 47.853 1.00 28.21 355 HIS A O 1
ATOM 3641 N N . HIS D 2 356 ? -4.533 52.551 47.918 1.00 26.91 356 HIS A N 1
ATOM 3642 C CA . HIS D 2 356 ? -5.468 52.672 46.797 1.00 29.60 356 HIS A CA 1
ATOM 3643 C C . HIS D 2 356 ? -6.908 52.221 47.047 1.00 30.67 356 HIS A C 1
ATOM 3644 O O . HIS D 2 356 ? -7.784 52.497 46.224 1.00 31.38 356 HIS A O 1
ATOM 3651 N N . ALA D 2 357 ? -7.169 51.577 48.187 1.00 29.59 357 ALA A N 1
ATOM 3652 C CA . ALA D 2 357 ? -8.509 51.071 48.497 1.00 27.46 357 ALA A CA 1
ATOM 3653 C C . ALA D 2 357 ? -9.637 52.101 48.638 1.00 26.99 357 ALA A C 1
ATOM 3654 O O . ALA D 2 357 ? -10.812 51.740 48.705 1.00 27.65 357 ALA A O 1
ATOM 3656 N N . ASP D 2 358 ? -9.276 53.373 48.701 1.00 27.87 358 ASP A N 1
ATOM 3657 C CA . ASP D 2 358 ? -10.257 54.445 48.797 1.00 29.50 358 ASP A CA 1
ATOM 3658 C C . ASP D 2 358 ? -10.297 55.276 47.516 1.00 31.38 358 ASP A C 1
ATOM 3659 O O . ASP D 2 358 ? -10.955 56.318 47.457 1.00 31.47 358 ASP A O 1
ATOM 3664 N N . SER D 2 359 ? -9.609 54.809 46.484 1.00 33.25 359 SER A N 1
ATOM 3665 C CA . SER D 2 359 ? -9.583 55.549 45.228 1.00 36.12 359 SER A CA 1
ATOM 3666 C C . SER D 2 359 ? -9.767 54.681 43.986 1.00 37.64 359 SER A C 1
ATOM 3667 O O . SER D 2 359 ? -10.153 55.178 42.927 1.00 40.00 359 SER A O 1
ATOM 3670 N N . ASP D 2 360 ? -9.523 53.383 44.123 1.00 37.98 360 ASP A N 1
ATOM 3671 C CA . ASP D 2 360 ? -9.668 52.456 43.011 1.00 39.07 360 ASP A CA 1
ATOM 3672 C C . ASP D 2 360 ? -11.061 51.836 42.995 1.00 40.24 360 ASP A C 1
ATOM 3673 O O . ASP D 2 360 ? -11.499 51.245 43.981 1.00 39.33 360 ASP A O 1
ATOM 3678 N N . LYS D 2 361 ? -11.733 51.934 41.850 1.00 39.80 361 LYS A N 1
ATOM 3679 C CA . LYS D 2 361 ? -13.081 51.395 41.684 1.00 41.35 361 LYS A CA 1
ATOM 3680 C C . LYS D 2 361 ? -13.242 49.933 42.113 1.00 41.22 361 LYS A C 1
ATOM 3681 O O . LYS D 2 361 ? -14.163 49.598 42.860 1.00 40.58 361 LYS A O 1
ATOM 3687 N N . GLU D 2 362 ? -12.356 49.066 41.633 1.00 41.72 362 GLU A N 1
ATOM 3688 C CA . GLU D 2 362 ? -12.425 47.643 41.965 1.00 43.78 362 GLU A CA 1
ATOM 3689 C C . GLU D 2 362 ? -12.185 47.330 43.442 1.00 42.30 362 GLU A C 1
ATOM 3690 O O . GLU D 2 362 ? -12.806 46.421 43.996 1.00 42.20 362 GLU A O 1
ATOM 3696 N N . LEU D 2 363 ? -11.290 48.082 44.075 1.00 40.56 363 LEU A N 1
ATOM 3697 C CA . LEU D 2 363 ? -10.985 47.873 45.487 1.00 39.70 363 LEU A CA 1
ATOM 3698 C C . LEU D 2 363 ? -12.100 48.379 46.399 1.00 39.82 363 LEU A C 1
ATOM 3699 O O . LEU D 2 363 ? -12.396 47.762 47.421 1.00 38.53 363 LEU A O 1
ATOM 3704 N N . GLN D 2 364 ? -12.752 49.469 45.994 1.00 40.17 364 GLN A N 1
ATOM 3705 C CA . GLN D 2 364 ? -13.840 50.062 46.775 1.00 41.51 364 GLN A CA 1
ATOM 3706 C C . GLN D 2 364 ? -15.085 49.184 46.844 1.00 41.71 364 GLN A C 1
ATOM 3707 O O . GLN D 2 364 ? -15.878 49.299 47.774 1.00 42.45 364 GLN A O 1
ATOM 3713 N N . ALA D 2 365 ? -15.242 48.302 45.861 1.00 42.09 365 ALA A N 1
ATOM 3714 C CA . ALA D 2 365 ? -16.400 47.414 45.785 1.00 41.62 365 ALA A CA 1
ATOM 3715 C C . ALA D 2 365 ? -16.251 46.128 46.592 1.00 41.44 365 ALA A C 1
ATOM 3716 O O . ALA D 2 365 ? -17.170 45.305 46.638 1.00 41.82 365 ALA A O 1
ATOM 3718 N N A GLN D 2 366 ? -15.108 45.958 47.250 0.50 40.78 366 GLN A N 1
ATOM 3719 N N B GLN D 2 366 ? -15.096 45.976 47.232 0.50 40.78 366 GLN A N 1
ATOM 3720 C CA A GLN D 2 366 ? -14.875 44.757 48.046 0.50 40.03 366 GLN A CA 1
ATOM 3721 C CA B GLN D 2 366 ? -14.785 44.783 48.005 0.50 40.03 366 GLN A CA 1
ATOM 3722 C C A GLN D 2 366 ? -14.667 45.085 49.522 0.50 38.32 366 GLN A C 1
ATOM 3723 C C B GLN D 2 366 ? -14.586 45.099 49.488 0.50 38.32 366 GLN A C 1
ATOM 3724 O O A GLN D 2 366 ? -14.165 46.156 49.865 0.50 37.17 366 GLN A O 1
ATOM 3725 O O B GLN D 2 366 ? -14.057 46.153 49.842 0.50 37.17 366 GLN A O 1
ATOM 3736 N N A ASP D 2 367 ? -15.088 44.170 50.389 0.50 37.26 367 ASP A N 1
ATOM 3737 N N B ASP D 2 367 ? -15.051 44.194 50.347 0.50 37.26 367 ASP A N 1
ATOM 3738 C CA A ASP D 2 367 ? -14.908 44.339 51.828 0.50 36.20 367 ASP A CA 1
ATOM 3739 C CA B ASP D 2 367 ? -14.896 44.345 51.793 0.50 36.20 367 ASP A CA 1
ATOM 3740 C C A ASP D 2 367 ? -13.990 43.235 52.357 0.50 34.80 367 ASP A C 1
ATOM 3741 C C B ASP D 2 367 ? -13.975 43.250 52.333 0.50 34.80 367 ASP A C 1
ATOM 3742 O O A ASP D 2 367 ? -13.351 43.390 53.397 0.50 34.71 367 ASP A O 1
ATOM 3743 O O B ASP D 2 367 ? -13.333 43.419 53.369 0.50 34.71 367 ASP A O 1
ATOM 3752 N N . THR D 2 368 ? -13.901 42.136 51.608 1.00 32.76 368 THR A N 1
ATOM 3753 C CA . THR D 2 368 ? -13.061 41.004 51.991 1.00 30.55 368 THR A CA 1
ATOM 3754 C C . THR D 2 368 ? -11.897 40.839 51.014 1.00 30.12 368 THR A C 1
ATOM 3755 O O . THR D 2 368 ? -12.095 40.866 49.794 1.00 28.56 368 THR A O 1
ATOM 3759 N N . PHE D 2 369 ? -10.689 40.677 51.551 1.00 26.33 369 PHE A N 1
ATOM 3760 C CA . PHE D 2 369 ? -9.487 40.525 50.728 1.00 25.60 369 PHE A CA 1
ATOM 3761 C C . PHE D 2 369 ? -8.580 39.442 51.272 1.00 26.37 369 PHE A C 1
ATOM 3762 O O . PHE D 2 369 ? -8.738 38.985 52.415 1.00 25.00 369 PHE A O 1
ATOM 3770 N N . ARG D 2 370 ? -7.630 39.032 50.438 1.00 23.47 370 ARG A N 1
ATOM 3771 C CA . ARG D 2 370 ? -6.623 38.064 50.821 1.00 23.16 370 ARG A CA 1
ATOM 3772 C C . ARG D 2 370 ? -5.315 38.790 50.575 1.00 24.41 370 ARG A C 1
ATOM 3773 O O . ARG D 2 370 ? -5.189 39.551 49.605 1.00 25.59 370 ARG A O 1
ATOM 3781 N N . THR D 2 371 ? -4.345 38.590 51.456 1.00 22.05 371 THR A N 1
ATOM 3782 C CA . THR D 2 371 ? -3.078 39.277 51.319 1.00 20.31 371 THR A CA 1
ATOM 3783 C C . THR D 2 371 ? -1.985 38.502 52.028 1.00 21.12 371 THR A C 1
ATOM 3784 O O . THR D 2 371 ? -2.266 37.514 52.706 1.00 22.35 371 THR A O 1
ATOM 3788 N N . GLN D 2 372 ? -0.737 38.897 51.791 1.00 20.47 372 GLN A N 1
ATOM 3789 C CA . GLN D 2 372 ? 0.422 38.272 52.412 1.00 21.62 372 GLN A CA 1
ATOM 3790 C C . GLN D 2 372 ? 1.326 39.368 52.951 1.00 21.38 372 GLN A C 1
ATOM 3791 O O . GLN D 2 372 ? 1.433 40.445 52.365 1.00 22.20 372 GLN A O 1
ATOM 3797 N N . PHE D 2 373 ? 1.966 39.108 54.088 1.00 21.03 373 PHE A N 1
ATOM 3798 C CA . PHE D 2 373 ? 2.839 40.104 54.689 1.00 18.78 373 PHE A CA 1
ATOM 3799 C C . PHE D 2 373 ? 3.698 39.498 55.783 1.00 18.43 373 PHE A C 1
ATOM 3800 O O . PHE D 2 373 ? 3.532 38.330 56.122 1.00 20.11 373 PHE A O 1
ATOM 3808 N N . TYR D 2 374 ? 4.682 40.263 56.243 1.00 20.05 374 TYR A N 1
ATOM 3809 C CA . TYR D 2 374 ? 5.500 39.839 57.376 1.00 21.53 374 TYR A CA 1
ATOM 3810 C C . TYR D 2 374 ? 5.212 40.829 58.505 1.00 21.30 374 TYR A C 1
ATOM 3811 O O . TYR D 2 374 ? 4.910 42.003 58.264 1.00 20.18 374 TYR A O 1
ATOM 3820 N N . VAL D 2 375 ? 5.233 40.319 59.733 1.00 22.85 375 VAL A N 1
ATOM 3821 C CA . VAL D 2 375 ? 4.951 41.129 60.916 1.00 22.74 375 VAL A CA 1
ATOM 3822 C C . VAL D 2 375 ? 6.233 41.725 61.475 1.00 21.33 375 VAL A C 1
ATOM 3823 O O . VAL D 2 375 ? 7.155 40.989 61.821 1.00 25.15 375 VAL A O 1
ATOM 3827 N N . THR D 2 376 ? 6.292 43.053 61.552 1.00 19.73 376 THR A N 1
ATOM 3828 C CA . THR D 2 376 ? 7.465 43.740 62.077 1.00 20.90 376 THR A CA 1
ATOM 3829 C C . THR D 2 376 ? 7.400 43.888 63.602 1.00 22.65 376 THR A C 1
ATOM 3830 O O . THR D 2 376 ? 8.430 43.853 64.276 1.00 23.64 376 THR A O 1
ATOM 3834 N N . LYS D 2 377 ? 6.192 44.084 64.118 1.00 22.21 377 LYS A N 1
ATOM 3835 C CA . LYS D 2 377 ? 5.976 44.270 65.559 1.00 23.15 377 LYS A CA 1
ATOM 3836 C C . LYS D 2 377 ? 4.528 43.936 65.885 1.00 24.31 377 LYS A C 1
ATOM 3837 O O . LYS D 2 377 ? 3.638 44.060 65.034 1.00 24.21 377 LYS A O 1
ATOM 3843 N N . ILE D 2 378 ? 4.300 43.445 67.104 1.00 22.48 378 ILE A N 1
ATOM 3844 C CA . ILE D 2 378 ? 2.960 43.098 67.543 1.00 22.53 378 ILE A CA 1
ATOM 3845 C C . ILE D 2 378 ? 2.640 43.943 68.771 1.00 24.31 378 ILE A C 1
ATOM 3846 O O . ILE D 2 378 ? 3.466 44.041 69.673 1.00 23.61 378 ILE A O 1
ATOM 3851 N N . GLU D 2 379 ? 1.464 44.569 68.771 1.00 23.73 379 GLU A N 1
ATOM 3852 C CA . GLU D 2 379 ? 1.011 45.390 69.902 1.00 25.60 379 GLU A CA 1
ATOM 3853 C C . GLU D 2 379 ? -0.284 44.771 70.430 1.00 25.94 379 GLU A C 1
ATOM 3854 O O . GLU D 2 379 ? -1.044 44.170 69.661 1.00 24.43 379 GLU A O 1
ATOM 3860 N N . PRO D 2 380 ? -0.523 44.846 71.762 1.00 26.49 380 PRO A N 1
ATOM 3861 C CA . PRO D 2 380 ? 0.357 45.471 72.756 1.00 26.02 380 PRO A CA 1
ATOM 3862 C C . PRO D 2 380 ? 1.609 44.630 72.952 1.00 25.52 380 PRO A C 1
ATOM 3863 O O . PRO D 2 380 ? 1.592 43.426 72.707 1.00 26.74 380 PRO A O 1
ATOM 3867 N N . SER D 2 381 ? 2.699 45.270 73.365 1.00 27.17 381 SER A N 1
ATOM 3868 C CA . SER D 2 381 ? 3.978 44.585 73.569 1.00 29.19 381 SER A CA 1
ATOM 3869 C C . SER D 2 381 ? 3.915 43.392 74.510 1.00 29.62 381 SER A C 1
ATOM 3870 O O . SER D 2 381 ? 4.522 42.353 74.254 1.00 29.90 381 SER A O 1
ATOM 3873 N N . ASP D 2 382 ? 3.216 43.564 75.627 1.00 30.10 382 ASP A N 1
ATOM 3874 C CA . ASP D 2 382 ? 3.067 42.499 76.616 1.00 27.96 382 ASP A CA 1
ATOM 3875 C C . ASP D 2 382 ? 2.073 41.475 76.085 1.00 26.15 382 ASP A C 1
ATOM 3876 O O . ASP D 2 382 ? 0.896 41.788 75.903 1.00 25.69 382 ASP A O 1
ATOM 3881 N N . VAL D 2 383 ? 2.544 40.249 75.871 1.00 24.82 383 VAL A N 1
ATOM 3882 C CA . VAL D 2 383 ? 1.701 39.176 75.356 1.00 26.19 383 VAL A CA 1
ATOM 3883 C C . VAL D 2 383 ? 0.504 38.896 76.269 1.00 26.96 383 VAL A C 1
ATOM 3884 O O . VAL D 2 383 ? -0.564 38.518 75.794 1.00 24.83 383 VAL A O 1
ATOM 3888 N N . LYS D 2 384 ? 0.671 39.123 77.575 1.00 25.86 384 LYS A N 1
ATOM 3889 C CA . LYS D 2 384 ? -0.416 38.891 78.525 1.00 26.08 384 LYS A CA 1
ATOM 3890 C C . LYS D 2 384 ? -1.601 39.818 78.273 1.00 24.67 384 LYS A C 1
ATOM 3891 O O . LYS D 2 384 ? -2.736 39.496 78.632 1.00 26.05 384 LYS A O 1
ATOM 3897 N N . GLU D 2 385 ? -1.348 40.959 77.636 1.00 24.48 385 GLU A N 1
ATOM 3898 C CA . GLU D 2 385 ? -2.421 41.901 77.333 1.00 24.21 385 GLU A CA 1
ATOM 3899 C C . GLU D 2 385 ? -3.125 41.646 75.994 1.00 23.92 385 GLU A C 1
ATOM 3900 O O . GLU D 2 385 ? -4.042 42.372 75.635 1.00 23.13 385 GLU A O 1
ATOM 3906 N N . TRP D 2 386 ? -2.708 40.610 75.273 1.00 24.46 386 TRP A N 1
ATOM 3907 C CA . TRP D 2 386 ? -3.339 40.279 73.991 1.00 24.68 386 TRP A CA 1
ATOM 3908 C C . TRP D 2 386 ? -4.808 39.930 74.183 1.00 25.55 386 TRP A C 1
ATOM 3909 O O . TRP D 2 386 ? -5.610 40.104 73.268 1.00 25.24 386 TRP A O 1
ATOM 3920 N N . VAL D 2 387 ? -5.147 39.356 75.339 1.00 24.49 387 VAL A N 1
ATOM 3921 C CA . VAL D 2 387 ? -6.540 39.028 75.619 1.00 23.89 387 VAL A CA 1
ATOM 3922 C C . VAL D 2 387 ? -7.072 40.031 76.633 1.00 24.32 387 VAL A C 1
ATOM 3923 O O . VAL D 2 387 ? -6.446 40.264 77.666 1.00 23.85 387 VAL A O 1
ATOM 3927 N N . LYS D 2 388 ? -8.195 40.656 76.299 1.00 23.87 388 LYS A N 1
ATOM 3928 C CA . LYS D 2 388 ? -8.834 41.653 77.152 1.00 26.29 388 LYS A CA 1
ATOM 3929 C C . LYS D 2 388 ? -10.243 41.202 77.461 1.00 26.44 388 LYS A C 1
ATOM 3930 O O . LYS D 2 388 ? -10.761 40.280 76.829 1.00 25.98 388 LYS A O 1
ATOM 3936 N N . GLY D 2 389 ? -10.844 41.827 78.473 1.00 27.40 389 GLY A N 1
ATOM 3937 C CA . GLY D 2 389 ? -12.217 41.520 78.814 1.00 26.55 389 GLY A CA 1
ATOM 3938 C C . GLY D 2 389 ? -13.036 42.508 78.010 1.00 26.29 389 GLY A C 1
ATOM 3939 O O . GLY D 2 389 ? -12.687 43.683 77.943 1.00 29.16 389 GLY A O 1
ATOM 3940 N N . TYR D 2 390 ? -14.115 42.049 77.395 1.00 27.71 390 TYR A N 1
ATOM 3941 C CA . TYR D 2 390 ? -14.937 42.933 76.573 1.00 30.09 390 TYR A CA 1
ATOM 3942 C C . TYR D 2 390 ? -16.376 43.043 77.057 1.00 30.08 390 TYR A C 1
ATOM 3943 O O . TYR D 2 390 ? -17.071 42.039 77.221 1.00 30.05 390 TYR A O 1
ATOM 3952 N N . ASP D 2 391 ? -16.811 44.281 77.263 1.00 32.98 391 ASP A N 1
ATOM 3953 C CA . ASP D 2 391 ? -18.171 44.576 77.696 1.00 35.61 391 ASP A CA 1
ATOM 3954 C C . ASP D 2 391 ? -18.967 44.862 76.423 1.00 37.27 391 ASP A C 1
ATOM 3955 O O . ASP D 2 391 ? -18.822 45.926 75.820 1.00 37.48 391 ASP A O 1
ATOM 3960 N N . ARG D 2 392 ? -19.812 43.912 76.033 1.00 39.08 392 ARG A N 1
ATOM 3961 C CA . ARG D 2 392 ? -20.618 44.028 74.819 1.00 42.33 392 ARG A CA 1
ATOM 3962 C C . ARG D 2 392 ? -21.670 45.126 74.814 1.00 44.14 392 ARG A C 1
ATOM 3963 O O . ARG D 2 392 ? -22.202 45.465 73.759 1.00 44.53 392 ARG A O 1
ATOM 3971 N N . LYS D 2 393 ? -21.979 45.676 75.984 1.00 45.69 393 LYS A N 1
ATOM 3972 C CA . LYS D 2 393 ? -22.976 46.732 76.066 1.00 46.51 393 LYS A CA 1
ATOM 3973 C C . LYS D 2 393 ? -22.357 48.107 75.863 1.00 45.64 393 LYS A C 1
ATOM 3974 O O . LYS D 2 393 ? -22.911 48.937 75.142 1.00 45.45 393 LYS A O 1
ATOM 3980 N N . THR D 2 394 ? -21.199 48.332 76.478 1.00 44.49 394 THR A N 1
ATOM 3981 C CA . THR D 2 394 ? -20.497 49.612 76.370 1.00 43.57 394 THR A CA 1
ATOM 3982 C C . THR D 2 394 ? -19.461 49.634 75.243 1.00 43.40 394 THR A C 1
ATOM 3983 O O . THR D 2 394 ? -18.889 50.684 74.946 1.00 42.67 394 THR A O 1
ATOM 3987 N N . LYS D 2 395 ? -19.195 48.467 74.658 1.00 42.16 395 LYS A N 1
ATOM 3988 C CA . LYS D 2 395 ? -18.221 48.320 73.576 1.00 41.90 395 LYS A CA 1
ATOM 3989 C C . LYS D 2 395 ? -16.832 48.747 74.047 1.00 40.98 395 LYS A C 1
ATOM 3990 O O . LYS D 2 395 ? -16.090 49.401 73.319 1.00 41.48 395 LYS A O 1
ATOM 3996 N N . LYS D 2 396 ? -16.498 48.393 75.285 1.00 40.19 396 LYS A N 1
ATOM 3997 C CA . LYS D 2 396 ? -15.202 48.733 75.863 1.00 38.51 396 LYS A CA 1
ATOM 3998 C C . LYS D 2 396 ? -14.453 47.492 76.313 1.00 36.68 396 LYS A C 1
ATOM 3999 O O . LYS D 2 396 ? -15.049 46.541 76.824 1.00 35.69 396 LYS A O 1
ATOM 4005 N N . SER D 2 397 ? -13.140 47.510 76.129 1.00 34.31 397 SER A N 1
ATOM 4006 C CA . SER D 2 397 ? -12.314 46.390 76.545 1.00 33.41 397 SER A CA 1
ATOM 4007 C C . SER D 2 397 ? -11.440 46.852 77.704 1.00 32.71 397 SER A C 1
ATOM 4008 O O . SER D 2 397 ? -11.224 48.053 77.889 1.00 33.88 397 SER A O 1
ATOM 4011 N N . SER D 2 398 ? -10.934 45.905 78.484 1.00 31.05 398 SER A N 1
ATOM 4012 C CA . SER D 2 398 ? -10.087 46.249 79.616 1.00 30.78 398 SER A CA 1
ATOM 4013 C C . SER D 2 398 ? -9.147 45.129 80.003 1.00 29.18 398 SER A C 1
ATOM 4014 O O . SER D 2 398 ? -9.392 43.961 79.697 1.00 28.39 398 SER A O 1
ATOM 4017 N N . SER D 2 399 ? -8.053 45.500 80.661 1.00 29.08 399 SER A N 1
ATOM 4018 C CA . SER D 2 399 ? -7.056 44.536 81.101 1.00 30.23 399 SER A CA 1
ATOM 4019 C C . SER D 2 399 ? -7.633 43.511 82.060 1.00 31.26 399 SER A C 1
ATOM 4020 O O . SER D 2 399 ? -8.533 43.812 82.840 1.00 32.21 399 SER A O 1
ATOM 4023 N N . LEU D 2 400 ? -7.117 42.294 81.980 1.00 31.79 400 LEU A N 1
ATOM 4024 C CA . LEU D 2 400 ? -7.562 41.214 82.846 1.00 33.36 400 LEU A CA 1
ATOM 4025 C C . LEU D 2 400 ? -6.627 41.024 84.034 1.00 36.02 400 LEU A C 1
ATOM 4026 O O . LEU D 2 400 ? -6.736 40.038 84.758 1.00 35.69 400 LEU A O 1
ATOM 4031 N N . LYS D 2 401 ? -5.688 41.947 84.213 1.00 39.56 401 LYS A N 1
ATOM 4032 C CA . LYS D 2 401 ? -4.756 41.856 85.330 1.00 45.63 401 LYS A CA 1
ATOM 4033 C C . LYS D 2 401 ? -5.577 41.880 86.627 1.00 48.54 401 LYS A C 1
ATOM 4034 O O . LYS D 2 401 ? -5.195 41.272 87.623 1.00 49.55 401 LYS A O 1
ATOM 4040 N N . GLY D 2 402 ? -6.733 42.542 86.570 1.00 52.53 402 GLY A N 1
ATOM 4041 C CA . GLY D 2 402 ? -7.651 42.604 87.699 1.00 57.94 402 GLY A CA 1
ATOM 4042 C C . GLY D 2 402 ? -8.694 41.493 87.592 1.00 61.53 402 GLY A C 1
ATOM 4043 O O . GLY D 2 402 ? -9.603 41.395 88.420 1.00 62.88 402 GLY A O 1
ATOM 4044 N N . ALA D 2 403 ? -8.582 40.699 86.524 1.00 64.49 403 ALA A N 1
ATOM 4045 C CA . ALA D 2 403 ? -9.443 39.546 86.230 1.00 66.71 403 ALA A CA 1
ATOM 4046 C C . ALA D 2 403 ? -10.848 39.765 85.646 1.00 68.59 403 ALA A C 1
ATOM 4047 O O . ALA D 2 403 ? -11.152 40.813 85.067 1.00 69.02 403 ALA A O 1
ATOM 4049 N N . SER D 2 404 ? -11.668 38.722 85.793 1.00 70.11 404 SER A N 1
ATOM 4050 C CA . SER D 2 404 ? -13.057 38.610 85.323 1.00 71.64 404 SER A CA 1
ATOM 4051 C C . SER D 2 404 ? -13.982 39.826 85.212 1.00 71.88 404 SER A C 1
ATOM 4052 O O . SER D 2 404 ? -14.842 39.862 84.325 1.00 72.48 404 SER A O 1
ATOM 4055 N N . GLY D 2 405 ? -13.841 40.792 86.117 1.00 71.66 405 GLY A N 1
ATOM 4056 C CA . GLY D 2 405 ? -14.704 41.966 86.099 1.00 70.75 405 GLY A CA 1
ATOM 4057 C C . GLY D 2 405 ? -14.722 42.797 84.826 1.00 69.75 405 GLY A C 1
ATOM 4058 O O . GLY D 2 405 ? -15.353 43.856 84.784 1.00 70.98 405 GLY A O 1
ATOM 4059 N N . LYS D 2 406 ? -14.079 42.303 83.772 1.00 67.54 406 LYS A N 1
ATOM 4060 C CA . LYS D 2 406 ? -14.012 43.035 82.516 1.00 64.31 406 LYS A CA 1
ATOM 4061 C C . LYS D 2 406 ? -14.920 42.529 81.382 1.00 61.25 406 LYS A C 1
ATOM 4062 O O . LYS D 2 406 ? -15.068 43.207 80.363 1.00 61.12 406 LYS A O 1
ATOM 4068 N N . GLY D 2 407 ? -15.542 41.363 81.565 1.00 57.19 407 GLY A N 1
ATOM 4069 C CA . GLY D 2 407 ? -16.436 40.829 80.543 1.00 52.65 407 GLY A CA 1
ATOM 4070 C C . GLY D 2 407 ? -15.934 39.616 79.772 1.00 48.61 407 GLY A C 1
ATOM 4071 O O . GLY D 2 407 ? -15.083 38.872 80.262 1.00 48.40 407 GLY A O 1
ATOM 4072 N N . ASP D 2 408 ? -16.476 39.406 78.569 1.00 45.19 408 ASP A N 1
ATOM 4073 C CA . ASP D 2 408 ? -16.081 38.276 77.723 1.00 40.12 408 ASP A CA 1
ATOM 4074 C C . ASP D 2 408 ? -14.625 38.414 77.278 1.00 35.42 408 ASP A C 1
ATOM 4075 O O . ASP D 2 408 ? -14.187 39.504 76.915 1.00 34.88 408 ASP A O 1
ATOM 4080 N N . ASN D 2 409 ? -13.879 37.312 77.311 1.00 30.30 409 ASN A N 1
ATOM 4081 C CA . ASN D 2 409 ? -12.478 37.324 76.904 1.00 27.66 409 ASN A CA 1
ATOM 4082 C C . ASN D 2 409 ? -12.363 37.339 75.384 1.00 26.62 409 ASN A C 1
ATOM 4083 O O . ASN D 2 409 ? -13.034 36.567 74.696 1.00 24.58 409 ASN A O 1
ATOM 4088 N N . ILE D 2 410 ? -11.527 38.235 74.874 1.00 24.53 410 ILE A N 1
ATOM 4089 C CA . ILE D 2 410 ? -11.319 38.348 73.426 1.00 24.96 410 ILE A CA 1
ATOM 4090 C C . ILE D 2 410 ? -9.878 38.719 73.131 1.00 24.42 410 ILE A C 1
ATOM 4091 O O . ILE D 2 410 ? -9.135 39.164 74.014 1.00 22.95 410 ILE A O 1
ATOM 4096 N N . PHE D 2 411 ? -9.465 38.494 71.884 1.00 22.50 411 PHE A N 1
ATOM 4097 C CA . PHE D 2 411 ? -8.132 38.893 71.472 1.00 22.57 411 PHE A CA 1
ATOM 4098 C C . PHE D 2 411 ? -8.284 40.300 70.920 1.00 21.71 411 PHE A C 1
ATOM 4099 O O . PHE D 2 411 ? -9.289 40.609 70.281 1.00 22.39 411 PHE A O 1
ATOM 4107 N N . GLN D 2 412 ? -7.342 41.171 71.257 1.00 22.24 412 GLN A N 1
ATOM 4108 C CA . GLN D 2 412 ? -7.335 42.528 70.736 1.00 23.80 412 GLN A CA 1
ATOM 4109 C C . GLN D 2 412 ? -5.871 42.762 70.411 1.00 23.29 412 GLN A C 1
ATOM 4110 O O . GLN D 2 412 ? -5.132 43.411 71.158 1.00 22.63 412 GLN A O 1
ATOM 4116 N N . VAL D 2 413 ? -5.450 42.156 69.299 1.00 22.57 413 VAL A N 1
ATOM 4117 C CA . VAL D 2 413 ? -4.067 42.211 68.838 1.00 21.45 413 VAL A CA 1
ATOM 4118 C C . VAL D 2 413 ? -3.920 43.073 67.582 1.00 21.82 413 VAL A C 1
ATOM 4119 O O . VAL D 2 413 ? -4.754 43.029 66.676 1.00 20.99 413 VAL A O 1
ATOM 4123 N N . GLN D 2 414 ? -2.857 43.860 67.553 1.00 20.68 414 GLN A N 1
ATOM 4124 C CA . GLN D 2 414 ? -2.598 44.760 66.439 1.00 23.28 414 GLN A CA 1
ATOM 4125 C C . GLN D 2 414 ? -1.237 44.494 65.823 1.00 22.95 414 GLN A C 1
ATOM 4126 O O . GLN D 2 414 ? -0.201 44.797 66.410 1.00 23.20 414 GLN A O 1
ATOM 4132 N N . PHE D 2 415 ? -1.235 43.883 64.644 1.00 23.10 415 PHE A N 1
ATOM 4133 C CA . PHE D 2 415 ? 0.021 43.614 63.964 1.00 22.47 415 PHE A CA 1
ATOM 4134 C C . PHE D 2 415 ? 0.445 44.837 63.158 1.00 22.15 415 PHE A C 1
ATOM 4135 O O . PHE D 2 415 ? -0.401 45.575 62.661 1.00 22.68 415 PHE A O 1
ATOM 4143 N N . LEU D 2 416 ? 1.752 45.072 63.098 1.00 20.59 416 LEU A N 1
ATOM 4144 C CA . LEU D 2 416 ? 2.345 46.146 62.302 1.00 22.39 416 LEU A CA 1
ATOM 4145 C C . LEU D 2 416 ? 3.072 45.316 61.228 1.00 22.45 416 LEU A C 1
ATOM 4146 O O . LEU D 2 416 ? 3.964 44.526 61.537 1.00 21.52 416 LEU A O 1
ATOM 4151 N N . VAL D 2 417 ? 2.648 45.474 59.978 1.00 22.45 417 VAL A N 1
ATOM 4152 C CA . VAL D 2 417 ? 3.178 44.663 58.886 1.00 19.23 417 VAL A CA 1
ATOM 4153 C C . VAL D 2 417 ? 3.784 45.424 57.698 1.00 20.05 417 VAL A C 1
ATOM 4154 O O . VAL D 2 417 ? 3.676 46.651 57.590 1.00 19.43 417 VAL A O 1
ATOM 4158 N N . LYS D 2 418 ? 4.397 44.656 56.797 1.00 21.12 418 LYS A N 1
ATOM 4159 C CA . LYS D 2 418 ? 5.031 45.197 55.585 1.00 20.10 418 LYS A CA 1
ATOM 4160 C C . LYS D 2 418 ? 5.073 44.062 54.554 1.00 20.89 418 LYS A C 1
ATOM 4161 O O . LYS D 2 418 ? 4.889 42.899 54.899 1.00 18.16 418 LYS A O 1
ATOM 4167 N N . ASP D 2 419 ? 5.269 44.401 53.280 1.00 19.40 419 ASP A N 1
ATOM 4168 C CA . ASP D 2 419 ? 5.341 43.363 52.248 1.00 18.85 419 ASP A CA 1
ATOM 4169 C C . ASP D 2 419 ? 6.226 43.814 51.095 1.00 19.77 419 ASP A C 1
ATOM 4170 O O . ASP D 2 419 ? 6.870 44.863 51.179 1.00 18.27 419 ASP A O 1
ATOM 4175 N N . ALA D 2 420 ? 6.297 42.989 50.054 1.00 19.94 420 ALA A N 1
ATOM 4176 C CA . ALA D 2 420 ? 7.110 43.298 48.875 1.00 20.99 420 ALA A CA 1
ATOM 4177 C C . ALA D 2 420 ? 6.733 44.630 48.222 1.00 19.77 420 ALA A C 1
ATOM 4178 O O . ALA D 2 420 ? 7.607 45.429 47.899 1.00 21.29 420 ALA A O 1
ATOM 4180 N N . SER D 2 421 ? 5.439 44.898 48.085 1.00 21.19 421 SER A N 1
ATOM 4181 C CA . SER D 2 421 ? 4.978 46.139 47.445 1.00 22.75 421 SER A CA 1
ATOM 4182 C C . SER D 2 421 ? 5.289 47.430 48.207 1.00 24.77 421 SER A C 1
ATOM 4183 O O . SER D 2 421 ? 5.263 48.523 47.630 1.00 22.60 421 SER A O 1
ATOM 4186 N N . THR D 2 422 ? 5.564 47.303 49.503 1.00 23.08 422 THR A N 1
ATOM 4187 C CA . THR D 2 422 ? 5.843 48.456 50.353 1.00 23.39 422 THR A CA 1
ATOM 4188 C C . THR D 2 422 ? 7.214 48.333 51.005 1.00 25.77 422 THR A C 1
ATOM 4189 O O . THR D 2 422 ? 7.552 49.083 51.924 1.00 24.89 422 THR A O 1
ATOM 4193 N N . GLN D 2 423 ? 8.026 47.430 50.471 1.00 27.52 423 GLN A N 1
ATOM 4194 C CA . GLN D 2 423 ? 9.352 47.148 51.006 1.00 29.91 423 GLN A CA 1
ATOM 4195 C C . GLN D 2 423 ? 10.311 48.305 51.252 1.00 29.65 423 GLN A C 1
ATOM 4196 O O . GLN D 2 423 ? 10.977 48.349 52.286 1.00 28.48 423 GLN A O 1
ATOM 4202 N N . LEU D 2 424 ? 10.381 49.244 50.318 1.00 28.12 424 LEU A N 1
ATOM 4203 C CA . LEU D 2 424 ? 11.305 50.361 50.447 1.00 27.74 424 LEU A CA 1
ATOM 4204 C C . LEU D 2 424 ? 10.791 51.604 51.159 1.00 27.02 424 LEU A C 1
ATOM 4205 O O . LEU D 2 424 ? 11.588 52.459 51.537 1.00 27.61 424 LEU A O 1
ATOM 4210 N N . ASN D 2 425 ? 9.475 51.724 51.333 1.00 25.91 425 ASN A N 1
ATOM 4211 C CA . ASN D 2 425 ? 8.934 52.908 51.985 1.00 25.68 425 ASN A CA 1
ATOM 4212 C C . ASN D 2 425 ? 9.177 52.943 53.498 1.00 26.66 425 ASN A C 1
ATOM 4213 O O . ASN D 2 425 ? 9.691 51.982 54.077 1.00 25.46 425 ASN A O 1
ATOM 4218 N N . ASN D 2 426 ? 8.855 54.076 54.110 1.00 28.13 426 ASN A N 1
ATOM 4219 C CA . ASN D 2 426 ? 9.064 54.285 55.540 1.00 27.80 426 ASN A CA 1
ATOM 4220 C C . ASN D 2 426 ? 7.798 54.011 56.357 1.00 27.59 426 ASN A C 1
ATOM 4221 O O . ASN D 2 426 ? 7.561 54.643 57.394 1.00 27.54 426 ASN A O 1
ATOM 4226 N N . ASN D 2 427 ? 7.005 53.037 55.914 1.00 25.39 427 ASN A N 1
ATOM 4227 C CA . ASN D 2 427 ? 5.768 52.701 56.605 1.00 25.37 427 ASN A CA 1
ATOM 4228 C C . ASN D 2 427 ? 5.661 51.266 57.092 1.00 24.80 427 ASN A C 1
ATOM 4229 O O . ASN D 2 427 ? 6.356 50.355 56.625 1.00 24.35 427 ASN A O 1
ATOM 4234 N N . THR D 2 428 ? 4.782 51.092 58.073 1.00 24.07 428 THR A N 1
ATOM 4235 C CA . THR D 2 428 ? 4.439 49.780 58.563 1.00 22.78 428 THR A CA 1
ATOM 4236 C C . THR D 2 428 ? 2.918 49.883 58.625 1.00 21.87 428 THR A C 1
ATOM 4237 O O . THR D 2 428 ? 2.368 50.969 58.797 1.00 24.14 428 THR A O 1
ATOM 4241 N N . TYR D 2 429 ? 2.222 48.781 58.419 1.00 21.04 429 TYR A N 1
ATOM 4242 C CA . TYR D 2 429 ? 0.779 48.853 58.357 1.00 20.89 429 TYR A CA 1
ATOM 4243 C C . TYR D 2 429 ? 0.031 48.054 59.405 1.00 20.75 429 TYR A C 1
ATOM 4244 O O . TYR D 2 429 ? 0.367 46.906 59.687 1.00 21.19 429 TYR A O 1
ATOM 4253 N N . ARG D 2 430 ? -1.031 48.650 59.931 1.00 22.13 430 ARG A N 1
ATOM 4254 C CA . ARG D 2 430 ? -1.830 47.990 60.951 1.00 22.59 430 ARG A CA 1
ATOM 4255 C C . ARG D 2 430 ? -2.845 46.993 60.427 1.00 21.34 430 ARG A C 1
ATOM 4256 O O . ARG D 2 430 ? -3.648 47.308 59.552 1.00 23.08 430 ARG A O 1
ATOM 4264 N N . VAL D 2 431 ? -2.748 45.763 60.923 1.00 20.62 431 VAL A N 1
ATOM 4265 C CA . VAL D 2 431 ? -3.681 44.702 60.586 1.00 20.42 431 VAL A CA 1
ATOM 4266 C C . VAL D 2 431 ? -4.134 44.156 61.936 1.00 20.72 431 VAL A C 1
ATOM 4267 O O . VAL D 2 431 ? -3.325 43.725 62.757 1.00 20.13 431 VAL A O 1
ATOM 4271 N N . LEU D 2 432 ? -5.440 44.160 62.133 1.00 22.65 432 LEU A N 1
ATOM 4272 C CA . LEU D 2 432 ? -6.026 43.757 63.403 1.00 23.19 432 LEU A CA 1
ATOM 4273 C C . LEU D 2 432 ? -6.547 42.343 63.562 1.00 23.29 432 LEU A C 1
ATOM 4274 O O . LEU D 2 432 ? -7.033 41.706 62.619 1.00 20.86 432 LEU A O 1
ATOM 4279 N N . LEU D 2 433 ? -6.429 41.856 64.793 1.00 23.58 433 LEU A N 1
ATOM 4280 C CA . LEU D 2 433 ? -6.970 40.569 65.168 1.00 23.39 433 LEU A CA 1
ATOM 4281 C C . LEU D 2 433 ? -7.811 40.917 66.408 1.00 23.64 433 LEU A C 1
ATOM 4282 O O . LEU D 2 433 ? -7.322 40.878 67.540 1.00 24.28 433 LEU A O 1
ATOM 4287 N N . TYR D 2 434 ? -9.007 41.438 66.140 1.00 24.31 434 TYR A N 1
ATOM 4288 C CA . TYR D 2 434 ? -9.991 41.834 67.155 1.00 22.96 434 TYR A CA 1
ATOM 4289 C C . TYR D 2 434 ? -11.112 40.818 66.991 1.00 22.90 434 TYR A C 1
ATOM 4290 O O . TYR D 2 434 ? -11.951 40.925 66.098 1.00 23.70 434 TYR A O 1
ATOM 4299 N N . THR D 2 435 ? -11.135 39.838 67.888 1.00 22.57 435 THR A N 1
ATOM 4300 C CA . THR D 2 435 ? -12.080 38.738 67.801 1.00 21.90 435 THR A CA 1
ATOM 4301 C C . THR D 2 435 ? -13.416 38.815 68.533 1.00 21.94 435 THR A C 1
ATOM 4302 O O . THR D 2 435 ? -14.144 37.825 68.569 1.00 20.88 435 THR A O 1
ATOM 4306 N N . GLN D 2 436 ? -13.780 39.994 69.026 1.00 24.22 436 GLN A N 1
ATOM 4307 C CA . GLN D 2 436 ? -15.027 40.166 69.779 1.00 25.38 436 GLN A CA 1
ATOM 4308 C C . GLN D 2 436 ? -16.298 39.732 69.062 1.00 28.07 436 GLN A C 1
ATOM 4309 O O . GLN D 2 436 ? -17.256 39.293 69.709 1.00 26.48 436 GLN A O 1
ATOM 4315 N N . ASP D 2 437 ? -16.296 39.826 67.730 1.00 26.64 437 ASP A N 1
ATOM 4316 C CA . ASP D 2 437 ? -17.457 39.456 66.929 1.00 28.16 437 ASP A CA 1
ATOM 4317 C C . ASP D 2 437 ? -17.271 38.128 66.215 1.00 27.40 437 ASP A C 1
ATOM 4318 O O . ASP D 2 437 ? -18.077 37.759 65.354 1.00 27.41 437 ASP A O 1
ATOM 4323 N N . GLY D 2 438 ? -16.198 37.422 66.561 1.00 25.95 438 GLY A N 1
ATOM 4324 C CA . GLY D 2 438 ? -15.937 36.125 65.966 1.00 27.08 438 GLY A CA 1
ATOM 4325 C C . GLY D 2 438 ? -14.845 36.082 64.912 1.00 24.66 438 GLY A C 1
ATOM 4326 O O . GLY D 2 438 ? -14.312 35.012 64.629 1.00 25.00 438 GLY A O 1
ATOM 4327 N N . LEU D 2 439 ? -14.491 37.233 64.354 1.00 24.62 439 LEU A N 1
ATOM 4328 C CA . LEU D 2 439 ? -13.465 37.276 63.311 1.00 25.19 439 LEU A CA 1
ATOM 4329 C C . LEU D 2 439 ? -12.062 37.021 63.827 1.00 23.54 439 LEU A C 1
ATOM 4330 O O . LEU D 2 439 ? -11.533 37.799 64.621 1.00 24.59 439 LEU A O 1
ATOM 4335 N N . GLY D 2 440 ? -11.471 35.926 63.355 1.00 22.68 440 GLY A N 1
ATOM 4336 C CA . GLY D 2 440 ? -10.117 35.560 63.736 1.00 23.85 440 GLY A CA 1
ATOM 4337 C C . GLY D 2 440 ? -9.990 34.877 65.089 1.00 22.94 440 GLY A C 1
ATOM 4338 O O . GLY D 2 440 ? -8.884 34.683 65.573 1.00 22.17 440 GLY A O 1
ATOM 4339 N N . ALA D 2 441 ? -11.114 34.453 65.661 1.00 24.13 441 ALA A N 1
ATOM 4340 C CA . ALA D 2 441 ? -11.117 33.813 66.985 1.00 25.90 441 ALA A CA 1
ATOM 4341 C C . ALA D 2 441 ? -10.153 32.639 67.144 1.00 26.48 441 ALA A C 1
ATOM 4342 O O . ALA D 2 441 ? -9.508 32.504 68.181 1.00 27.78 441 ALA A O 1
ATOM 4344 N N . ASN D 2 442 ? -10.016 31.821 66.104 1.00 26.24 442 ASN A N 1
ATOM 4345 C CA . ASN D 2 442 ? -9.136 30.662 66.169 1.00 26.14 442 ASN A CA 1
ATOM 4346 C C . ASN D 2 442 ? -7.774 30.847 65.507 1.00 24.57 442 ASN A C 1
ATOM 4347 O O . ASN D 2 442 ? -7.061 29.863 65.299 1.00 23.83 442 ASN A O 1
ATOM 4352 N N . PHE D 2 443 ? -7.393 32.096 65.229 1.00 24.19 443 PHE A N 1
ATOM 4353 C CA . PHE D 2 443 ? -6.117 32.392 64.566 1.00 21.79 443 PHE A CA 1
ATOM 4354 C C . PHE D 2 443 ? -4.920 31.714 65.208 1.00 23.85 443 PHE A C 1
ATOM 4355 O O . PHE D 2 443 ? -4.097 31.110 64.521 1.00 21.10 443 PHE A O 1
ATOM 4363 N N . PHE D 2 444 ? -4.837 31.799 66.536 1.00 22.17 444 PHE A N 1
ATOM 4364 C CA . PHE D 2 444 ? -3.722 31.220 67.261 1.00 21.53 444 PHE A CA 1
ATOM 4365 C C . PHE D 2 444 ? -3.851 29.753 67.649 1.00 20.21 444 PHE A C 1
ATOM 4366 O O . PHE D 2 444 ? -2.893 29.171 68.166 1.00 23.11 444 PHE A O 1
ATOM 4374 N N . ASN D 2 445 ? -5.007 29.152 67.386 1.00 19.61 445 ASN A N 1
ATOM 4375 C CA . ASN D 2 445 ? -5.272 27.772 67.774 1.00 21.68 445 ASN A CA 1
ATOM 4376 C C . ASN D 2 445 ? -5.264 27.740 69.296 1.00 23.54 445 ASN A C 1
ATOM 4377 O O . ASN D 2 445 ? -4.828 26.760 69.898 1.00 23.28 445 ASN A O 1
ATOM 4382 N N . VAL D 2 446 ? -5.627 28.877 69.883 1.00 23.56 446 VAL A N 1
ATOM 4383 C CA . VAL D 2 446 ? -5.697 29.048 71.336 1.00 25.86 446 VAL A CA 1
ATOM 4384 C C . VAL D 2 446 ? -6.923 29.888 71.597 1.00 25.06 446 VAL A C 1
ATOM 4385 O O . VAL D 2 446 ? -6.966 31.057 71.201 1.00 24.98 446 VAL A O 1
ATOM 4389 N N A LYS D 2 447 ? -7.928 29.302 72.239 0.50 24.91 447 LYS A N 1
ATOM 4390 N N B LYS D 2 447 ? -7.936 29.300 72.228 0.50 24.91 447 LYS A N 1
ATOM 4391 C CA A LYS D 2 447 ? -9.141 30.043 72.560 0.50 25.74 447 LYS A CA 1
ATOM 4392 C CA B LYS D 2 447 ? -9.149 30.050 72.541 0.50 25.74 447 LYS A CA 1
ATOM 4393 C C A LYS D 2 447 ? -8.758 31.144 73.549 0.50 25.63 447 LYS A C 1
ATOM 4394 C C B LYS D 2 447 ? -8.761 31.142 73.542 0.50 25.63 447 LYS A C 1
ATOM 4395 O O A LYS D 2 447 ? -7.901 30.928 74.408 0.50 26.00 447 LYS A O 1
ATOM 4396 O O B LYS D 2 447 ? -7.906 30.918 74.401 0.50 26.00 447 LYS A O 1
ATOM 4407 N N . ALA D 2 448 ? -9.363 32.320 73.404 1.00 23.72 448 ALA A N 1
ATOM 4408 C CA . ALA D 2 448 ? -9.075 33.456 74.291 1.00 24.39 448 ALA A CA 1
ATOM 4409 C C . ALA D 2 448 ? -9.220 33.036 75.756 1.00 23.66 448 ALA A C 1
ATOM 4410 O O . ALA D 2 448 ? -10.152 32.317 76.101 1.00 22.81 448 ALA A O 1
ATOM 4412 N N . ASP D 2 449 ? -8.270 33.454 76.581 1.00 24.13 449 ASP A N 1
ATOM 4413 C CA . ASP D 2 449 ? -8.293 33.128 78.013 1.00 22.89 449 ASP A CA 1
ATOM 4414 C C . ASP D 2 449 ? -7.480 34.173 78.754 1.00 23.08 449 ASP A C 1
ATOM 4415 O O . ASP D 2 449 ? -6.711 34.928 78.156 1.00 21.18 449 ASP A O 1
ATOM 4420 N N . ASN D 2 450 ? -7.675 34.248 80.069 1.00 24.30 450 ASN A N 1
ATOM 4421 C CA . ASN D 2 450 ? -6.923 35.198 80.880 1.00 23.77 450 ASN A CA 1
ATOM 4422 C C . ASN D 2 450 ? -5.466 34.732 80.858 1.00 24.41 450 ASN A C 1
ATOM 4423 O O . ASN D 2 450 ? -5.115 33.736 81.503 1.00 25.47 450 ASN A O 1
ATOM 4428 N N . LEU D 2 451 ? -4.614 35.466 80.145 1.00 24.39 451 LEU A N 1
ATOM 4429 C CA . LEU D 2 451 ? -3.208 35.087 80.013 1.00 24.63 451 LEU A CA 1
ATOM 4430 C C . LEU D 2 451 ? -2.380 35.336 81.262 1.00 25.00 451 LEU A C 1
ATOM 4431 O O . LEU D 2 451 ? -1.248 34.862 81.374 1.00 24.29 451 LEU A O 1
ATOM 4436 N N . HIS D 2 452 ? -2.937 36.112 82.184 1.00 26.25 452 HIS A N 1
ATOM 4437 C CA . HIS D 2 452 ? -2.265 36.382 83.449 1.00 27.59 452 HIS A CA 1
ATOM 4438 C C . HIS D 2 452 ? -2.400 35.150 84.356 1.00 27.34 452 HIS A C 1
ATOM 4439 O O . HIS D 2 452 ? -1.575 34.933 85.239 1.00 30.19 452 HIS A O 1
ATOM 4446 N N . LYS D 2 453 ? -3.425 34.334 84.111 1.00 28.33 453 LYS A N 1
ATOM 4447 C CA . LYS D 2 453 ? -3.687 33.136 84.915 1.00 28.31 453 LYS A CA 1
ATOM 4448 C C . LYS D 2 453 ? -3.420 31.798 84.226 1.00 28.89 453 LYS A C 1
ATOM 4449 O O . LYS D 2 453 ? -2.957 30.854 84.873 1.00 27.44 453 LYS A O 1
ATOM 4455 N N . ASN D 2 454 ? -3.740 31.697 82.931 1.00 27.18 454 ASN A N 1
ATOM 4456 C CA . ASN D 2 454 ? -3.530 30.453 82.185 1.00 26.68 454 ASN A CA 1
ATOM 4457 C C . ASN D 2 454 ? -2.135 30.429 81.565 1.00 28.78 454 ASN A C 1
ATOM 4458 O O . ASN D 2 454 ? -1.903 31.023 80.508 1.00 26.86 454 ASN A O 1
ATOM 4463 N N . ALA D 2 455 ? -1.223 29.709 82.215 1.00 28.09 455 ALA A N 1
ATOM 4464 C CA . ALA D 2 455 ? 0.162 29.590 81.763 1.00 28.77 455 ALA A CA 1
ATOM 4465 C C . ALA D 2 455 ? 0.316 28.894 80.405 1.00 27.97 455 ALA A C 1
ATOM 4466 O O . ALA D 2 455 ? 1.187 29.259 79.611 1.00 28.88 455 ALA A O 1
ATOM 4468 N N . ASP D 2 456 ? -0.498 27.872 80.167 1.00 27.28 456 ASP A N 1
ATOM 4469 C CA . ASP D 2 456 ? -0.457 27.122 78.917 1.00 30.42 456 ASP A CA 1
ATOM 4470 C C . ASP D 2 456 ? -0.765 28.008 77.711 1.00 29.32 456 ASP A C 1
ATOM 4471 O O . ASP D 2 456 ? -0.041 27.975 76.715 1.00 29.91 456 ASP A O 1
ATOM 4476 N N . ALA D 2 457 ? -1.829 28.802 77.810 1.00 28.84 457 ALA A N 1
ATOM 4477 C CA . ALA D 2 457 ? -2.220 29.698 76.726 1.00 28.41 457 ALA A CA 1
ATOM 4478 C C . ALA D 2 457 ? -1.196 30.808 76.536 1.00 29.48 457 ALA A C 1
ATOM 4479 O O . ALA D 2 457 ? -0.831 31.137 75.404 1.00 27.10 457 ALA A O 1
ATOM 4481 N N . ARG D 2 458 ? -0.718 31.375 77.641 1.00 28.57 458 ARG A N 1
ATOM 4482 C CA . ARG D 2 458 ? 0.276 32.439 77.582 1.00 28.15 458 ARG A CA 1
ATOM 4483 C C . ARG D 2 458 ? 1.550 31.971 76.891 1.00 28.44 458 ARG A C 1
ATOM 4484 O O . ARG D 2 458 ? 2.114 32.692 76.058 1.00 27.45 458 ARG A O 1
ATOM 4492 N N A LYS D 2 459 ? 1.997 30.763 77.229 0.50 28.12 459 LYS A N 1
ATOM 4493 N N B LYS D 2 459 ? 2.000 30.770 77.234 0.50 28.12 459 LYS A N 1
ATOM 4494 C CA A LYS D 2 459 ? 3.213 30.208 76.641 0.50 29.38 459 LYS A CA 1
ATOM 4495 C CA B LYS D 2 459 ? 3.217 30.223 76.651 0.50 29.38 459 LYS A CA 1
ATOM 4496 C C A LYS D 2 459 ? 3.092 29.967 75.133 0.50 29.04 459 LYS A C 1
ATOM 4497 C C B LYS D 2 459 ? 3.100 29.880 75.164 0.50 29.04 459 LYS A C 1
ATOM 4498 O O A LYS D 2 459 ? 4.020 30.269 74.378 0.50 28.43 459 LYS A O 1
ATOM 4499 O O B LYS D 2 459 ? 4.075 30.005 74.421 0.50 28.43 459 LYS A O 1
ATOM 4510 N N A LYS D 2 460 ? 1.955 29.427 74.700 0.50 29.33 460 LYS A N 1
ATOM 4511 N N B LYS D 2 460 ? 1.909 29.484 74.722 0.50 29.33 460 LYS A N 1
ATOM 4512 C CA A LYS D 2 460 ? 1.737 29.173 73.279 0.50 29.66 460 LYS A CA 1
ATOM 4513 C CA B LYS D 2 460 ? 1.718 29.170 73.309 0.50 29.66 460 LYS A CA 1
ATOM 4514 C C A LYS D 2 460 ? 1.754 30.488 72.504 0.50 29.23 460 LYS A C 1
ATOM 4515 C C B LYS D 2 460 ? 1.729 30.472 72.505 0.50 29.23 460 LYS A C 1
ATOM 4516 O O A LYS D 2 460 ? 2.359 30.580 71.431 0.50 28.92 460 LYS A O 1
ATOM 4517 O O B LYS D 2 460 ? 2.304 30.537 71.414 0.50 28.92 460 LYS A O 1
ATOM 4528 N N . LEU D 2 461 ? 1.143 31.519 73.082 1.00 27.08 461 LEU A N 1
ATOM 4529 C CA . LEU D 2 461 ? 1.089 32.826 72.451 1.00 27.34 461 LEU A CA 1
ATOM 4530 C C . LEU D 2 461 ? 2.457 33.501 72.399 1.00 28.21 461 LEU A C 1
ATOM 4531 O O . LEU D 2 461 ? 2.810 34.115 71.385 1.00 26.19 461 LEU A O 1
ATOM 4536 N N . GLU D 2 462 ? 3.247 33.360 73.464 1.00 26.04 462 GLU A N 1
ATOM 4537 C CA . GLU D 2 462 ? 4.588 33.939 73.482 1.00 26.64 462 GLU A CA 1
ATOM 4538 C C . GLU D 2 462 ? 5.421 33.280 72.370 1.00 26.88 462 GLU A C 1
ATOM 4539 O O . GLU D 2 462 ? 6.169 33.960 71.661 1.00 28.21 462 GLU A O 1
ATOM 4545 N N . ASP D 2 463 ? 5.297 31.960 72.237 1.00 26.61 463 ASP A N 1
ATOM 4546 C CA . ASP D 2 463 ? 6.021 31.221 71.208 1.00 26.80 463 ASP A CA 1
ATOM 4547 C C . ASP D 2 463 ? 5.578 31.703 69.820 1.00 26.55 463 ASP A C 1
ATOM 4548 O O . ASP D 2 463 ? 6.419 31.963 68.959 1.00 26.55 463 ASP A O 1
ATOM 4553 N N . SER D 2 464 ? 4.268 31.873 69.634 1.00 25.21 464 SER A N 1
ATOM 4554 C CA . SER D 2 464 ? 3.725 32.352 68.356 1.00 24.21 464 SER A CA 1
ATOM 4555 C C . SER D 2 464 ? 4.251 33.743 68.029 1.00 25.96 464 SER A C 1
ATOM 4556 O O . SER D 2 464 ? 4.566 34.047 66.866 1.00 24.28 464 SER A O 1
ATOM 4559 N N . ALA D 2 465 ? 4.363 34.585 69.055 1.00 23.84 465 ALA A N 1
ATOM 4560 C CA . ALA D 2 465 ? 4.875 35.942 68.883 1.00 25.19 465 ALA A CA 1
ATOM 4561 C C . ALA D 2 465 ? 6.299 35.926 68.330 1.00 24.22 465 ALA A C 1
ATOM 4562 O O . ALA D 2 465 ? 6.625 36.708 67.435 1.00 26.30 465 ALA A O 1
ATOM 4564 N N A GLU D 2 466 ? 7.139 35.043 68.862 0.50 23.41 466 GLU A N 1
ATOM 4565 N N B GLU D 2 466 ? 7.139 35.043 68.860 0.50 23.41 466 GLU A N 1
ATOM 4566 C CA A GLU D 2 466 ? 8.523 34.939 68.409 0.50 23.67 466 GLU A CA 1
ATOM 4567 C CA B GLU D 2 466 ? 8.519 34.953 68.403 0.50 23.67 466 GLU A CA 1
ATOM 4568 C C A GLU D 2 466 ? 8.605 34.482 66.954 0.50 23.56 466 GLU A C 1
ATOM 4569 C C B GLU D 2 466 ? 8.600 34.491 66.948 0.50 23.56 466 GLU A C 1
ATOM 4570 O O A GLU D 2 466 ? 9.433 34.975 66.194 0.50 23.87 466 GLU A O 1
ATOM 4571 O O B GLU D 2 466 ? 9.419 34.990 66.181 0.50 23.87 466 GLU A O 1
ATOM 4582 N N . LEU D 2 467 ? 7.742 33.545 66.581 1.00 23.99 467 LEU A N 1
ATOM 4583 C CA . LEU D 2 467 ? 7.708 33.014 65.210 1.00 25.43 467 LEU A CA 1
ATOM 4584 C C . LEU D 2 467 ? 7.248 34.088 64.225 1.00 25.09 467 LEU A C 1
ATOM 4585 O O . LEU D 2 467 ? 7.820 34.250 63.140 1.00 23.29 467 LEU A O 1
ATOM 4590 N N . LEU D 2 468 ? 6.202 34.811 64.609 1.00 23.52 468 LEU A N 1
ATOM 4591 C CA . LEU D 2 468 ? 5.634 35.865 63.779 1.00 23.64 468 LEU A CA 1
ATOM 4592 C C . LEU D 2 468 ? 6.571 37.025 63.484 1.00 23.96 468 LEU A C 1
ATOM 4593 O O . LEU D 2 468 ? 6.557 37.571 62.374 1.00 22.53 468 LEU A O 1
ATOM 4598 N N . THR D 2 469 ? 7.413 37.385 64.445 1.00 20.48 469 THR A N 1
ATOM 4599 C CA . THR D 2 469 ? 8.323 38.509 64.245 1.00 21.71 469 THR A CA 1
ATOM 4600 C C . THR D 2 469 ? 9.700 38.111 63.717 1.00 20.77 469 THR A C 1
ATOM 4601 O O . THR D 2 469 ? 10.544 38.966 63.466 1.00 22.80 469 THR A O 1
ATOM 4605 N N . LYS D 2 470 ? 9.916 36.812 63.550 1.00 21.96 470 LYS A N 1
ATOM 4606 C CA . LYS D 2 470 ? 11.184 36.296 63.056 1.00 21.82 470 LYS A CA 1
ATOM 4607 C C . LYS D 2 470 ? 11.369 36.635 61.561 1.00 22.68 470 LYS A C 1
ATOM 4608 O O . LYS D 2 470 ? 10.403 36.662 60.801 1.00 20.55 470 LYS A O 1
ATOM 4614 N N . PHE D 2 471 ? 12.600 36.925 61.157 1.00 22.48 471 PHE A N 1
ATOM 4615 C CA . PHE D 2 471 ? 12.860 37.210 59.744 1.00 23.63 471 PHE A CA 1
ATOM 4616 C C . PHE D 2 471 ? 12.472 36.006 58.895 1.00 22.82 471 PHE A C 1
ATOM 4617 O O . PHE D 2 471 ? 12.729 34.855 59.261 1.00 23.86 471 PHE A O 1
ATOM 4625 N N . ASN D 2 472 ? 11.845 36.296 57.759 1.00 24.03 472 ASN A N 1
ATOM 4626 C CA . ASN D 2 472 ? 11.396 35.294 56.800 1.00 21.99 472 ASN A CA 1
ATOM 4627 C C . ASN D 2 472 ? 10.121 34.554 57.165 1.00 22.36 472 ASN A C 1
ATOM 4628 O O . ASN D 2 472 ? 9.761 33.568 56.519 1.00 20.93 472 ASN A O 1
ATOM 4633 N N . SER D 2 473 ? 9.439 35.006 58.221 1.00 20.98 473 SER A N 1
ATOM 4634 C CA . SER D 2 473 ? 8.158 34.407 58.568 1.00 19.33 473 SER A CA 1
ATOM 4635 C C . SER D 2 473 ? 7.136 35.315 57.907 1.00 17.64 473 SER A C 1
ATOM 4636 O O . SER D 2 473 ? 7.245 36.538 58.018 1.00 18.68 473 SER A O 1
ATOM 4639 N N . TYR D 2 474 ? 6.165 34.723 57.217 1.00 19.91 474 TYR A N 1
ATOM 4640 C CA . TYR D 2 474 ? 5.112 35.491 56.565 1.00 20.39 474 TYR A CA 1
ATOM 4641 C C . TYR D 2 474 ? 3.750 34.951 56.932 1.00 18.88 474 TYR A C 1
ATOM 4642 O O . TYR D 2 474 ? 3.601 33.782 57.278 1.00 21.17 474 TYR A O 1
ATOM 4651 N N . VAL D 2 475 ? 2.743 35.801 56.768 1.00 19.29 475 VAL A N 1
ATOM 4652 C CA . VAL D 2 475 ? 1.363 35.443 57.039 1.00 20.74 475 VAL A CA 1
ATOM 4653 C C . VAL D 2 475 ? 0.560 35.532 55.747 1.00 21.80 475 VAL A C 1
ATOM 4654 O O . VAL D 2 475 ? 0.723 36.483 54.987 1.00 23.79 475 VAL A O 1
ATOM 4658 N N . ASP D 2 476 ? -0.254 34.515 55.488 1.00 22.54 476 ASP A N 1
ATOM 4659 C CA . ASP D 2 476 ? -1.148 34.499 54.327 1.00 24.16 476 ASP A CA 1
ATOM 4660 C C . ASP D 2 476 ? -2.492 34.609 55.014 1.00 23.73 476 ASP A C 1
ATOM 4661 O O . ASP D 2 476 ? -2.898 33.682 55.713 1.00 24.92 476 ASP A O 1
ATOM 4666 N N . ALA D 2 477 ? -3.192 35.721 54.811 1.00 22.97 477 ALA A N 1
ATOM 4667 C CA . ALA D 2 477 ? -4.465 35.927 55.489 1.00 22.90 477 ALA A CA 1
ATOM 4668 C C . ALA D 2 477 ? -5.582 36.579 54.705 1.00 22.60 477 ALA A C 1
ATOM 4669 O O . ALA D 2 477 ? -5.356 37.333 53.753 1.00 23.70 477 ALA A O 1
ATOM 4671 N N . VAL D 2 478 ? -6.799 36.284 55.139 1.00 21.46 478 VAL A N 1
ATOM 4672 C CA . VAL D 2 478 ? -7.985 36.893 54.584 1.00 22.77 478 VAL A CA 1
ATOM 4673 C C . VAL D 2 478 ? -8.367 37.965 55.618 1.00 24.29 478 VAL A C 1
ATOM 4674 O O . VAL D 2 478 ? -8.281 37.730 56.832 1.00 23.98 478 VAL A O 1
ATOM 4678 N N . VAL D 2 479 ? -8.694 39.160 55.141 1.00 22.79 479 VAL A N 1
ATOM 4679 C CA . VAL D 2 479 ? -9.066 40.268 56.009 1.00 24.50 479 VAL A CA 1
ATOM 4680 C C . VAL D 2 479 ? -10.400 40.861 55.579 1.00 25.79 479 VAL A C 1
ATOM 4681 O O . VAL D 2 479 ? -10.820 40.712 54.423 1.00 26.10 479 VAL A O 1
ATOM 4685 N N . GLU D 2 480 ? -11.088 41.492 56.525 1.00 25.41 480 GLU A N 1
ATOM 4686 C CA . GLU D 2 480 ? -12.352 42.148 56.243 1.00 25.39 480 GLU A CA 1
ATOM 4687 C C . GLU D 2 480 ? -12.187 43.607 56.618 1.00 26.65 480 GLU A C 1
ATOM 4688 O O . GLU D 2 480 ? -11.659 43.939 57.685 1.00 24.55 480 GLU A O 1
ATOM 4694 N N . ARG D 2 481 ? -12.593 44.481 55.706 1.00 25.92 481 ARG A N 1
ATOM 4695 C CA . ARG D 2 481 ? -12.501 45.909 55.922 1.00 26.55 481 ARG A CA 1
ATOM 4696 C C . ARG D 2 481 ? -13.668 46.356 56.802 1.00 26.21 481 ARG A C 1
ATOM 4697 O O . ARG D 2 481 ? -14.824 46.046 56.521 1.00 28.77 481 ARG A O 1
ATOM 4705 N N . ARG D 2 482 ? -13.364 47.092 57.859 1.00 26.75 482 ARG A N 1
ATOM 4706 C CA . ARG D 2 482 ? -14.404 47.576 58.759 1.00 27.06 482 ARG A CA 1
ATOM 4707 C C . ARG D 2 482 ? -13.960 48.918 59.319 1.00 24.58 482 ARG A C 1
ATOM 4708 O O . ARG D 2 482 ? -12.903 49.018 59.941 1.00 24.21 482 ARG A O 1
ATOM 4716 N N . ASN D 2 483 ? -14.743 49.958 59.031 1.00 24.75 483 ASN A N 1
ATOM 4717 C CA . ASN D 2 483 ? -14.458 51.322 59.468 1.00 25.61 483 ASN A CA 1
ATOM 4718 C C . ASN D 2 483 ? -13.006 51.736 59.199 1.00 24.93 483 ASN A C 1
ATOM 4719 O O . ASN D 2 483 ? -12.314 52.259 60.070 1.00 23.93 483 ASN A O 1
ATOM 4724 N N . GLY D 2 484 ? -12.539 51.482 57.977 1.00 24.68 484 GLY A N 1
ATOM 4725 C CA . GLY D 2 484 ? -11.183 51.863 57.618 1.00 23.43 484 GLY A CA 1
ATOM 4726 C C . GLY D 2 484 ? -10.072 50.951 58.105 1.00 22.60 484 GLY A C 1
ATOM 4727 O O . GLY D 2 484 ? -8.905 51.224 57.858 1.00 24.93 484 GLY A O 1
ATOM 4728 N N . PHE D 2 485 ? -10.420 49.879 58.803 1.00 22.79 485 PHE A N 1
ATOM 4729 C CA . PHE D 2 485 ? -9.410 48.951 59.302 1.00 22.66 485 PHE A CA 1
ATOM 4730 C C . PHE D 2 485 ? -9.599 47.557 58.733 1.00 20.66 485 PHE A C 1
ATOM 4731 O O . PHE D 2 485 ? -10.689 47.193 58.305 1.00 23.27 485 PHE A O 1
ATOM 4739 N N . TYR D 2 486 ? -8.526 46.778 58.731 1.00 21.37 486 TYR A N 1
ATOM 4740 C CA . TYR D 2 486 ? -8.580 45.419 58.223 1.00 21.64 486 TYR A CA 1
ATOM 4741 C C . TYR D 2 486 ? -8.468 44.425 59.365 1.00 21.11 486 TYR A C 1
ATOM 4742 O O . TYR D 2 486 ? -7.481 44.418 60.086 1.00 22.56 486 TYR A O 1
ATOM 4751 N N . LEU D 2 487 ? -9.485 43.586 59.504 1.00 22.57 487 LEU A N 1
ATOM 4752 C CA . LEU D 2 487 ? -9.507 42.563 60.545 1.00 22.31 487 LEU A CA 1
ATOM 4753 C C . LEU D 2 487 ? -9.302 41.183 59.957 1.00 21.67 487 LEU A C 1
ATOM 4754 O O . LEU D 2 487 ? -9.986 40.802 59.004 1.00 23.69 487 LEU A O 1
ATOM 4759 N N . ILE D 2 488 ? -8.373 40.427 60.531 1.00 22.80 488 ILE A N 1
ATOM 4760 C CA . ILE D 2 488 ? -8.109 39.064 60.084 1.00 22.38 488 ILE A CA 1
ATOM 4761 C C . ILE D 2 488 ? -9.293 38.141 60.402 1.00 25.00 488 ILE A C 1
ATOM 4762 O O . ILE D 2 488 ? -9.929 38.263 61.460 1.00 24.45 488 ILE A O 1
ATOM 4767 N N . LYS D 2 489 ? -9.600 37.242 59.470 1.00 22.83 489 LYS A N 1
ATOM 4768 C CA . LYS D 2 489 ? -10.670 36.258 59.638 1.00 23.86 489 LYS A CA 1
ATOM 4769 C C . LYS D 2 489 ? -10.362 35.038 58.776 1.00 25.66 489 LYS A C 1
ATOM 4770 O O . LYS D 2 489 ? -9.540 35.121 57.856 1.00 24.67 489 LYS A O 1
ATOM 4776 N N . ASP D 2 490 ? -10.981 33.903 59.105 1.00 24.48 490 ASP A N 1
ATOM 4777 C CA . ASP D 2 490 ? -10.815 32.665 58.340 1.00 27.11 490 ASP A CA 1
ATOM 4778 C C . ASP D 2 490 ? -9.354 32.328 58.054 1.00 27.03 490 ASP A C 1
ATOM 4779 O O . ASP D 2 490 ? -9.016 31.850 56.958 1.00 27.26 490 ASP A O 1
ATOM 4784 N N . THR D 2 491 ? -8.496 32.579 59.040 1.00 25.44 491 THR A N 1
ATOM 4785 C CA . THR D 2 491 ? -7.063 32.347 58.925 1.00 25.02 491 THR A CA 1
ATOM 4786 C C . THR D 2 491 ? -6.547 31.733 60.222 1.00 26.36 491 THR A C 1
ATOM 4787 O O . THR D 2 491 ? -6.910 32.183 61.306 1.00 26.52 491 THR A O 1
ATOM 4791 N N A LYS D 2 492 ? -5.704 30.709 60.104 0.50 25.59 492 LYS A N 1
ATOM 4792 N N B LYS D 2 492 ? -5.698 30.717 60.105 0.50 25.59 492 LYS A N 1
ATOM 4793 C CA A LYS D 2 492 ? -5.153 30.019 61.272 0.50 25.90 492 LYS A CA 1
ATOM 4794 C CA B LYS D 2 492 ? -5.140 30.058 61.281 0.50 25.90 492 LYS A CA 1
ATOM 4795 C C A LYS D 2 492 ? -3.674 29.679 61.097 0.50 25.33 492 LYS A C 1
ATOM 4796 C C B LYS D 2 492 ? -3.669 29.700 61.096 0.50 25.33 492 LYS A C 1
ATOM 4797 O O A LYS D 2 492 ? -3.223 29.353 59.994 0.50 23.39 492 LYS A O 1
ATOM 4798 O O B LYS D 2 492 ? -3.220 29.387 59.988 0.50 23.39 492 LYS A O 1
ATOM 4809 N N . LEU D 2 493 ? -2.922 29.763 62.191 1.00 23.45 493 LEU A N 1
ATOM 4810 C CA . LEU D 2 493 ? -1.512 29.425 62.183 1.00 22.51 493 LEU A CA 1
ATOM 4811 C C . LEU D 2 493 ? -1.443 27.914 61.933 1.00 23.37 493 LEU A C 1
ATOM 4812 O O . LEU D 2 493 ? -2.366 27.181 62.290 1.00 23.39 493 LEU A O 1
ATOM 4817 N N . ILE D 2 494 ? -0.387 27.452 61.272 1.00 23.80 494 ILE A N 1
ATOM 4818 C CA . ILE D 2 494 ? -0.238 26.022 61.016 1.00 25.82 494 ILE A CA 1
ATOM 4819 C C . ILE D 2 494 ? 1.019 25.486 61.688 1.00 26.54 494 ILE A C 1
ATOM 4820 O O . ILE D 2 494 ? 1.431 24.347 61.459 1.00 28.26 494 ILE A O 1
ATOM 4825 N N . TYR D 2 495 ? 1.651 26.348 62.478 1.00 25.56 495 TYR A N 1
ATOM 4826 C CA . TYR D 2 495 ? 2.833 25.997 63.272 1.00 26.62 495 TYR A CA 1
ATOM 4827 C C . TYR D 2 495 ? 2.586 26.501 64.704 1.00 28.14 495 TYR A C 1
ATOM 4828 O O . TYR D 2 495 ? 3.249 25.996 65.632 1.00 29.58 495 TYR A O 1
ATOM 4838 N N A GLN E 3 9 ? 30.109 24.732 52.889 0.70 54.57 9 GLN B N 1
ATOM 4839 N N B GLN E 3 9 ? 30.151 24.752 52.866 0.30 54.57 9 GLN B N 1
ATOM 4840 C CA A GLN E 3 9 ? 31.270 25.527 52.393 0.70 54.06 9 GLN B CA 1
ATOM 4841 C CA B GLN E 3 9 ? 31.305 25.531 52.374 0.30 54.06 9 GLN B CA 1
ATOM 4842 C C A GLN E 3 9 ? 30.937 26.298 51.113 0.70 52.65 9 GLN B C 1
ATOM 4843 C C B GLN E 3 9 ? 30.939 26.303 51.108 0.30 52.65 9 GLN B C 1
ATOM 4844 O O A GLN E 3 9 ? 30.659 25.704 50.071 0.70 52.80 9 GLN B O 1
ATOM 4845 O O B GLN E 3 9 ? 30.652 25.709 50.066 0.30 52.80 9 GLN B O 1
ATOM 4856 N N . GLN E 3 10 ? 30.965 27.627 51.208 1.00 51.46 10 GLN B N 1
ATOM 4857 C CA . GLN E 3 10 ? 30.655 28.493 50.078 1.00 48.56 10 GLN B CA 1
ATOM 4858 C C . GLN E 3 10 ? 31.760 28.445 49.019 1.00 47.47 10 GLN B C 1
ATOM 4859 O O . GLN E 3 10 ? 32.893 28.866 49.262 1.00 46.78 10 GLN B O 1
ATOM 4865 N N . GLN E 3 11 ? 31.421 27.915 47.848 1.00 46.22 11 GLN B N 1
ATOM 4866 C CA . GLN E 3 11 ? 32.372 27.804 46.748 1.00 44.54 11 GLN B CA 1
ATOM 4867 C C . GLN E 3 11 ? 32.644 29.141 46.060 1.00 42.41 11 GLN B C 1
ATOM 4868 O O . GLN E 3 11 ? 33.709 29.335 45.472 1.00 43.31 11 GLN B O 1
ATOM 4874 N N . SER E 3 12 ? 31.684 30.060 46.130 1.00 38.99 12 SER B N 1
ATOM 4875 C CA . SER E 3 12 ? 31.839 31.374 45.515 1.00 36.52 12 SER B CA 1
ATOM 4876 C C . SER E 3 12 ? 32.525 32.365 46.448 1.00 37.39 12 SER B C 1
ATOM 4877 O O . SER E 3 12 ? 31.974 32.731 47.493 1.00 36.48 12 SER B O 1
ATOM 4880 N N . ALA E 3 13 ? 33.702 32.836 46.044 1.00 36.01 13 ALA B N 1
ATOM 4881 C CA . ALA E 3 13 ? 34.447 33.794 46.850 1.00 36.16 13 ALA B CA 1
ATOM 4882 C C . ALA E 3 13 ? 33.659 35.092 47.020 1.00 35.92 13 ALA B C 1
ATOM 4883 O O . ALA E 3 13 ? 33.537 35.600 48.132 1.00 36.42 13 ALA B O 1
ATOM 4885 N N . PHE E 3 14 ? 33.085 35.597 45.930 1.00 35.05 14 PHE B N 1
ATOM 4886 C CA . PHE E 3 14 ? 32.315 36.834 45.983 1.00 34.14 14 PHE B CA 1
ATOM 4887 C C . PHE E 3 14 ? 31.090 36.724 46.880 1.00 34.31 14 PHE B C 1
ATOM 4888 O O . PHE E 3 14 ? 30.831 37.615 47.687 1.00 35.01 14 PHE B O 1
ATOM 4896 N N . LYS E 3 15 ? 30.354 35.624 46.762 1.00 33.54 15 LYS B N 1
ATOM 4897 C CA . LYS E 3 15 ? 29.152 35.442 47.569 1.00 34.50 15 LYS B CA 1
ATOM 4898 C C . LYS E 3 15 ? 29.471 35.366 49.067 1.00 36.20 15 LYS B C 1
ATOM 4899 O O . LYS E 3 15 ? 28.765 35.953 49.884 1.00 34.78 15 LYS B O 1
ATOM 4905 N N . GLN E 3 16 ? 30.549 34.670 49.415 1.00 36.94 16 GLN B N 1
ATOM 4906 C CA . GLN E 3 16 ? 30.951 34.542 50.811 1.00 39.17 16 GLN B CA 1
ATOM 4907 C C . GLN E 3 16 ? 31.379 35.900 51.362 1.00 38.51 16 GLN B C 1
ATOM 4908 O O . GLN E 3 16 ? 30.958 36.299 52.448 1.00 39.36 16 GLN B O 1
ATOM 4914 N N A LEU E 3 17 ? 32.193 36.619 50.590 0.50 37.70 17 LEU B N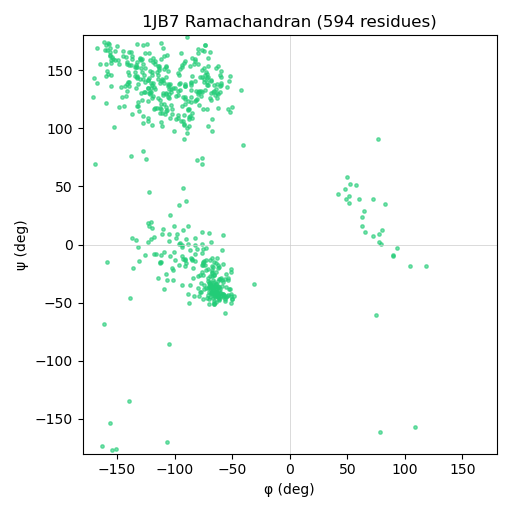 1
ATOM 4915 N N B LEU E 3 17 ? 32.184 36.608 50.580 0.50 37.70 17 LEU B N 1
ATOM 4916 C CA A LEU E 3 17 ? 32.687 37.937 50.988 0.50 37.05 17 LEU B CA 1
ATOM 4917 C CA B LEU E 3 17 ? 32.701 37.917 50.949 0.50 37.05 17 LEU B CA 1
ATOM 4918 C C A LEU E 3 17 ? 31.572 38.960 51.166 0.50 36.51 17 LEU B C 1
ATOM 4919 C C B LEU E 3 17 ? 31.599 38.962 51.143 0.50 36.51 17 LEU B C 1
ATOM 4920 O O A LEU E 3 17 ? 31.503 39.647 52.189 0.50 36.34 17 LEU B O 1
ATOM 4921 O O B LEU E 3 17 ? 31.560 39.656 52.163 0.50 36.34 17 LEU B O 1
ATOM 4930 N N . TYR E 3 18 ? 30.710 39.069 50.158 1.00 35.49 18 TYR B N 1
ATOM 4931 C CA . TYR E 3 18 ? 29.606 40.023 50.199 1.00 34.09 18 TYR B CA 1
ATOM 4932 C C . TYR E 3 18 ? 28.558 39.682 51.256 1.00 32.55 18 TYR B C 1
ATOM 4933 O O . TYR E 3 18 ? 27.958 40.583 51.843 1.00 32.34 18 TYR B O 1
ATOM 4942 N N . THR E 3 19 ? 28.334 38.388 51.473 1.00 31.77 19 THR B N 1
ATOM 4943 C CA . THR E 3 19 ? 27.375 37.926 52.468 1.00 31.96 19 THR B CA 1
ATOM 4944 C C . THR E 3 19 ? 27.884 38.272 53.871 1.00 34.96 19 THR B C 1
ATOM 4945 O O . THR E 3 19 ? 27.111 38.726 54.724 1.00 32.87 19 THR B O 1
ATOM 4949 N N . GLU E 3 20 ? 29.184 38.091 54.097 1.00 36.41 20 GLU B N 1
ATOM 4950 C CA . GLU E 3 20 ? 29.771 38.405 55.400 1.00 38.49 20 GLU B CA 1
ATOM 4951 C C . GLU E 3 20 ? 29.772 39.901 55.671 1.00 38.80 20 GLU B C 1
ATOM 4952 O O . GLU E 3 20 ? 29.566 40.325 56.808 1.00 39.92 20 GLU B O 1
ATOM 4958 N N . LEU E 3 21 ? 29.964 40.700 54.626 1.00 37.77 21 LEU B N 1
ATOM 4959 C CA . LEU E 3 21 ? 29.952 42.148 54.773 1.00 37.44 21 LEU B CA 1
ATOM 4960 C C . LEU E 3 21 ? 28.567 42.596 55.241 1.00 37.18 21 LEU B C 1
ATOM 4961 O O . LEU E 3 21 ? 28.455 43.442 56.130 1.00 37.62 21 LEU B O 1
ATOM 4966 N N . PHE E 3 22 ? 27.522 42.038 54.627 1.00 36.09 22 PHE B N 1
ATOM 4967 C CA . PHE E 3 22 ? 26.143 42.366 54.992 1.00 35.63 22 PHE B CA 1
ATOM 4968 C C . PHE E 3 22 ? 25.758 41.810 56.359 1.00 36.06 22 PHE B C 1
ATOM 4969 O O . PHE E 3 22 ? 24.997 42.438 57.100 1.00 35.84 22 PHE B O 1
ATOM 4977 N N . ASN E 3 23 ? 26.275 40.630 56.685 1.00 36.58 23 ASN B N 1
ATOM 4978 C CA . ASN E 3 23 ? 25.981 40.000 57.965 1.00 38.79 23 ASN B CA 1
ATOM 4979 C C . ASN E 3 23 ? 26.747 40.644 59.121 1.00 40.93 23 ASN B C 1
ATOM 4980 O O . ASN E 3 23 ? 26.508 40.323 60.286 1.00 41.18 23 ASN B O 1
ATOM 4985 N N . ASN E 3 24 ? 27.657 41.557 58.791 1.00 42.43 24 ASN B N 1
ATOM 4986 C CA . ASN E 3 24 ? 28.448 42.262 59.793 1.00 44.46 24 ASN B CA 1
ATOM 4987 C C . ASN E 3 24 ? 28.260 43.769 59.680 1.00 45.91 24 ASN B C 1
ATOM 4988 O O . ASN E 3 24 ? 29.228 44.532 59.716 1.00 45.86 24 ASN B O 1
ATOM 4993 N N . GLU E 3 25 ? 27.000 44.180 59.532 1.00 48.27 25 GLU B N 1
ATOM 4994 C CA . GLU E 3 25 ? 26.596 45.586 59.426 1.00 51.43 25 GLU B CA 1
ATOM 4995 C C . GLU E 3 25 ? 27.483 46.477 58.549 1.00 52.29 25 GLU B C 1
ATOM 4996 O O . GLU E 3 25 ? 27.805 47.609 58.921 1.00 52.86 25 GLU B O 1
ATOM 5002 N N . GLY E 3 26 ? 27.876 45.957 57.387 1.00 52.13 26 GLY B N 1
ATOM 5003 C CA . GLY E 3 26 ? 28.708 46.716 56.467 1.00 52.06 26 GLY B CA 1
ATOM 5004 C C . GLY E 3 26 ? 30.087 47.096 56.972 1.00 52.52 26 GLY B C 1
ATOM 5005 O O . GLY E 3 26 ? 30.741 47.968 56.395 1.00 51.84 26 GLY B O 1
ATOM 5006 N N . ASP E 3 27 ? 30.534 46.438 58.039 1.00 53.27 27 ASP B N 1
ATOM 5007 C CA . ASP E 3 27 ? 31.842 46.707 58.631 1.00 54.09 27 ASP B CA 1
ATOM 5008 C C . ASP E 3 27 ? 32.888 45.762 58.035 1.00 53.70 27 ASP B C 1
ATOM 5009 O O . ASP E 3 27 ? 32.928 44.575 58.364 1.00 53.64 27 ASP B O 1
ATOM 5014 N N . PHE E 3 28 ? 33.747 46.302 57.177 1.00 53.98 28 PHE B N 1
ATOM 5015 C CA . PHE E 3 28 ? 34.783 45.510 56.521 1.00 54.43 28 PHE B CA 1
ATOM 5016 C C . PHE E 3 28 ? 35.843 44.945 57.473 1.00 54.95 28 PHE B C 1
ATOM 5017 O O . PHE E 3 28 ? 36.447 43.913 57.183 1.00 54.71 28 PHE B O 1
ATOM 5025 N N . SER E 3 29 ? 36.067 45.607 58.606 1.00 55.82 29 SER B N 1
ATOM 5026 C CA . SER E 3 29 ? 37.058 45.129 59.569 1.00 56.03 29 SER B CA 1
ATOM 5027 C C . SER E 3 29 ? 36.563 43.883 60.302 1.00 56.29 29 SER B C 1
ATOM 5028 O O . SER E 3 29 ? 37.359 43.104 60.827 1.00 56.30 29 SER B O 1
ATOM 5031 N N . LYS E 3 30 ? 35.247 43.693 60.324 1.00 56.37 30 LYS B N 1
ATOM 5032 C CA . LYS E 3 30 ? 34.655 42.544 60.998 1.00 57.14 30 LYS B CA 1
ATOM 5033 C C . LYS E 3 30 ? 34.577 41.280 60.140 1.00 58.00 30 LYS B C 1
ATOM 5034 O O . LYS E 3 30 ? 34.288 40.197 60.655 1.00 57.73 30 LYS B O 1
ATOM 5040 N N . VAL E 3 31 ? 34.823 41.411 58.837 1.00 58.52 31 VAL B N 1
ATOM 5041 C CA . VAL E 3 31 ? 34.787 40.248 57.952 1.00 59.31 31 VAL B CA 1
ATOM 5042 C C . VAL E 3 31 ? 36.067 39.438 58.153 1.00 59.74 31 VAL B C 1
ATOM 5043 O O . VAL E 3 31 ? 37.136 40.004 58.397 1.00 59.56 31 VAL B O 1
ATOM 5047 N N . SER E 3 32 ? 35.939 38.115 58.071 1.00 60.08 32 SER B N 1
ATOM 5048 C CA . SER E 3 32 ? 37.059 37.192 58.253 1.00 60.51 32 SER B CA 1
ATOM 5049 C C . SER E 3 32 ? 38.336 37.653 57.557 1.00 60.98 32 SER B C 1
ATOM 5050 O O . SER E 3 32 ? 38.309 38.076 56.400 1.00 60.82 32 SER B O 1
ATOM 5053 N N . SER E 3 33 ? 39.446 37.596 58.286 1.00 61.35 33 SER B N 1
ATOM 5054 C CA . SER E 3 33 ? 40.745 38.004 57.761 1.00 62.05 33 SER B CA 1
ATOM 5055 C C . SER E 3 33 ? 41.259 37.030 56.700 1.00 62.03 33 SER B C 1
ATOM 5056 O O . SER E 3 33 ? 41.929 37.436 55.747 1.00 62.10 33 SER B O 1
ATOM 5059 N N . ASN E 3 34 ? 40.924 35.752 56.861 1.00 61.90 34 ASN B N 1
ATOM 5060 C CA . ASN E 3 34 ? 41.347 34.712 55.928 1.00 62.83 34 ASN B CA 1
ATOM 5061 C C . ASN E 3 34 ? 40.655 34.800 54.566 1.00 62.83 34 ASN B C 1
ATOM 5062 O O . ASN E 3 34 ? 40.777 33.898 53.735 1.00 62.89 34 ASN B O 1
ATOM 5067 N N . LEU E 3 35 ? 39.944 35.900 54.342 1.00 62.55 35 LEU B N 1
ATOM 5068 C CA . LEU E 3 35 ? 39.232 36.134 53.092 1.00 62.27 35 LEU B CA 1
ATOM 5069 C C . LEU E 3 35 ? 39.770 37.372 52.374 1.00 62.49 35 LEU B C 1
ATOM 5070 O O . LEU E 3 35 ? 39.394 37.651 51.233 1.00 62.23 35 LEU B O 1
ATOM 5075 N N . LYS E 3 36 ? 40.646 38.114 53.047 1.00 62.78 36 LYS B N 1
ATOM 5076 C CA . LYS E 3 36 ? 41.222 39.326 52.478 1.00 63.04 36 LYS B CA 1
ATOM 5077 C C . LYS E 3 36 ? 42.511 39.061 51.703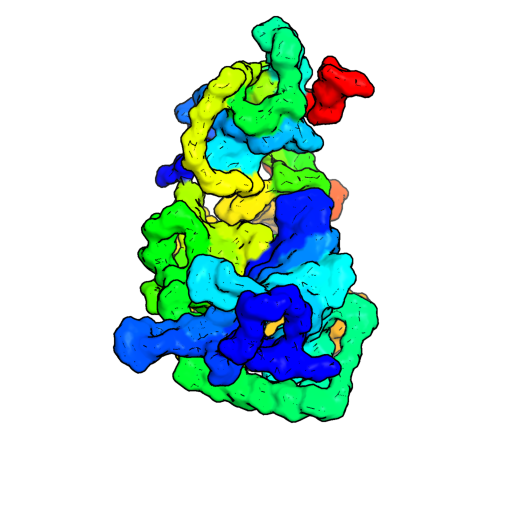 1.00 63.83 36 LYS B C 1
ATOM 5078 O O . LYS E 3 36 ? 43.453 39.856 51.748 1.00 64.56 36 LYS B O 1
ATOM 5084 N N . LYS E 3 37 ? 42.543 37.934 50.998 1.00 64.02 37 LYS B N 1
ATOM 5085 C CA . LYS E 3 37 ? 43.697 37.556 50.186 1.00 64.08 37 LYS B CA 1
ATOM 5086 C C . LYS E 3 37 ? 43.470 38.032 48.747 1.00 63.37 37 LYS B C 1
ATOM 5087 O O . LYS E 3 37 ? 42.352 38.400 48.382 1.00 63.78 37 LYS B O 1
ATOM 5093 N N . PRO E 3 38 ? 44.535 38.069 47.924 1.00 62.69 38 PRO B N 1
ATOM 5094 C CA . PRO E 3 38 ? 44.423 38.508 46.527 1.00 61.41 38 PRO B CA 1
ATOM 5095 C C . PRO E 3 38 ? 43.327 37.766 45.757 1.00 60.15 38 PRO B C 1
ATOM 5096 O O . PRO E 3 38 ? 43.136 36.559 45.933 1.00 59.86 38 PRO B O 1
ATOM 5100 N N . LEU E 3 39 ? 42.607 38.498 44.913 1.00 58.75 39 LEU B N 1
ATOM 5101 C CA . LEU E 3 39 ? 41.518 37.921 44.132 1.00 57.56 39 LEU B CA 1
ATOM 5102 C C . LEU E 3 39 ? 41.834 37.746 42.650 1.00 57.18 39 LEU B C 1
ATOM 5103 O O . LEU E 3 39 ? 42.056 38.724 41.934 1.00 57.14 39 LEU B O 1
ATOM 5108 N N . LYS E 3 40 ? 41.856 36.495 42.197 1.00 56.89 40 LYS B N 1
ATOM 5109 C CA . LYS E 3 40 ? 42.106 36.200 40.790 1.00 57.03 40 LYS B CA 1
ATOM 5110 C C . LYS E 3 40 ? 40.743 36.009 40.134 1.00 56.17 40 LYS B C 1
ATOM 5111 O O . LYS E 3 40 ? 40.032 35.044 40.426 1.00 55.49 40 LYS B O 1
ATOM 5117 N N . CYS E 3 41 ? 40.368 36.945 39.269 1.00 54.95 41 CYS B N 1
ATOM 5118 C CA . CYS E 3 41 ? 39.078 36.862 38.605 1.00 54.35 41 CYS B CA 1
ATOM 5119 C C . CYS E 3 41 ? 39.075 37.085 37.100 1.00 53.11 41 CYS B C 1
ATOM 5120 O O . CYS E 3 41 ? 39.850 37.876 36.561 1.00 53.28 41 CYS B O 1
ATOM 5123 N N . TYR E 3 42 ? 38.194 36.344 36.436 1.00 51.48 42 TYR B N 1
ATOM 5124 C CA . TYR E 3 42 ? 38.016 36.397 34.994 1.00 49.46 42 TYR B CA 1
ATOM 5125 C C . TYR E 3 42 ? 37.169 37.604 34.597 1.00 48.30 42 TYR B C 1
ATOM 5126 O O . TYR E 3 42 ? 36.115 37.850 35.182 1.00 48.50 42 TYR B O 1
ATOM 5135 N N . VAL E 3 43 ? 37.640 38.362 33.613 1.00 45.83 43 VAL B N 1
ATOM 5136 C CA . VAL E 3 43 ? 36.910 39.533 33.143 1.00 44.72 43 VAL B CA 1
ATOM 5137 C C . VAL E 3 43 ? 35.872 39.104 32.107 1.00 45.26 43 VAL B C 1
ATOM 5138 O O . VAL E 3 43 ? 36.219 38.685 30.997 1.00 44.40 43 VAL B O 1
ATOM 5142 N N . LYS E 3 44 ? 34.600 39.170 32.493 1.00 44.34 44 LYS B N 1
ATOM 5143 C CA . LYS E 3 44 ? 33.503 38.797 31.607 1.00 44.15 44 LYS B CA 1
ATOM 5144 C C . LYS E 3 44 ? 33.253 39.883 30.566 1.00 43.72 44 LYS B C 1
ATOM 5145 O O . LYS E 3 44 ? 33.097 39.592 29.380 1.00 43.27 44 LYS B O 1
ATOM 5151 N N . GLU E 3 45 ? 33.192 41.129 31.030 1.00 43.12 45 GLU B N 1
ATOM 5152 C CA . GLU E 3 45 ? 32.951 42.292 30.177 1.00 43.51 45 GLU B CA 1
ATOM 5153 C C . GLU E 3 45 ? 33.825 43.441 30.669 1.00 44.46 45 GLU B C 1
ATOM 5154 O O . GLU E 3 45 ? 34.235 43.459 31.831 1.00 44.44 45 GLU B O 1
ATOM 5160 N N . SER E 3 46 ? 34.102 44.403 29.790 1.00 45.49 46 SER B N 1
ATOM 5161 C CA . SER E 3 46 ? 34.936 45.544 30.155 1.00 46.48 46 SER B CA 1
ATOM 5162 C C . SER E 3 46 ? 34.322 46.883 29.764 1.00 46.57 46 SER B C 1
ATOM 5163 O O . SER E 3 46 ? 34.762 47.931 30.236 1.00 47.48 46 SER B O 1
ATOM 5166 N N . TYR E 3 47 ? 33.302 46.844 28.912 1.00 46.56 47 TYR B N 1
ATOM 5167 C CA . TYR E 3 47 ? 32.621 48.055 28.457 1.00 46.60 47 TYR B CA 1
ATOM 5168 C C . TYR E 3 47 ? 31.322 47.666 27.760 1.00 45.94 47 TYR B C 1
ATOM 5169 O O . TYR E 3 47 ? 31.294 46.700 26.995 1.00 45.45 47 TYR B O 1
ATOM 5178 N N . PRO E 3 48 ? 30.226 48.415 28.005 1.00 45.12 48 PRO B N 1
ATOM 5179 C CA . PRO E 3 48 ? 30.044 49.592 28.865 1.00 45.15 48 PRO B CA 1
ATOM 5180 C C . PRO E 3 48 ? 30.126 49.301 30.370 1.00 44.68 48 PRO B C 1
ATOM 5181 O O . PRO E 3 48 ? 30.187 50.226 31.180 1.00 44.85 48 PRO B O 1
ATOM 5185 N N . HIS E 3 49 ? 30.081 48.025 30.742 1.00 43.43 49 HIS B N 1
ATOM 5186 C CA . HIS E 3 49 ? 30.156 47.636 32.148 1.00 42.93 49 HIS B CA 1
ATOM 5187 C C . HIS E 3 49 ? 31.310 46.677 32.381 1.00 42.14 49 HIS B C 1
ATOM 5188 O O . HIS E 3 49 ? 31.402 45.639 31.726 1.00 42.83 49 HIS B O 1
ATOM 5195 N N . PHE E 3 50 ? 32.207 47.037 33.293 1.00 42.35 50 PHE B N 1
ATOM 5196 C CA . PHE E 3 50 ? 33.340 46.176 33.599 1.00 41.75 50 PHE B CA 1
ATOM 5197 C C . PHE E 3 50 ? 32.867 45.192 34.660 1.00 41.87 50 PHE B C 1
ATOM 5198 O O . PHE E 3 50 ? 32.592 45.577 35.799 1.00 42.26 50 PHE B O 1
ATOM 5206 N N . LEU E 3 51 ? 32.739 43.930 34.264 1.00 40.20 51 LEU B N 1
ATOM 5207 C CA . LEU E 3 51 ? 32.266 42.880 35.157 1.00 39.64 51 LEU B CA 1
ATOM 5208 C C . LEU E 3 51 ? 33.236 41.711 35.219 1.00 39.81 51 LEU B C 1
ATOM 5209 O O . LEU E 3 51 ? 33.676 41.202 34.190 1.00 40.43 51 LEU B O 1
ATOM 5214 N N . VAL E 3 52 ? 33.555 41.283 36.437 1.00 39.58 52 VAL B N 1
ATOM 5215 C CA . VAL E 3 52 ? 34.471 40.169 36.660 1.00 38.55 52 VAL B CA 1
ATOM 5216 C C . VAL E 3 52 ? 33.741 39.028 37.361 1.00 38.68 52 VAL B C 1
ATOM 5217 O O . VAL E 3 52 ? 32.717 39.246 38.007 1.00 38.23 52 VAL B O 1
ATOM 5221 N N . THR E 3 53 ? 34.272 37.815 37.238 1.00 37.26 53 THR B N 1
ATOM 5222 C CA . THR E 3 53 ? 33.651 36.650 37.853 1.00 37.62 53 THR B CA 1
ATOM 5223 C C . THR E 3 53 ? 34.628 35.897 38.734 1.00 37.78 53 THR B C 1
ATOM 5224 O O . THR E 3 53 ? 35.839 36.076 38.631 1.00 38.47 53 THR B O 1
ATOM 5228 N N . ASP E 3 54 ? 34.087 35.025 39.576 1.00 36.19 54 ASP B N 1
ATOM 5229 C CA . ASP E 3 54 ? 34.893 34.201 40.465 1.00 36.39 54 ASP B CA 1
ATOM 5230 C C . ASP E 3 54 ? 34.588 32.754 40.111 1.00 36.00 54 ASP B C 1
ATOM 5231 O O . ASP E 3 54 ? 34.816 31.838 40.904 1.00 36.20 54 ASP B O 1
ATOM 5236 N N . GLY E 3 55 ? 34.043 32.579 38.910 1.00 36.16 55 GLY B N 1
ATOM 5237 C CA . GLY E 3 55 ? 33.676 31.262 38.427 1.00 35.86 55 GLY B CA 1
ATOM 5238 C C . GLY E 3 55 ? 32.228 30.904 38.707 1.00 35.08 55 GLY B C 1
ATOM 5239 O O . GLY E 3 55 ? 31.768 29.840 38.299 1.00 34.97 55 GLY B O 1
ATOM 5240 N N . TYR E 3 56 ? 31.503 31.788 39.393 1.00 34.62 56 TYR B N 1
ATOM 5241 C CA . TYR E 3 56 ? 30.098 31.532 39.726 1.00 32.88 56 TYR B CA 1
ATOM 5242 C C . TYR E 3 56 ? 29.222 32.770 39.556 1.00 31.68 56 TYR B C 1
ATOM 5243 O O . TYR E 3 56 ? 28.125 32.692 39.011 1.00 31.64 56 TYR B O 1
ATOM 5252 N N . PHE E 3 57 ? 29.700 33.901 40.062 1.00 32.42 57 PHE B N 1
ATOM 5253 C CA . PHE E 3 57 ? 28.969 35.161 39.982 1.00 30.98 57 PHE B CA 1
ATOM 5254 C C . PHE E 3 57 ? 29.831 36.270 39.410 1.00 31.47 57 PHE B C 1
ATOM 5255 O O . PHE E 3 57 ? 31.059 36.201 39.457 1.00 31.91 57 PHE B O 1
ATOM 5263 N N . PHE E 3 58 ? 29.177 37.309 38.901 1.00 32.57 58 PHE B N 1
ATOM 5264 C CA . PHE E 3 58 ? 29.897 38.463 38.403 1.00 33.04 58 PHE B CA 1
ATOM 5265 C C . PHE E 3 58 ? 29.567 39.667 39.277 1.00 33.98 58 PHE B C 1
ATOM 5266 O O . PHE E 3 58 ? 28.456 39.777 39.808 1.00 32.84 58 PHE B O 1
ATOM 5274 N N . VAL E 3 59 ? 30.574 40.502 39.507 1.00 33.10 59 VAL B N 1
ATOM 5275 C CA . VAL E 3 59 ? 30.431 41.717 40.301 1.00 34.35 59 VAL B CA 1
ATOM 5276 C C . VAL E 3 59 ? 31.178 42.822 39.578 1.00 35.74 59 VAL B C 1
ATOM 5277 O O . VAL E 3 59 ? 32.047 42.551 38.742 1.00 36.46 59 VAL B O 1
ATOM 5281 N N . ALA E 3 60 ? 30.835 44.063 39.896 1.00 37.35 60 ALA B N 1
ATOM 5282 C CA . ALA E 3 60 ? 31.467 45.209 39.268 1.00 39.18 60 ALA B CA 1
ATOM 5283 C C . ALA E 3 60 ? 32.506 45.868 40.163 1.00 41.04 60 ALA B C 1
ATOM 5284 O O . ALA E 3 60 ? 32.173 46.439 41.202 1.00 41.16 60 ALA B O 1
ATOM 5286 N N . PRO E 3 61 ? 33.789 45.774 39.780 1.00 42.46 61 PRO B N 1
ATOM 5287 C CA . PRO E 3 61 ? 34.862 46.383 40.565 1.00 42.40 61 PRO B CA 1
ATOM 5288 C C . PRO E 3 61 ? 34.856 47.896 40.371 1.00 42.42 61 PRO B C 1
ATOM 5289 O O . PRO E 3 61 ? 34.532 48.392 39.292 1.00 43.43 61 PRO B O 1
ATOM 5293 N N . TYR E 3 62 ? 35.139 48.625 41.442 1.00 42.73 62 TYR B N 1
ATOM 5294 C CA . TYR E 3 62 ? 35.174 50.079 41.390 1.00 43.65 62 TYR B CA 1
ATOM 5295 C C . TYR E 3 62 ? 36.615 50.549 41.576 1.00 44.99 62 TYR B C 1
ATOM 5296 O O . TYR E 3 62 ? 37.170 50.483 42.676 1.00 44.92 62 TYR B O 1
ATOM 5305 N N . PHE E 3 63 ? 37.221 50.980 40.470 1.00 46.45 63 PHE B N 1
ATOM 5306 C CA . PHE E 3 63 ? 38.609 51.438 40.442 1.00 48.04 63 PHE B CA 1
ATOM 5307 C C . PHE E 3 63 ? 38.827 52.873 40.908 1.00 49.19 63 PHE B C 1
ATOM 5308 O O . PHE E 3 63 ? 38.136 53.796 40.469 1.00 48.85 63 PHE B O 1
ATOM 5316 N N . THR E 3 64 ? 39.815 53.051 41.779 1.00 51.59 64 THR B N 1
ATOM 5317 C CA . THR E 3 64 ? 40.174 54.371 42.286 1.00 54.33 64 THR B CA 1
ATOM 5318 C C . THR E 3 64 ? 41.073 55.022 41.239 1.00 56.72 64 THR B C 1
ATOM 5319 O O . THR E 3 64 ? 41.686 54.323 40.427 1.00 57.16 64 THR B O 1
ATOM 5323 N N . LYS E 3 65 ? 41.164 56.349 41.257 1.00 59.05 65 LYS B N 1
ATOM 5324 C CA . LYS E 3 65 ? 42.004 57.051 40.288 1.00 61.00 65 LYS B CA 1
ATOM 5325 C C . LYS E 3 65 ? 43.464 56.628 40.431 1.00 61.56 65 LYS B C 1
ATOM 5326 O O . LYS E 3 65 ? 44.210 56.597 39.452 1.00 61.60 65 LYS B O 1
ATOM 5332 N N . GLU E 3 66 ? 43.845 56.254 41.648 1.00 62.22 66 GLU B N 1
ATOM 5333 C CA . GLU E 3 66 ? 45.205 55.814 41.932 1.00 63.01 66 GLU B CA 1
ATOM 5334 C C . GLU E 3 66 ? 45.452 54.454 41.282 1.00 62.87 66 GLU B C 1
ATOM 5335 O O . GLU E 3 66 ? 46.466 54.249 40.610 1.00 63.00 66 GLU B O 1
ATOM 5341 N N . ALA E 3 67 ? 44.498 53.544 41.467 1.00 62.74 67 ALA B N 1
ATOM 5342 C CA . ALA E 3 67 ? 44.574 52.189 40.927 1.00 62.20 67 ALA B CA 1
ATOM 5343 C C . ALA E 3 67 ? 44.821 52.135 39.421 1.00 61.92 67 ALA B C 1
ATOM 5344 O O . ALA E 3 67 ? 45.629 51.334 38.953 1.00 60.90 67 ALA B O 1
ATOM 5346 N N . VAL E 3 68 ? 44.127 52.987 38.669 1.00 62.15 68 VAL B N 1
ATOM 5347 C CA . VAL E 3 68 ? 44.278 53.015 37.216 1.00 62.99 68 VAL B CA 1
ATOM 5348 C C . VAL E 3 68 ? 45.590 53.663 36.775 1.00 63.48 68 VAL B C 1
ATOM 5349 O O . VAL E 3 68 ? 46.219 53.204 35.821 1.00 63.33 68 VAL B O 1
ATOM 5353 N N . ASN E 3 69 ? 45.998 54.722 37.474 1.00 63.80 69 ASN B N 1
ATOM 5354 C CA . ASN E 3 69 ? 47.241 55.423 37.157 1.00 64.16 69 ASN B CA 1
ATOM 5355 C C . ASN E 3 69 ? 48.425 54.487 37.358 1.00 64.84 69 ASN B C 1
ATOM 5356 O O . ASN E 3 69 ? 49.353 54.463 36.549 1.00 65.11 69 ASN B O 1
ATOM 5361 N N . GLU E 3 70 ? 48.367 53.702 38.431 1.00 65.60 70 GLU B N 1
ATOM 5362 C CA . GLU E 3 70 ? 49.413 52.738 38.753 1.00 66.20 70 GLU B CA 1
ATOM 5363 C C . GLU E 3 70 ? 49.440 51.645 37.685 1.00 66.59 70 GLU B C 1
ATOM 5364 O O . GLU E 3 70 ? 50.507 51.179 37.280 1.00 66.34 70 GLU B O 1
ATOM 5370 N N . PHE E 3 71 ? 48.250 51.244 37.242 1.00 66.85 71 PHE B N 1
ATOM 5371 C CA . PHE E 3 71 ? 48.091 50.215 36.219 1.00 67.01 71 PHE B CA 1
ATOM 5372 C C . PHE E 3 71 ? 48.693 50.698 34.899 1.00 67.33 71 PHE B C 1
ATOM 5373 O O . PHE E 3 71 ? 49.479 49.989 34.272 1.00 67.09 71 PHE B O 1
ATOM 5381 N N . HIS E 3 72 ? 48.319 51.911 34.495 1.00 67.66 72 HIS B N 1
ATOM 5382 C CA . HIS E 3 72 ? 48.811 52.514 33.259 1.00 68.18 72 HIS B CA 1
ATOM 5383 C C . HIS E 3 72 ? 50.323 52.729 33.267 1.00 68.81 72 HIS B C 1
ATOM 5384 O O . HIS E 3 72 ? 50.933 52.932 32.215 1.00 69.50 72 HIS B O 1
ATOM 5391 N N . ALA E 3 73 ? 50.918 52.693 34.457 1.00 68.88 73 ALA B N 1
ATOM 5392 C CA . ALA E 3 73 ? 52.353 52.888 34.608 1.00 68.73 73 ALA B CA 1
ATOM 5393 C C . ALA E 3 73 ? 53.123 51.583 34.457 1.00 68.96 73 ALA B C 1
ATOM 5394 O O . ALA E 3 73 ? 54.090 51.511 33.696 1.00 69.24 73 ALA B O 1
ATOM 5396 N N . LYS E 3 74 ? 52.692 50.554 35.182 1.00 68.62 74 LYS B N 1
ATOM 5397 C CA . LYS E 3 74 ? 53.352 49.253 35.129 1.00 68.74 74 LYS B CA 1
ATOM 5398 C C . LYS E 3 74 ? 52.974 48.444 33.896 1.00 68.49 74 LYS B C 1
ATOM 5399 O O . LYS E 3 74 ? 53.700 47.527 33.502 1.00 68.98 74 LYS B O 1
ATOM 5405 N N A PHE E 3 75 ? 51.892 48.866 33.230 0.50 68.27 75 PHE B N 1
ATOM 5406 N N B PHE E 3 75 ? 51.789 48.697 33.365 0.50 68.27 75 PHE B N 1
ATOM 5407 C CA A PHE E 3 75 ? 51.373 48.205 32.023 0.50 67.86 75 PHE B CA 1
ATOM 5408 C CA B PHE E 3 75 ? 51.339 47.967 32.198 0.50 67.86 75 PHE B CA 1
ATOM 5409 C C A PHE E 3 75 ? 50.896 49.192 30.940 0.50 67.84 75 PHE B C 1
ATOM 5410 C C B PHE E 3 75 ? 50.991 48.978 31.124 0.50 67.84 75 PHE B C 1
ATOM 5411 O O A PHE E 3 75 ? 49.691 49.372 30.741 0.50 67.81 75 PHE B O 1
ATOM 5412 O O B PHE E 3 75 ? 49.819 49.261 30.861 0.50 67.81 75 PHE B O 1
ATOM 5427 N N A PRO E 3 76 ? 51.837 49.835 30.221 0.50 67.69 76 PRO B N 1
ATOM 5428 N N B PRO E 3 76 ? 52.031 49.588 30.528 0.50 67.69 76 PRO B N 1
ATOM 5429 C CA A PRO E 3 76 ? 51.517 50.801 29.159 0.50 67.41 76 PRO B CA 1
ATOM 5430 C CA B PRO E 3 76 ? 51.889 50.591 29.475 0.50 67.41 76 PRO B CA 1
ATOM 5431 C C A PRO E 3 76 ? 50.940 50.145 27.905 0.50 67.26 76 PRO B C 1
ATOM 5432 C C B PRO E 3 76 ? 51.237 49.983 28.245 0.50 67.26 76 PRO B C 1
ATOM 5433 O O A PRO E 3 76 ? 50.209 50.779 27.143 0.50 67.51 76 PRO B O 1
ATOM 5434 O O B PRO E 3 76 ? 51.550 48.855 27.858 0.50 67.51 76 PRO B O 1
ATOM 5441 N N A ASN E 3 77 ? 51.297 48.884 27.685 0.50 67.07 77 ASN B N 1
ATOM 5442 N N B ASN E 3 77 ? 50.300 50.727 27.667 0.50 67.07 77 ASN B N 1
ATOM 5443 C CA A ASN E 3 77 ? 50.823 48.138 26.525 0.50 67.12 77 ASN B CA 1
ATOM 5444 C CA B ASN E 3 77 ? 49.575 50.319 26.467 0.50 67.12 77 ASN B CA 1
ATOM 5445 C C A ASN E 3 77 ? 49.472 47.479 26.793 0.50 67.09 77 ASN B C 1
ATOM 5446 C C B ASN E 3 77 ? 48.546 49.193 26.627 0.50 67.09 77 ASN B C 1
ATOM 5447 O O A ASN E 3 77 ? 49.041 46.602 26.039 0.50 67.04 77 ASN B O 1
ATOM 5448 O O B ASN E 3 77 ? 47.777 48.930 25.701 0.50 67.04 77 ASN B O 1
ATOM 5457 N N A VAL E 3 78 ? 48.789 47.930 27.844 0.50 66.94 78 VAL B N 1
ATOM 5458 N N B VAL E 3 78 ? 48.547 48.511 27.773 0.50 66.94 78 VAL B N 1
ATOM 5459 C CA A VAL E 3 78 ? 47.501 47.351 28.208 0.50 66.67 78 VAL B CA 1
ATOM 5460 C CA B VAL E 3 78 ? 47.573 47.443 28.028 0.50 66.67 78 VAL B CA 1
ATOM 5461 C C A VAL E 3 78 ? 46.356 48.309 28.522 0.50 66.39 78 VAL B C 1
ATOM 5462 C C B VAL E 3 78 ? 46.329 48.175 28.537 0.50 66.39 78 VAL B C 1
ATOM 5463 O O A VAL E 3 78 ? 46.401 49.042 29.511 0.50 66.42 78 VAL B O 1
ATOM 5464 O O B VAL E 3 78 ? 46.238 48.535 29.712 0.50 66.42 78 VAL B O 1
ATOM 5471 N N . ASN E 3 79 ? 45.362 48.344 27.638 1.00 66.24 79 ASN B N 1
ATOM 5472 C CA . ASN E 3 79 ? 44.144 49.115 27.890 1.00 65.71 79 ASN B CA 1
ATOM 5473 C C . ASN E 3 79 ? 43.157 48.323 28.751 1.00 65.40 79 ASN B C 1
ATOM 5474 O O . ASN E 3 79 ?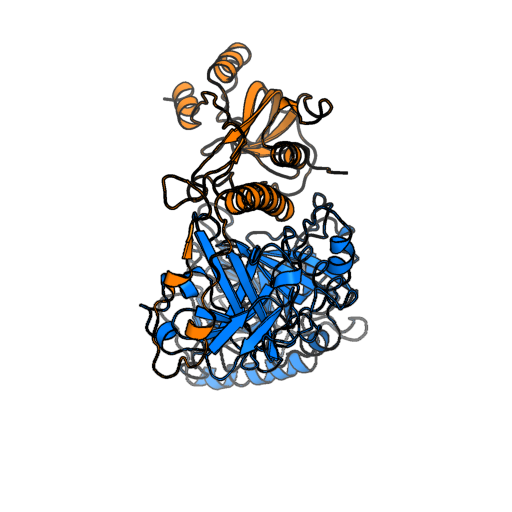 42.830 47.174 28.442 1.00 65.47 79 ASN B O 1
ATOM 5479 N N . ILE E 3 80 ? 42.679 48.949 29.823 1.00 64.19 80 ILE B N 1
ATOM 5480 C CA . ILE E 3 80 ? 41.737 48.312 30.740 1.00 62.92 80 ILE B CA 1
ATOM 5481 C C . ILE E 3 80 ? 40.395 47.995 30.084 1.00 61.87 80 ILE B C 1
ATOM 5482 O O . ILE E 3 80 ? 39.847 46.911 30.276 1.00 61.44 80 ILE B O 1
ATOM 5487 N N . VAL E 3 81 ? 39.895 48.928 29.278 1.00 61.30 81 VAL B N 1
ATOM 5488 C CA . VAL E 3 81 ? 38.616 48.761 28.590 1.00 60.81 81 VAL B CA 1
ATOM 5489 C C . VAL E 3 81 ? 38.640 47.667 27.506 1.00 60.18 81 VAL B C 1
ATOM 5490 O O . VAL E 3 81 ? 37.640 47.433 26.827 1.00 60.09 81 VAL B O 1
ATOM 5494 N N . ASP E 3 82 ? 39.775 46.985 27.366 1.00 59.89 82 ASP B N 1
ATOM 5495 C CA . ASP E 3 82 ? 39.919 45.913 26.380 1.00 58.85 82 ASP B CA 1
ATOM 5496 C C . ASP E 3 82 ? 40.334 44.599 27.042 1.00 57.81 82 ASP B C 1
ATOM 5497 O O . ASP E 3 82 ? 40.806 43.678 26.371 1.00 57.39 82 ASP B O 1
ATOM 5502 N N . LEU E 3 83 ? 40.131 44.508 28.355 1.00 56.15 83 LEU B N 1
ATOM 5503 C CA . LEU E 3 83 ? 40.495 43.317 29.118 1.00 54.65 83 LEU B CA 1
ATOM 5504 C C . LEU E 3 83 ? 39.474 42.178 29.079 1.00 53.81 83 LEU B C 1
ATOM 5505 O O . LEU E 3 83 ? 39.648 41.167 29.760 1.00 53.17 83 LEU B O 1
ATOM 5510 N N . THR E 3 84 ? 38.423 42.334 28.277 1.00 53.87 84 THR B N 1
ATOM 5511 C CA . THR E 3 84 ? 37.387 41.307 28.157 1.00 54.10 84 THR B CA 1
ATOM 5512 C C . THR E 3 84 ? 37.997 39.959 27.795 1.00 54.48 84 THR B C 1
ATOM 5513 O O . THR E 3 84 ? 38.876 39.877 26.938 1.00 54.78 84 THR B O 1
ATOM 5517 N N . ASP E 3 85 ? 37.538 38.913 28.477 1.00 55.17 85 ASP B N 1
ATOM 5518 C CA . ASP E 3 85 ? 38.004 37.545 28.256 1.00 56.34 85 ASP B CA 1
ATOM 5519 C C . ASP E 3 85 ? 39.422 37.286 28.782 1.00 56.59 85 ASP B C 1
ATOM 5520 O O . ASP E 3 85 ? 39.991 36.218 28.560 1.00 56.32 85 ASP B O 1
ATOM 5525 N N . LYS E 3 86 ? 39.979 38.262 29.495 1.00 57.39 86 LYS B N 1
ATOM 5526 C CA . LYS E 3 86 ? 41.316 38.134 30.077 1.00 58.19 86 LYS B CA 1
ATOM 5527 C C . LYS E 3 86 ? 41.164 38.039 31.598 1.00 58.43 86 LYS B C 1
ATOM 5528 O O . LYS E 3 86 ? 40.080 38.272 32.132 1.00 58.21 86 LYS B O 1
ATOM 5534 N N . VAL E 3 87 ? 42.245 37.702 32.294 1.00 58.38 87 VAL B N 1
ATOM 5535 C CA . VAL E 3 87 ? 42.202 37.586 33.750 1.00 58.64 87 VAL B CA 1
ATOM 5536 C C . VAL E 3 87 ? 42.977 38.712 34.440 1.00 58.46 87 VAL B C 1
ATOM 5537 O O . VAL E 3 87 ? 43.910 39.277 33.869 1.00 58.21 87 VAL B O 1
ATOM 5541 N N . ILE E 3 88 ? 42.546 39.065 35.649 1.00 57.93 88 ILE B N 1
ATOM 5542 C CA . ILE E 3 88 ? 43.206 40.102 36.439 1.00 57.29 88 ILE B CA 1
ATOM 5543 C C . ILE E 3 88 ? 43.381 39.614 37.868 1.00 57.55 88 ILE B C 1
ATOM 5544 O O . ILE E 3 88 ? 42.645 38.739 38.330 1.00 57.30 88 ILE B O 1
ATOM 5549 N N . VAL E 3 89 ? 44.380 40.160 38.552 1.00 58.11 89 VAL B N 1
ATOM 5550 C CA . VAL E 3 89 ? 44.652 39.794 39.936 1.00 58.93 89 VAL B CA 1
ATOM 5551 C C . VAL E 3 89 ? 44.604 41.047 40.799 1.00 59.31 89 VAL B C 1
ATOM 5552 O O . VAL E 3 89 ? 45.470 41.920 40.695 1.00 60.34 89 VAL B O 1
ATOM 5556 N N . ILE E 3 90 ? 43.561 41.144 41.619 1.00 59.21 90 ILE B N 1
ATOM 5557 C CA . ILE E 3 90 ? 43.372 42.283 42.510 1.00 58.57 90 ILE B CA 1
ATOM 5558 C C . ILE E 3 90 ? 44.101 42.011 43.825 1.00 58.87 90 ILE B C 1
ATOM 5559 O O . ILE E 3 90 ? 43.629 41.240 44.665 1.00 58.61 90 ILE B O 1
ATOM 5564 N N . ASN E 3 91 ? 45.272 42.626 43.972 1.00 59.04 91 ASN B N 1
ATOM 5565 C CA . ASN E 3 91 ? 46.107 42.461 45.162 1.00 59.28 91 ASN B CA 1
ATOM 5566 C C . ASN E 3 91 ? 45.643 43.282 46.361 1.00 58.36 91 ASN B C 1
ATOM 5567 O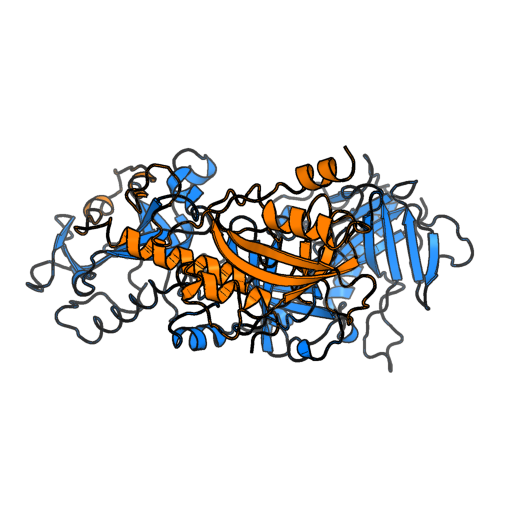 O . ASN E 3 91 ? 45.621 42.783 47.487 1.00 58.77 91 ASN B O 1
ATOM 5572 N N . ASN E 3 92 ? 45.291 44.543 46.122 1.00 57.36 92 ASN B N 1
ATOM 5573 C CA . ASN E 3 92 ? 44.825 45.419 47.191 1.00 56.09 92 ASN B CA 1
ATOM 5574 C C . ASN E 3 92 ? 43.380 45.827 46.925 1.00 54.58 92 ASN B C 1
ATOM 5575 O O . ASN E 3 92 ? 43.085 46.490 45.928 1.00 53.77 92 ASN B O 1
ATOM 5580 N N . TRP E 3 93 ? 42.484 45.442 47.830 1.00 52.78 93 TRP B N 1
ATOM 5581 C CA . TRP E 3 93 ? 41.068 45.759 47.684 1.00 50.90 93 TRP B CA 1
ATOM 5582 C C . TRP E 3 93 ? 40.327 45.872 49.006 1.00 50.55 93 TRP B C 1
ATOM 5583 O O . TRP E 3 93 ? 40.751 45.326 50.024 1.00 49.96 93 TRP B O 1
ATOM 5594 N N . SER E 3 94 ? 39.193 46.563 48.961 1.00 50.60 94 SER B N 1
ATOM 5595 C CA . SER E 3 94 ? 38.340 46.750 50.127 1.00 50.56 94 SER B CA 1
ATOM 5596 C C . SER E 3 94 ? 36.871 46.692 49.698 1.00 50.41 94 SER B C 1
ATOM 5597 O O . SER E 3 94 ? 36.549 46.823 48.511 1.00 50.13 94 SER B O 1
ATOM 5600 N N . LEU E 3 95 ? 35.990 46.465 50.664 1.00 49.09 95 LEU B N 1
ATOM 5601 C CA . LEU E 3 95 ? 34.565 46.387 50.394 1.00 48.33 95 LEU B CA 1
ATOM 5602 C C . LEU E 3 95 ? 33.816 47.401 51.231 1.00 48.26 95 LEU B C 1
ATOM 5603 O O . LEU E 3 95 ? 34.164 47.634 52.388 1.00 49.16 95 LEU B O 1
ATOM 5608 N N . GLU E 3 96 ? 32.791 48.011 50.649 1.00 47.37 96 GLU B N 1
ATOM 5609 C CA . GLU E 3 96 ? 31.971 48.952 51.394 1.00 45.87 96 GLU B CA 1
ATOM 5610 C C . GLU E 3 96 ? 30.532 48.960 50.923 1.00 45.42 96 GLU B C 1
ATOM 5611 O O . GLU E 3 96 ? 30.220 48.520 49.814 1.00 44.11 96 GLU B O 1
ATOM 5617 N N . LEU E 3 97 ? 29.653 49.375 51.827 1.00 44.17 97 LEU B N 1
ATOM 5618 C CA . LEU E 3 97 ? 28.227 49.430 51.573 1.00 43.56 97 LEU B CA 1
ATOM 5619 C C . LEU E 3 97 ? 27.823 50.829 51.143 1.00 43.46 97 LEU B C 1
ATOM 5620 O O . LEU E 3 97 ? 28.271 51.824 51.718 1.00 43.33 97 LEU B O 1
ATOM 5625 N N . ARG E 3 98 ? 26.957 50.899 50.139 1.00 43.67 98 ARG B N 1
ATOM 5626 C CA . ARG E 3 98 ? 26.494 52.174 49.610 1.00 43.14 98 ARG B CA 1
ATOM 5627 C C . ARG E 3 98 ? 25.003 52.161 49.328 1.00 42.41 98 ARG B C 1
ATOM 5628 O O . ARG E 3 98 ? 24.432 51.125 48.981 1.00 40.98 98 ARG B O 1
ATOM 5636 N N A ARG E 3 99 ? 24.377 53.319 49.494 0.50 42.21 99 ARG B N 1
ATOM 5637 N N B ARG E 3 99 ? 24.364 53.311 49.512 0.50 42.21 99 ARG B N 1
ATOM 5638 C CA A ARG E 3 99 ? 22.957 53.463 49.228 0.50 42.77 99 ARG B CA 1
ATOM 5639 C CA B ARG E 3 99 ? 22.938 53.445 49.244 0.50 42.77 99 ARG B CA 1
ATOM 5640 C C A ARG E 3 99 ? 22.825 53.904 47.780 0.50 42.10 99 ARG B C 1
ATOM 5641 C C B ARG E 3 99 ? 22.811 53.903 47.796 0.50 42.10 99 ARG B C 1
ATOM 5642 O O A ARG E 3 99 ? 23.417 54.907 47.375 0.50 42.03 99 ARG B O 1
ATOM 5643 O O B ARG E 3 99 ? 23.403 54.912 47.405 0.50 42.03 99 ARG B O 1
ATOM 5658 N N . VAL E 3 100 ? 22.077 53.134 46.995 1.00 41.14 100 VAL B N 1
ATOM 5659 C CA . VAL E 3 100 ? 21.893 53.442 45.578 1.00 39.04 100 VAL B CA 1
ATOM 5660 C C . VAL E 3 100 ? 20.442 53.320 45.126 1.00 38.48 100 VAL B C 1
ATOM 5661 O O . VAL E 3 100 ? 19.560 52.991 45.919 1.00 37.98 100 VAL B O 1
ATOM 5665 N N . ASN E 3 101 ? 20.195 53.637 43.858 1.00 36.85 101 ASN B N 1
ATOM 5666 C CA . ASN E 3 101 ? 18.860 53.512 43.290 1.00 35.31 101 ASN B CA 1
ATOM 5667 C C . ASN E 3 101 ? 18.899 52.203 42.512 1.00 34.34 101 ASN B C 1
ATOM 5668 O O . ASN E 3 101 ? 19.391 52.158 41.385 1.00 33.10 101 ASN B O 1
ATOM 5673 N N . SER E 3 102 ? 18.411 51.133 43.131 1.00 32.27 102 SER B N 1
ATOM 5674 C CA . SER E 3 102 ? 18.414 49.821 42.500 1.00 30.71 102 SER B CA 1
ATOM 5675 C C . SER E 3 102 ? 17.667 49.742 41.169 1.00 30.64 102 SER B C 1
ATOM 5676 O O . SER E 3 102 ? 17.869 48.802 40.406 1.00 30.11 102 SER B O 1
ATOM 5679 N N . ALA E 3 103 ? 16.822 50.730 40.891 1.00 30.48 103 ALA B N 1
ATOM 5680 C CA . ALA E 3 103 ? 16.081 50.778 39.633 1.00 33.32 103 ALA B CA 1
ATOM 5681 C C . ALA E 3 103 ? 17.017 51.216 38.499 1.00 35.04 103 ALA B C 1
ATOM 5682 O O . ALA E 3 103 ? 16.709 51.032 37.319 1.00 35.81 103 ALA B O 1
ATOM 5684 N N . GLU E 3 104 ? 18.166 51.778 38.867 1.00 35.56 104 GLU B N 1
ATOM 5685 C CA . GLU E 3 104 ? 19.149 52.248 37.895 1.00 37.44 104 GLU B CA 1
ATOM 5686 C C . GLU E 3 104 ? 20.460 51.468 37.935 1.00 36.43 104 GLU B C 1
ATOM 5687 O O . GLU E 3 104 ? 21.149 51.351 36.922 1.00 38.00 104 GLU B O 1
ATOM 5693 N N . VAL E 3 105 ? 20.805 50.940 39.105 1.00 34.42 105 VAL B N 1
ATOM 5694 C CA . VAL E 3 105 ? 22.034 50.168 39.287 1.00 33.35 105 VAL B CA 1
ATOM 5695 C C . VAL E 3 105 ? 21.702 48.677 39.358 1.00 33.22 105 VAL B C 1
ATOM 5696 O O . VAL E 3 105 ? 21.163 48.212 40.362 1.00 32.83 105 VAL B O 1
ATOM 5700 N N . PHE E 3 106 ? 22.046 47.917 38.318 1.00 32.50 106 PHE B N 1
ATOM 5701 C CA . PHE E 3 106 ? 21.733 46.488 38.314 1.00 31.05 106 PHE B CA 1
ATOM 5702 C C . PHE E 3 106 ? 22.595 45.617 39.236 1.00 29.84 106 PHE B C 1
ATOM 5703 O O . PHE E 3 106 ? 22.219 44.483 39.569 1.00 28.41 106 PHE B O 1
ATOM 5711 N N . THR E 3 107 ? 23.744 46.142 39.651 1.00 28.29 107 THR B N 1
ATOM 5712 C CA . THR E 3 107 ? 24.624 45.418 40.562 1.00 28.43 107 THR B CA 1
ATOM 5713 C C . THR E 3 107 ? 24.265 45.844 41.996 1.00 28.82 107 THR B C 1
ATOM 5714 O O . THR E 3 107 ? 25.137 46.192 42.795 1.00 28.99 107 THR B O 1
ATOM 5718 N N . SER E 3 108 ? 22.972 45.824 42.305 1.00 26.37 108 SER B N 1
ATOM 5719 C CA . SER E 3 108 ? 22.491 46.211 43.628 1.00 26.98 108 SER B CA 1
ATOM 5720 C C . SER E 3 108 ? 21.135 45.588 43.899 1.00 27.01 108 SER B C 1
ATOM 5721 O O . SER E 3 108 ? 20.525 44.987 43.014 1.00 26.89 108 SER B O 1
ATOM 5724 N N . TYR E 3 109 ? 20.656 45.733 45.132 1.00 26.33 109 TYR B N 1
ATOM 5725 C CA . TYR E 3 109 ? 19.364 45.181 45.496 1.00 24.73 109 TYR B CA 1
ATOM 5726 C C . TYR E 3 109 ? 18.768 45.938 46.676 1.00 26.74 109 TYR B C 1
ATOM 5727 O O . TYR E 3 109 ? 19.478 46.264 47.629 1.00 26.76 109 TYR B O 1
ATOM 5736 N N . ALA E 3 110 ? 17.475 46.239 46.581 1.00 26.96 110 ALA B N 1
ATOM 5737 C CA . ALA E 3 110 ? 16.747 46.947 47.636 1.00 28.59 110 ALA B CA 1
ATOM 5738 C C . ALA E 3 110 ? 17.449 48.238 48.064 1.00 29.48 110 ALA B C 1
ATOM 5739 O O . ALA E 3 110 ? 17.564 48.541 49.262 1.00 27.51 110 ALA B O 1
ATOM 5741 N N . ASN E 3 111 ? 17.948 48.966 47.064 1.00 29.94 111 ASN B N 1
ATOM 5742 C CA . ASN E 3 111 ? 18.657 50.237 47.232 1.00 29.63 111 ASN B CA 1
ATOM 5743 C C . ASN E 3 111 ? 19.961 50.184 48.025 1.00 29.32 111 ASN B C 1
ATOM 5744 O O . ASN E 3 111 ? 20.459 51.201 48.516 1.00 29.66 111 ASN B O 1
ATOM 5749 N N . LEU E 3 112 ? 20.555 49.002 48.061 1.00 28.80 112 LEU B N 1
ATOM 5750 C CA . LEU E 3 112 ? 21.813 48.781 48.749 1.00 30.45 112 LEU B CA 1
ATOM 5751 C C . LEU E 3 112 ? 22.806 48.111 47.808 1.00 31.66 112 LEU B C 1
ATOM 5752 O O . LEU E 3 112 ? 22.435 47.254 47.003 1.00 31.93 112 LEU B O 1
ATOM 5757 N N . GLU E 3 113 ? 24.069 48.499 47.919 1.00 32.44 113 GLU B N 1
ATOM 5758 C CA . GLU E 3 113 ? 25.104 47.905 47.097 1.00 35.16 113 GLU B CA 1
ATOM 5759 C C . GLU E 3 113 ? 26.406 47.707 47.852 1.00 36.06 113 GLU B C 1
ATOM 5760 O O . GLU E 3 113 ? 26.900 48.620 48.512 1.00 37.38 113 GLU B O 1
ATOM 5766 N N . ALA E 3 114 ? 26.916 46.484 47.805 1.00 36.43 114 ALA B N 1
ATOM 5767 C CA . ALA E 3 114 ? 28.196 46.172 48.412 1.00 37.58 114 ALA B CA 1
ATOM 5768 C C . ALA E 3 114 ? 29.167 46.353 47.241 1.00 38.60 114 ALA B C 1
ATOM 5769 O O . ALA E 3 114 ? 29.020 45.696 46.208 1.00 37.98 114 ALA B O 1
ATOM 5771 N N . ARG E 3 115 ? 30.113 47.279 47.386 1.00 39.23 115 ARG B N 1
ATOM 5772 C CA . ARG E 3 115 ? 31.084 47.575 46.335 1.00 40.52 115 ARG B CA 1
ATOM 5773 C C . ARG E 3 115 ? 32.485 47.029 46.561 1.00 42.71 115 ARG B C 1
ATOM 5774 O O . ARG E 3 115 ? 33.022 47.092 47.671 1.00 43.44 115 ARG B O 1
ATOM 5782 N N . LEU E 3 116 ? 33.073 46.496 45.492 1.00 44.18 116 LEU B N 1
ATOM 5783 C CA . LEU E 3 116 ? 34.435 45.978 45.527 1.00 45.67 116 LEU B CA 1
ATOM 5784 C C . LEU E 3 116 ? 35.330 47.140 45.107 1.00 46.95 116 LEU B C 1
ATOM 5785 O O . LEU E 3 116 ? 35.364 47.510 43.934 1.00 47.67 116 LEU B O 1
ATOM 5790 N N . ILE E 3 117 ? 35.994 47.756 46.078 1.00 47.97 117 ILE B N 1
ATOM 5791 C CA . ILE E 3 117 ? 36.884 48.879 45.805 1.00 49.58 117 ILE B CA 1
ATOM 5792 C C . ILE E 3 117 ? 38.276 48.342 45.498 1.00 50.36 117 ILE B C 1
ATOM 5793 O O . ILE E 3 117 ? 38.902 47.696 46.340 1.00 50.69 117 ILE B O 1
ATOM 5798 N N . VAL E 3 118 ? 38.740 48.588 44.277 1.00 52.31 118 VAL B N 1
ATOM 5799 C CA . VAL E 3 118 ? 40.053 48.119 43.844 1.00 53.77 118 VAL B CA 1
ATOM 5800 C C . VAL E 3 118 ? 41.125 49.199 43.939 1.00 54.58 118 VAL B C 1
ATOM 5801 O O . VAL E 3 118 ? 40.963 50.308 43.417 1.00 53.72 118 VAL B O 1
ATOM 5805 N N . HIS E 3 119 ? 42.221 48.854 44.611 1.00 56.16 119 HIS B N 1
ATOM 5806 C CA . HIS E 3 119 ? 43.347 49.765 44.791 1.00 57.40 119 HIS B CA 1
ATOM 5807 C C . HIS E 3 119 ? 44.555 49.367 43.950 1.00 58.32 119 HIS B C 1
ATOM 5808 O O . HIS E 3 119 ? 45.370 50.220 43.602 1.00 59.02 119 HIS B O 1
ATOM 5815 N N . SER E 3 120 ? 44.663 48.080 43.620 1.00 59.34 120 SER B N 1
ATOM 5816 C CA . SER E 3 120 ? 45.774 47.577 42.811 1.00 60.26 120 SER B CA 1
ATOM 5817 C C . SER E 3 120 ? 45.463 46.236 42.140 1.00 60.81 120 SER B C 1
ATOM 5818 O O . SER E 3 120 ? 45.169 45.244 42.817 1.00 60.30 120 SER B O 1
ATOM 5821 N N . PHE E 3 121 ? 45.546 46.210 40.809 1.00 61.06 121 PHE B N 1
ATOM 5822 C CA . PHE E 3 121 ? 45.286 44.992 40.043 1.00 61.98 121 PHE B CA 1
ATOM 5823 C C . PHE E 3 121 ? 46.263 44.792 38.883 1.00 63.68 121 PHE B C 1
ATOM 5824 O O . PHE E 3 121 ? 46.585 45.730 38.153 1.00 63.42 121 PHE B O 1
ATOM 5832 N N . LYS E 3 122 ? 46.728 43.555 38.738 1.00 65.97 122 LYS B N 1
ATOM 5833 C CA . LYS E 3 122 ? 47.672 43.169 37.690 1.00 68.13 122 LYS B CA 1
ATOM 5834 C C . LYS E 3 122 ? 46.998 42.278 36.645 1.00 69.26 122 LYS B C 1
ATOM 5835 O O . LYS E 3 122 ? 46.326 41.304 36.988 1.00 69.64 122 LYS B O 1
ATOM 5841 N N . PRO E 3 123 ? 47.156 42.610 35.354 1.00 70.11 123 PRO B N 1
ATOM 5842 C CA . PRO E 3 123 ? 46.549 41.807 34.292 1.00 70.53 123 PRO B CA 1
ATOM 5843 C C . PRO E 3 123 ? 47.442 40.648 33.848 1.00 71.14 123 PRO B C 1
ATOM 5844 O O . PRO E 3 123 ? 48.505 40.863 33.264 1.00 71.25 123 PRO B O 1
ATOM 5848 N N . ASN E 3 124 ? 47.034 39.424 34.172 1.00 72.13 124 ASN B N 1
ATOM 5849 C CA . ASN E 3 124 ? 47.788 38.240 33.764 1.00 73.32 124 ASN B CA 1
ATOM 5850 C C . ASN E 3 124 ? 47.409 37.972 32.311 1.00 74.30 124 ASN B C 1
ATOM 5851 O O . ASN E 3 124 ? 46.661 37.041 32.003 1.00 74.56 124 ASN B O 1
ATOM 5856 N N . LEU E 3 125 ? 47.915 38.832 31.433 1.00 75.36 125 LEU B N 1
ATOM 5857 C CA . LEU E 3 125 ? 47.657 38.773 30.000 1.00 76.11 125 LEU B CA 1
ATOM 5858 C C . LEU E 3 125 ? 47.875 37.403 29.378 1.00 76.63 125 LEU B C 1
ATOM 5859 O O . LEU E 3 125 ? 48.980 36.858 29.408 1.00 77.60 125 LEU B O 1
ATOM 5864 N N . GLN E 3 126 ? 46.795 36.855 28.832 1.00 76.80 126 GLN B N 1
ATOM 5865 C CA . GLN E 3 126 ? 46.800 35.559 28.166 1.00 77.25 126 GLN B CA 1
ATOM 5866 C C . GLN E 3 126 ? 46.923 34.315 29.062 1.00 76.67 126 GLN B C 1
ATOM 5867 O O . GLN E 3 126 ? 47.636 33.367 28.726 1.00 76.83 126 GLN B O 1
ATOM 5873 N N . GLU E 3 127 ? 46.260 34.330 30.216 1.00 76.15 127 GLU B N 1
ATOM 5874 C CA . GLU E 3 127 ? 46.259 33.162 31.097 1.00 75.20 127 GLU B CA 1
ATOM 5875 C C . GLU E 3 127 ? 44.897 32.510 30.883 1.00 74.64 127 GLU B C 1
ATOM 5876 O O . GLU E 3 127 ? 43.862 33.146 31.094 1.00 74.51 127 GLU B O 1
ATOM 5882 N N . ARG E 3 128 ? 44.891 31.258 30.439 1.00 74.16 128 ARG B N 1
ATOM 5883 C CA . ARG E 3 128 ? 43.629 30.571 30.197 1.00 73.42 128 ARG B CA 1
ATOM 5884 C C . ARG E 3 128 ? 43.037 29.980 31.469 1.00 72.66 128 ARG B C 1
ATOM 5885 O O . ARG E 3 128 ? 43.673 29.176 32.152 1.00 72.71 128 ARG B O 1
ATOM 5893 N N . LEU E 3 129 ? 41.808 30.383 31.774 1.00 71.81 129 LEU B N 1
ATOM 5894 C CA . LEU E 3 129 ? 41.127 29.924 32.975 1.00 71.02 129 LEU B CA 1
ATOM 5895 C C . LEU E 3 129 ? 40.284 28.667 32.773 1.00 70.51 129 LEU B C 1
ATOM 5896 O O . LEU E 3 129 ? 39.880 28.340 31.656 1.00 70.56 129 LEU B O 1
ATOM 5901 N N . ASN E 3 130 ? 40.030 27.971 33.878 1.00 69.73 130 ASN B N 1
ATOM 5902 C CA . ASN E 3 130 ? 39.248 26.737 33.894 1.00 68.73 130 ASN B CA 1
ATOM 5903 C C . ASN E 3 130 ? 37.795 26.963 33.475 1.00 67.07 130 ASN B C 1
ATOM 5904 O O . ASN E 3 130 ? 37.252 28.057 33.648 1.00 67.54 130 ASN B O 1
ATOM 5909 N N . PRO E 3 131 ? 37.154 25.929 32.902 1.00 65.17 131 PRO B N 1
ATOM 5910 C CA . PRO E 3 131 ? 35.756 25.996 32.455 1.00 62.76 131 PRO B CA 1
ATOM 5911 C C . PRO E 3 131 ? 34.822 26.116 33.662 1.00 59.81 131 PRO B C 1
ATOM 5912 O O . PRO E 3 131 ? 34.929 25.339 34.616 1.00 59.71 131 PRO B O 1
ATOM 5916 N N . THR E 3 132 ? 33.913 27.088 33.614 1.00 56.22 132 THR B N 1
ATOM 5917 C CA . THR E 3 132 ? 32.969 27.321 34.709 1.00 51.99 132 THR B CA 1
ATOM 5918 C C . THR E 3 132 ? 31.531 27.486 34.219 1.00 48.60 132 THR B C 1
ATOM 5919 O O . THR E 3 132 ? 31.277 27.558 33.016 1.00 48.61 132 THR B O 1
ATOM 5923 N N . ARG E 3 133 ? 30.594 27.553 35.163 1.00 44.78 133 ARG B N 1
ATOM 5924 C CA . ARG E 3 133 ? 29.181 27.737 34.837 1.00 39.95 133 ARG B CA 1
ATOM 5925 C C . ARG E 3 133 ? 29.008 29.157 34.305 1.00 37.04 133 ARG B C 1
ATOM 5926 O O . ARG E 3 133 ? 29.915 29.984 34.433 1.00 37.12 133 ARG B O 1
ATOM 5934 N N . TYR E 3 134 ? 27.867 29.440 33.685 1.00 34.31 134 TYR B N 1
ATOM 5935 C CA . TYR E 3 134 ? 27.625 30.787 33.177 1.00 34.00 134 TYR B CA 1
ATOM 5936 C C . TYR E 3 134 ? 27.464 31.705 34.393 1.00 33.81 134 TYR B C 1
ATOM 5937 O O . TYR E 3 134 ? 26.643 31.440 35.274 1.00 32.71 134 TYR B O 1
ATOM 5946 N N . PRO E 3 135 ? 28.278 32.769 34.475 1.00 33.24 135 PRO B N 1
ATOM 5947 C CA . PRO E 3 135 ? 28.230 33.722 35.591 1.00 33.29 135 PRO B CA 1
ATOM 5948 C C . PRO E 3 135 ? 26.931 34.504 35.700 1.00 33.49 135 PRO B C 1
ATOM 5949 O O . PRO E 3 135 ? 26.407 35.011 34.704 1.00 34.49 135 PRO B O 1
ATOM 5953 N N . VAL E 3 136 ? 26.408 34.591 36.918 1.00 32.22 136 VAL B N 1
ATOM 5954 C CA . VAL E 3 136 ? 25.175 35.325 37.153 1.00 31.94 136 VAL B CA 1
ATOM 5955 C C . VAL E 3 136 ? 25.401 36.505 38.085 1.00 29.37 136 VAL B C 1
ATOM 5956 O O . VAL E 3 136 ? 26.386 36.551 38.823 1.00 28.80 136 VAL B O 1
ATOM 5960 N N . ASN E 3 137 ? 24.529 37.499 37.965 1.00 28.10 137 ASN B N 1
ATOM 5961 C CA . ASN E 3 137 ? 24.594 38.698 38.782 1.00 27.21 137 ASN B CA 1
ATOM 5962 C C . ASN E 3 137 ? 24.394 38.279 40.241 1.00 25.91 137 ASN B C 1
ATOM 5963 O O . ASN E 3 137 ? 23.372 37.688 40.581 1.00 23.00 137 ASN B O 1
ATOM 5968 N N . LEU E 3 138 ? 25.405 38.519 41.073 1.00 25.65 138 LEU B N 1
ATOM 5969 C CA . LEU E 3 138 ? 25.324 38.168 42.492 1.00 26.73 138 LEU B CA 1
ATOM 5970 C C . LEU E 3 138 ? 24.087 38.815 43.116 1.00 25.32 138 LEU B C 1
ATOM 5971 O O . LEU E 3 138 ? 23.399 38.203 43.927 1.00 25.33 138 LEU B O 1
ATOM 5976 N N . PHE E 3 139 ? 23.766 40.024 42.669 1.00 25.26 139 PHE B N 1
ATOM 5977 C CA . PHE E 3 139 ? 22.608 40.737 43.191 1.00 24.51 139 PHE B CA 1
ATOM 5978 C C . PHE E 3 139 ? 21.250 40.243 42.681 1.00 23.26 139 PHE B C 1
ATOM 5979 O O . PHE E 3 139 ? 20.236 40.884 42.900 1.00 24.55 139 PHE B O 1
ATOM 5987 N N . ARG E 3 140 ? 21.239 39.094 42.006 1.00 23.64 140 ARG B N 1
ATOM 5988 C CA . ARG E 3 140 ? 19.998 38.497 41.512 1.00 23.05 140 ARG B CA 1
ATOM 5989 C C . ARG E 3 140 ? 19.863 37.077 42.085 1.00 22.50 140 ARG B C 1
ATOM 5990 O O . ARG E 3 140 ? 18.888 36.371 41.823 1.00 22.29 140 ARG B O 1
ATOM 5998 N N . ASP E 3 141 ? 20.834 36.695 42.918 1.00 23.55 141 ASP B N 1
ATOM 5999 C CA . ASP E 3 141 ? 20.869 35.389 43.571 1.00 23.43 141 ASP B CA 1
ATOM 6000 C C . ASP E 3 141 ? 19.795 35.299 44.666 1.00 23.52 141 ASP B C 1
ATOM 6001 O O . ASP E 3 141 ? 19.626 36.239 45.436 1.00 22.12 141 ASP B O 1
ATOM 6006 N N . ASP E 3 142 ? 19.105 34.162 44.737 1.00 22.60 142 ASP B N 1
ATOM 6007 C CA . ASP E 3 142 ? 18.040 33.940 45.727 1.00 24.47 142 ASP B CA 1
ATOM 6008 C C . ASP E 3 142 ? 18.559 34.141 47.167 1.00 24.03 142 ASP B C 1
ATOM 6009 O O . ASP E 3 142 ? 18.052 35.002 47.898 1.00 23.63 142 ASP B O 1
ATOM 6014 N N . GLU E 3 143 ? 19.564 33.367 47.559 1.00 23.82 143 GLU B N 1
ATOM 6015 C CA . GLU E 3 143 ? 20.122 33.492 48.910 1.00 24.73 143 GLU B CA 1
ATOM 6016 C C . GLU E 3 143 ? 20.686 34.865 49.224 1.00 25.35 143 GLU B C 1
ATOM 6017 O O . GLU E 3 143 ? 20.422 35.408 50.297 1.00 24.32 143 GLU B O 1
ATOM 6023 N N . PHE E 3 144 ? 21.427 35.452 48.284 1.00 24.11 144 PHE B N 1
ATOM 6024 C CA . PHE E 3 144 ? 22.007 36.767 48.509 1.00 24.13 144 PHE B CA 1
ATOM 6025 C C . PHE E 3 144 ? 20.951 37.868 48.622 1.00 25.44 144 PHE B C 1
ATOM 6026 O O . PHE E 3 144 ? 21.114 38.807 49.411 1.00 24.74 144 PHE B O 1
ATOM 6034 N N . LYS E 3 145 ? 19.884 37.780 47.827 1.00 23.09 145 LYS B N 1
ATOM 6035 C CA . LYS E 3 145 ? 18.806 38.763 47.935 1.00 21.81 145 LYS B CA 1
ATOM 6036 C C . LYS E 3 145 ? 18.197 38.597 49.346 1.00 23.08 145 LYS B C 1
ATOM 6037 O O . LYS E 3 145 ? 17.911 39.585 50.027 1.00 23.04 145 LYS B O 1
ATOM 6043 N N . THR E 3 146 ? 18.050 37.343 49.769 1.00 22.41 146 THR B N 1
ATOM 6044 C CA . THR E 3 146 ? 17.477 37.003 51.077 1.00 24.80 146 THR B CA 1
ATOM 6045 C C . THR E 3 146 ? 18.356 37.521 52.217 1.00 25.29 146 THR B C 1
ATOM 6046 O O . THR E 3 146 ? 17.842 38.009 53.235 1.00 25.07 146 THR B O 1
ATOM 6050 N N . THR E 3 147 ? 19.671 37.447 52.018 1.00 24.06 147 THR B N 1
ATOM 6051 C CA . THR E 3 147 ? 20.650 37.937 52.982 1.00 24.86 147 THR B CA 1
ATOM 6052 C C . THR E 3 147 ? 20.488 39.443 53.133 1.00 25.97 147 THR B C 1
ATOM 6053 O O . THR E 3 147 ? 20.538 39.970 54.254 1.00 25.57 147 THR B O 1
ATOM 6057 N N . ILE E 3 148 ? 20.279 40.135 52.013 1.00 23.55 148 ILE B N 1
ATOM 6058 C CA . ILE E 3 148 ? 20.084 41.578 52.038 1.00 24.68 148 ILE B CA 1
ATOM 6059 C C . ILE E 3 148 ? 18.731 41.909 52.682 1.00 24.94 148 ILE B C 1
ATOM 6060 O O . ILE E 3 148 ? 18.611 42.909 53.401 1.00 26.76 148 ILE B O 1
ATOM 6065 N N . GLN E 3 149 ? 17.723 41.070 52.449 1.00 23.67 149 GLN B N 1
ATOM 6066 C CA . GLN E 3 149 ? 16.415 41.305 53.058 1.00 24.24 149 GLN B CA 1
ATOM 6067 C C . GLN E 3 149 ? 16.514 41.134 54.584 1.00 23.34 149 GLN B C 1
ATOM 6068 O O . GLN E 3 149 ? 15.861 41.855 55.331 1.00 22.37 149 GLN B O 1
ATOM 6074 N N . HIS E 3 150 ? 17.336 40.191 55.036 1.00 23.64 150 HIS B N 1
ATOM 6075 C CA . HIS E 3 150 ? 17.521 39.975 56.477 1.00 26.18 150 HIS B CA 1
ATOM 6076 C C . HIS E 3 150 ? 18.149 41.225 57.089 1.00 26.99 150 HIS B C 1
ATOM 6077 O O . HIS E 3 150 ? 17.751 41.681 58.174 1.00 25.79 150 HIS B O 1
ATOM 6084 N N . PHE E 3 151 ? 19.134 41.771 56.383 1.00 26.59 151 PHE B N 1
ATOM 6085 C CA . PHE E 3 151 ? 19.835 42.977 56.801 1.00 27.08 151 PHE B CA 1
ATOM 6086 C C . PHE E 3 151 ? 18.843 44.132 56.964 1.00 28.68 151 PHE B C 1
ATOM 6087 O O . PHE E 3 151 ? 18.884 44.864 57.963 1.00 28.01 151 PHE B O 1
ATOM 6095 N N . ARG E 3 152 ? 17.944 44.288 55.994 1.00 26.73 152 ARG B N 1
ATOM 6096 C CA . ARG E 3 152 ? 16.947 45.348 56.061 1.00 27.69 152 ARG B CA 1
ATOM 6097 C C . ARG E 3 152 ? 15.917 45.086 57.165 1.00 27.43 152 ARG B C 1
ATOM 6098 O O . ARG E 3 152 ? 15.489 46.017 57.845 1.00 27.65 152 ARG B O 1
ATOM 6106 N N . HIS E 3 153 ? 15.543 43.822 57.344 1.00 25.93 153 HIS B N 1
ATOM 6107 C CA . HIS E 3 153 ? 14.556 43.429 58.352 1.00 28.17 153 HIS B CA 1
ATOM 6108 C C . HIS E 3 153 ? 15.041 43.817 59.749 1.00 28.74 153 HIS B C 1
ATOM 6109 O O . HIS E 3 153 ? 14.285 44.384 60.541 1.00 27.85 153 HIS B O 1
ATOM 6116 N N . THR E 3 154 ? 16.312 43.538 60.015 1.00 28.06 154 THR B N 1
ATOM 6117 C CA . THR E 3 154 ? 16.940 43.848 61.293 1.00 29.46 154 THR B CA 1
ATOM 6118 C C . THR E 3 154 ? 16.922 45.355 61.550 1.00 30.19 154 THR B C 1
ATOM 6119 O O . THR E 3 154 ? 16.546 45.799 62.637 1.00 30.68 154 THR B O 1
ATOM 6123 N N . ALA E 3 155 ? 17.294 46.138 60.538 1.00 28.81 155 ALA B N 1
ATOM 6124 C CA . ALA E 3 155 ? 17.314 47.592 60.658 1.00 28.06 155 ALA B CA 1
ATOM 6125 C C . ALA E 3 155 ? 15.909 48.143 60.844 1.00 28.45 155 ALA B C 1
ATOM 6126 O O . ALA E 3 155 ? 15.688 49.034 61.662 1.00 27.79 155 ALA B O 1
ATOM 6128 N N . LEU E 3 156 ? 14.960 47.592 60.092 1.00 27.61 156 LEU B N 1
ATOM 6129 C CA . LEU E 3 156 ? 13.570 48.027 60.154 1.00 26.66 156 LEU B CA 1
ATOM 6130 C C . LEU E 3 156 ? 12.937 47.713 61.504 1.00 27.21 156 LEU B C 1
ATOM 6131 O O . LEU E 3 156 ? 12.294 48.570 62.111 1.00 24.54 156 LEU B O 1
ATOM 6136 N N . GLN E 3 157 ? 13.107 46.473 61.952 1.00 26.06 157 GLN B N 1
ATOM 6137 C CA . GLN E 3 157 ? 12.544 46.030 63.222 1.00 28.33 157 GLN B CA 1
ATOM 6138 C C . GLN E 3 157 ? 13.109 46.852 64.390 1.00 28.88 157 GLN B C 1
ATOM 6139 O O . GLN E 3 157 ? 12.380 47.207 65.316 1.00 30.06 157 GLN B O 1
ATOM 6145 N N . ALA E 3 158 ? 14.395 47.188 64.313 1.00 29.10 158 ALA B N 1
ATOM 6146 C CA . ALA E 3 158 ? 15.043 47.982 65.356 1.00 30.22 158 ALA B CA 1
ATOM 6147 C C . ALA E 3 158 ? 14.494 49.404 65.352 1.00 30.31 158 ALA B C 1
ATOM 6148 O O . ALA E 3 158 ? 14.228 49.982 66.412 1.00 29.39 158 ALA B O 1
ATOM 6150 N N . ALA E 3 159 ? 14.304 49.963 64.161 1.00 27.46 159 ALA B N 1
ATOM 6151 C CA . ALA E 3 159 ? 13.784 51.317 64.043 1.00 27.00 159 ALA B CA 1
ATOM 6152 C C . ALA E 3 159 ? 12.340 51.403 64.495 1.00 27.75 159 ALA B C 1
ATOM 6153 O O . ALA E 3 159 ? 11.948 52.369 65.150 1.00 30.25 159 ALA B O 1
ATOM 6155 N N . ILE E 3 160 ? 11.547 50.402 64.137 1.00 27.00 160 ILE B N 1
ATOM 6156 C CA . ILE E 3 160 ? 10.138 50.380 64.502 1.00 28.91 160 ILE B CA 1
ATOM 6157 C C . ILE E 3 160 ? 9.935 50.274 66.021 1.00 30.78 160 ILE B C 1
ATOM 6158 O O . ILE E 3 160 ? 9.116 50.994 66.590 1.00 29.24 160 ILE B O 1
ATOM 6163 N N . ASN E 3 161 ? 10.717 49.411 66.667 1.00 31.79 161 ASN B N 1
ATOM 6164 C CA . ASN E 3 161 ? 10.629 49.218 68.116 1.00 35.61 161 ASN B CA 1
ATOM 6165 C C . ASN E 3 161 ? 11.108 50.437 68.908 1.00 36.78 161 ASN B C 1
ATOM 6166 O O . ASN E 3 161 ? 10.798 50.584 70.098 1.00 37.15 161 ASN B O 1
ATOM 6171 N N A LYS E 3 162 ? 11.866 51.303 68.241 0.50 37.30 162 LYS B N 1
ATOM 6172 N N B LYS E 3 162 ? 11.860 51.304 68.240 0.50 37.30 162 LYS B N 1
ATOM 6173 C CA A LYS E 3 162 ? 12.380 52.525 68.848 0.50 38.43 162 LYS B CA 1
ATOM 6174 C CA B LYS E 3 162 ? 12.378 52.522 68.845 0.50 38.43 162 LYS B CA 1
ATOM 6175 C C A LYS E 3 162 ? 11.410 53.679 68.588 0.50 38.51 162 LYS B C 1
ATOM 6176 C C B LYS E 3 162 ? 11.411 53.679 68.587 0.50 38.51 162 LYS B C 1
ATOM 6177 O O A LYS E 3 162 ? 11.219 54.546 69.443 0.50 38.73 162 LYS B O 1
ATOM 6178 O O B LYS E 3 162 ? 11.225 54.549 69.441 0.50 38.73 162 LYS B O 1
ATOM 6189 N N . THR E 3 163 ? 10.785 53.664 67.413 1.00 37.60 163 THR B N 1
ATOM 6190 C CA . THR E 3 163 ? 9.840 54.702 67.005 1.00 37.36 163 THR B CA 1
ATOM 6191 C C . THR E 3 163 ? 8.416 54.528 67.529 1.00 38.32 163 THR B C 1
ATOM 6192 O O . THR E 3 163 ? 7.793 55.492 67.978 1.00 38.61 163 THR B O 1
ATOM 6196 N N . VAL E 3 164 ? 7.892 53.311 67.409 1.00 38.03 164 VAL B N 1
ATOM 6197 C CA . VAL E 3 164 ? 6.537 52.990 67.844 1.00 38.98 164 VAL B CA 1
ATOM 6198 C C . VAL E 3 164 ? 6.495 52.631 69.328 1.00 39.47 164 VAL B C 1
ATOM 6199 O O . VAL E 3 164 ? 7.154 51.689 69.771 1.00 39.18 164 VAL B O 1
ATOM 6203 N N . LYS E 3 165 ? 5.691 53.374 70.081 1.00 40.21 165 LYS B N 1
ATOM 6204 C CA . LYS E 3 165 ? 5.577 53.165 71.522 1.00 40.18 165 LYS B CA 1
ATOM 6205 C C . LYS E 3 165 ? 4.188 53.532 72.049 1.00 38.91 165 LYS B C 1
ATOM 6206 O O . LYS E 3 165 ? 3.354 54.069 71.318 1.00 36.72 165 LYS B O 1
ATOM 6212 N N . GLY E 3 166 ? 3.937 53.192 73.311 1.00 38.07 166 GLY B N 1
ATOM 6213 C CA . GLY E 3 166 ? 2.668 53.518 73.943 1.00 37.54 166 GLY B CA 1
ATOM 6214 C C . GLY E 3 166 ? 1.444 52.678 73.621 1.00 37.17 166 GLY B C 1
ATOM 6215 O O . GLY E 3 166 ? 0.356 52.972 74.118 1.00 36.87 166 GLY B O 1
ATOM 6216 N N . ASP E 3 167 ? 1.606 51.649 72.793 1.00 36.35 167 ASP B N 1
ATOM 6217 C CA . ASP E 3 167 ? 0.500 50.765 72.413 1.00 35.51 167 ASP B CA 1
ATOM 6218 C C . ASP E 3 167 ? -0.752 51.510 71.951 1.00 34.97 167 ASP B C 1
ATOM 6219 O O . ASP E 3 167 ? -1.835 51.340 72.521 1.00 33.14 167 ASP B O 1
ATOM 6224 N N . ASN E 3 168 ? -0.609 52.338 70.921 1.00 34.66 168 ASN B N 1
ATOM 6225 C CA . ASN E 3 168 ? -1.747 53.085 70.408 1.00 34.61 168 ASN B CA 1
ATOM 6226 C C . ASN E 3 168 ? -2.636 52.148 69.593 1.00 34.96 168 ASN B C 1
ATOM 6227 O O . ASN E 3 168 ? -2.716 52.244 68.361 1.00 35.31 168 ASN B O 1
ATOM 6232 N N . LEU E 3 169 ? -3.283 51.223 70.297 1.00 33.32 169 LEU B N 1
ATOM 6233 C CA . LEU E 3 169 ? -4.171 50.254 69.681 1.00 32.82 169 LEU B CA 1
ATOM 6234 C C . LEU E 3 169 ? -5.445 50.924 69.220 1.00 31.80 169 LEU B C 1
ATOM 6235 O O . LEU E 3 169 ? -5.952 51.830 69.875 1.00 30.96 169 LEU B O 1
ATOM 6240 N N . VAL E 3 170 ? -5.966 50.471 68.087 1.00 30.69 170 VAL B N 1
ATOM 6241 C CA . VAL E 3 170 ? -7.215 50.998 67.578 1.00 29.41 170 VAL B CA 1
ATOM 6242 C C . VAL E 3 170 ? -8.260 50.693 68.650 1.00 30.31 170 VAL B C 1
ATOM 6243 O O . VAL E 3 170 ? -8.332 49.567 69.154 1.00 28.37 170 VAL B O 1
ATOM 6247 N N . ASP E 3 171 ? -9.043 51.699 69.024 1.00 30.76 171 ASP B N 1
ATOM 6248 C CA . ASP E 3 171 ? -10.067 51.489 70.032 1.00 31.37 171 ASP B CA 1
ATOM 6249 C C . ASP E 3 171 ? -11.054 50.466 69.505 1.00 31.77 171 ASP B C 1
ATOM 6250 O O . ASP E 3 171 ? -11.561 50.587 68.384 1.00 30.85 171 ASP B O 1
ATOM 6255 N N . ILE E 3 172 ? -11.319 49.453 70.323 1.00 30.27 172 ILE B N 1
ATOM 6256 C CA . ILE E 3 172 ? -12.217 48.381 69.944 1.00 29.37 172 ILE B CA 1
ATOM 6257 C C . ILE E 3 172 ? -13.599 48.830 69.474 1.00 29.10 172 ILE B C 1
ATOM 6258 O O . ILE E 3 172 ? -14.205 48.173 68.621 1.00 29.47 172 ILE B O 1
ATOM 6263 N N . SER E 3 173 ? -14.084 49.966 69.974 1.00 28.34 173 SER B N 1
ATOM 6264 C CA . SER E 3 173 ? -15.402 50.448 69.566 1.00 29.94 173 SER B CA 1
ATOM 6265 C C . SER E 3 173 ? -15.438 50.875 68.102 1.00 30.31 173 SER B C 1
ATOM 6266 O O . SER E 3 173 ? -16.502 50.879 67.484 1.00 29.91 173 SER B O 1
ATOM 6269 N N . LYS E 3 174 ? -14.281 51.242 67.556 1.00 31.87 174 LYS B N 1
ATOM 6270 C CA . LYS E 3 174 ? -14.198 51.654 66.154 1.00 33.42 174 LYS B CA 1
ATOM 6271 C C . LYS E 3 174 ? -14.506 50.506 65.198 1.00 34.24 174 LYS B C 1
ATOM 6272 O O . LYS E 3 174 ? -15.044 50.730 64.115 1.00 34.93 174 LYS B O 1
ATOM 6278 N N . VAL E 3 175 ? -14.166 49.280 65.589 1.00 34.95 175 VAL B N 1
ATOM 6279 C CA . VAL E 3 175 ? -14.432 48.129 64.730 1.00 36.94 175 VAL B CA 1
ATOM 6280 C C . VAL E 3 175 ? -15.610 47.273 65.194 1.00 38.82 175 VAL B C 1
ATOM 6281 O O . VAL E 3 175 ? -15.910 46.235 64.610 1.00 39.28 175 VAL B O 1
ATOM 6285 N N . ALA E 3 176 ? -16.263 47.715 66.263 1.00 41.89 176 ALA B N 1
ATOM 6286 C CA . ALA E 3 176 ? -17.446 47.043 66.793 1.00 46.05 176 ALA B CA 1
ATOM 6287 C C . ALA E 3 176 ? -18.575 48.007 66.447 1.00 48.06 176 ALA B C 1
ATOM 6288 O O . ALA E 3 176 ? -18.393 49.224 66.531 1.00 48.83 176 ALA B O 1
ATOM 6290 N N A ASP E 3 177 ? -19.716 47.460 66.040 0.50 49.56 177 ASP B N 1
ATOM 6291 N N B ASP E 3 177 ? -19.731 47.476 66.046 0.50 49.56 177 ASP B N 1
ATOM 6292 C CA A ASP E 3 177 ? -20.866 48.276 65.674 0.50 51.39 177 ASP B CA 1
ATOM 6293 C CA B ASP E 3 177 ? -20.896 48.289 65.649 0.50 51.39 177 ASP B CA 1
ATOM 6294 C C A ASP E 3 177 ? -20.468 49.215 64.529 0.50 51.92 177 A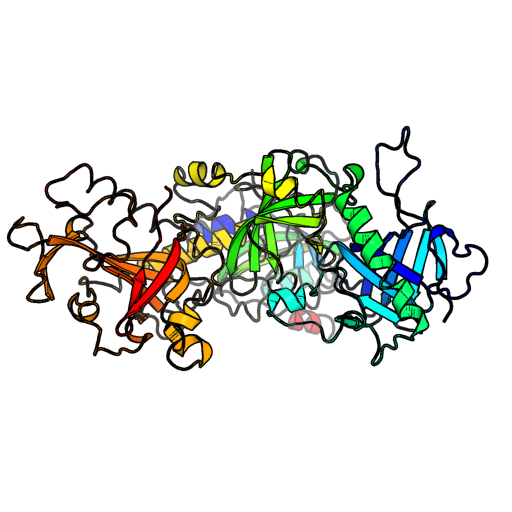SP B C 1
ATOM 6295 C C B ASP E 3 177 ? -20.545 49.191 64.472 0.50 51.92 177 ASP B C 1
ATOM 6296 O O A ASP E 3 177 ? -20.769 50.410 64.558 0.50 52.58 177 ASP B O 1
ATOM 6297 O O B ASP E 3 177 ? -20.994 50.336 64.401 0.50 52.58 177 ASP B O 1
ATOM 6306 N N . ALA E 3 178 ? -19.746 48.675 63.548 1.00 52.00 178 ALA B N 1
ATOM 6307 C CA . ALA E 3 178 ? -19.313 49.456 62.393 1.00 52.04 178 ALA B CA 1
ATOM 6308 C C . ALA E 3 178 ? -20.365 49.533 61.286 1.00 51.49 178 ALA B C 1
ATOM 6309 O O . ALA E 3 178 ? -20.035 49.691 60.108 1.00 51.79 178 ALA B O 1
ATOM 6311 N N . ALA E 3 179 ? -21.631 49.430 61.682 1.00 50.97 179 ALA B N 1
ATOM 6312 C CA . ALA E 3 179 ? -22.757 49.488 60.755 1.00 49.75 179 ALA B CA 1
ATOM 6313 C C . ALA E 3 179 ? -22.858 50.872 60.110 1.00 48.26 179 ALA B C 1
ATOM 6314 O O . ALA E 3 179 ? -22.950 50.994 58.885 1.00 47.59 179 ALA B O 1
ATOM 6316 N N . GLY E 3 180 ? -22.849 51.906 60.948 1.00 45.93 180 GLY B N 1
ATOM 6317 C CA . GLY E 3 180 ? -22.927 53.269 60.456 1.00 43.33 180 GLY B CA 1
ATOM 6318 C C . GLY E 3 180 ? -21.579 53.954 60.517 1.00 41.11 180 GLY B C 1
ATOM 6319 O O . GLY E 3 180 ? -21.496 55.178 60.593 1.00 40.66 180 GLY B O 1
ATOM 6320 N N . LYS E 3 181 ? -20.515 53.161 60.477 1.00 40.00 181 LYS B N 1
ATOM 6321 C CA . LYS E 3 181 ? -19.168 53.705 60.538 1.00 38.68 181 LYS B CA 1
ATOM 6322 C C . LYS E 3 181 ? -18.377 53.475 59.257 1.00 37.75 181 LYS B C 1
ATOM 6323 O O . LYS E 3 181 ? -18.257 52.349 58.774 1.00 38.15 181 LYS B O 1
ATOM 6329 N N . LYS E 3 182 ? -17.845 54.563 58.714 1.00 34.53 182 LYS B N 1
ATOM 6330 C CA . LYS E 3 182 ? -17.047 54.513 57.498 1.00 32.91 182 LYS B CA 1
ATOM 6331 C C . LYS E 3 182 ? -15.692 55.133 57.828 1.00 30.24 182 LYS B C 1
ATOM 6332 O O . LYS E 3 182 ? -15.612 56.151 58.521 1.00 28.51 182 LYS B O 1
ATOM 6338 N N . GLY E 3 183 ? -14.625 54.482 57.386 1.00 26.92 183 GLY B N 1
ATOM 6339 C CA . GLY E 3 183 ? -13.298 54.989 57.656 1.00 26.79 183 GLY B CA 1
ATOM 6340 C C . GLY E 3 183 ? -12.380 54.898 56.453 1.00 26.63 183 GLY B C 1
ATOM 6341 O O . GLY E 3 183 ? -12.659 54.167 55.504 1.00 25.68 183 GLY B O 1
ATOM 6342 N N . LYS E 3 184 ? -11.290 55.654 56.499 1.00 26.64 184 LYS B N 1
ATOM 6343 C CA . LYS E 3 184 ? -10.300 55.666 55.427 1.00 25.69 184 LYS B CA 1
ATOM 6344 C C . LYS E 3 184 ? -9.175 54.724 55.800 1.00 27.05 184 LYS B C 1
ATOM 6345 O O . LYS E 3 184 ? -8.649 54.789 56.916 1.00 23.46 184 LYS B O 1
ATOM 6351 N N . VAL E 3 185 ? -8.786 53.864 54.863 1.00 25.11 185 VAL B N 1
ATOM 6352 C CA . VAL E 3 185 ? -7.728 52.893 55.126 1.00 24.25 185 VAL B CA 1
ATOM 6353 C C . VAL E 3 185 ? -6.360 53.462 55.465 1.00 24.38 185 VAL B C 1
ATOM 6354 O O . VAL E 3 185 ? -5.531 52.761 56.044 1.00 24.92 185 VAL B O 1
ATOM 6358 N N . ASP E 3 186 ? -6.103 54.723 55.132 1.00 23.85 186 ASP B N 1
ATOM 6359 C CA . ASP E 3 186 ? -4.797 55.278 55.460 1.00 26.27 186 ASP B CA 1
ATOM 6360 C C . ASP E 3 186 ? -4.651 55.534 56.967 1.00 25.51 186 ASP B C 1
ATOM 6361 O O . ASP E 3 186 ? -3.594 55.953 57.430 1.00 25.29 186 ASP B O 1
ATOM 6366 N N . ALA E 3 187 ? -5.731 55.277 57.704 1.00 24.96 187 ALA B N 1
ATOM 6367 C CA . ALA E 3 187 ? -5.753 55.408 59.159 1.00 26.37 187 ALA B CA 1
ATOM 6368 C C . ALA E 3 187 ? -4.835 54.323 59.743 1.00 27.79 187 ALA B C 1
ATOM 6369 O O . ALA E 3 187 ? -4.345 54.443 60.871 1.00 27.24 187 ALA B O 1
ATOM 6371 N N . GLY E 3 188 ? -4.596 53.277 58.953 1.00 26.41 188 GLY B N 1
ATOM 6372 C CA . GLY E 3 188 ? -3.741 52.186 59.383 1.00 25.35 188 GLY B CA 1
ATOM 6373 C C . GLY E 3 188 ? -2.270 52.320 59.048 1.00 24.18 188 GLY B C 1
ATOM 6374 O O . GLY E 3 188 ? -1.493 51.409 59.338 1.00 25.71 188 GLY B O 1
ATOM 6375 N N . ILE E 3 189 ? -1.869 53.455 58.481 1.00 23.84 189 ILE B N 1
ATOM 6376 C CA . ILE E 3 189 ? -0.471 53.676 58.102 1.00 24.18 189 ILE B CA 1
ATOM 6377 C C . ILE E 3 189 ? 0.336 54.273 59.250 1.00 25.48 189 ILE B C 1
ATOM 6378 O O . ILE E 3 189 ? -0.007 55.325 59.787 1.00 26.82 189 ILE B O 1
ATOM 6383 N N . VAL E 3 190 ? 1.406 53.582 59.623 1.00 26.28 190 VAL B N 1
ATOM 6384 C CA . VAL E 3 190 ? 2.275 54.000 60.717 1.00 27.51 190 VAL B CA 1
ATOM 6385 C C . VAL E 3 190 ? 3.710 54.198 60.234 1.00 29.22 190 VAL B C 1
ATOM 6386 O O . VAL E 3 190 ? 4.270 53.325 59.572 1.00 31.18 190 VAL B O 1
ATOM 6390 N N . LYS E 3 191 ? 4.300 55.347 60.559 1.00 30.94 191 LYS B N 1
ATOM 6391 C CA . LYS E 3 191 ? 5.682 55.645 60.178 1.00 31.97 191 LYS B CA 1
ATOM 6392 C C . LYS E 3 191 ? 6.619 54.701 60.915 1.00 33.03 191 LYS B C 1
ATOM 6393 O O . LYS E 3 191 ? 6.510 54.534 62.130 1.00 31.10 191 LYS B O 1
ATOM 6399 N N . ALA E 3 192 ? 7.540 54.091 60.174 1.00 32.42 192 ALA B N 1
ATOM 6400 C CA . ALA E 3 192 ? 8.485 53.140 60.739 1.00 34.84 192 ALA B CA 1
ATOM 6401 C C . ALA E 3 192 ? 9.670 53.779 61.451 1.00 36.13 192 ALA B C 1
ATOM 6402 O O . ALA E 3 192 ? 10.241 53.188 62.369 1.00 37.45 192 ALA B O 1
ATOM 6404 N N . SER E 3 193 ? 10.033 54.986 61.041 1.00 38.18 193 SER B N 1
ATOM 6405 C CA . SER E 3 193 ? 11.170 55.660 61.651 1.00 41.46 193 SER B CA 1
ATOM 6406 C C . SER E 3 193 ? 11.067 57.163 61.537 1.00 43.76 193 SER B C 1
ATOM 6407 O O . SER E 3 193 ? 10.089 57.697 61.015 1.00 43.05 193 SER B O 1
ATOM 6410 N N . ALA E 3 194 ? 12.111 57.835 62.012 1.00 47.51 194 ALA B N 1
ATOM 6411 C CA . ALA E 3 194 ? 12.186 59.286 61.973 1.00 51.39 194 ALA B CA 1
ATOM 6412 C C . ALA E 3 194 ? 12.810 59.756 60.659 1.00 53.11 194 ALA B C 1
ATOM 6413 O O . ALA E 3 194 ? 13.220 60.910 60.543 1.00 54.37 194 ALA B O 1
ATOM 6415 N N . SER E 3 195 ? 12.866 58.860 59.672 1.00 55.48 195 SER B N 1
ATOM 6416 C CA . SER E 3 195 ? 13.435 59.174 58.361 1.00 56.98 195 SER B CA 1
ATOM 6417 C C . SER E 3 195 ? 12.825 60.437 57.766 1.00 57.90 195 SER B C 1
ATOM 6418 O O . SER E 3 195 ? 11.636 60.719 57.943 1.00 57.98 195 SER B O 1
ATOM 6421 N N . LYS E 3 196 ? 13.662 61.179 57.049 1.00 59.07 196 LYS B N 1
ATOM 6422 C CA . LYS E 3 196 ? 13.281 62.438 56.422 1.00 59.71 196 LYS B CA 1
ATOM 6423 C C . LYS E 3 196 ? 12.308 62.310 55.246 1.00 58.43 196 LYS B C 1
ATOM 6424 O O . LYS E 3 196 ? 11.474 63.194 55.034 1.00 59.57 196 LYS B O 1
ATOM 6430 N N . GLY E 3 197 ? 12.394 61.212 54.499 1.00 55.24 197 GLY B N 1
ATOM 6431 C CA . GLY E 3 197 ? 11.515 61.049 53.352 1.00 52.00 197 GLY B CA 1
ATOM 6432 C C . GLY E 3 197 ? 10.591 59.847 53.338 1.00 49.56 197 GLY B C 1
ATOM 6433 O O . GLY E 3 197 ? 10.387 59.192 54.361 1.00 49.76 197 GLY B O 1
ATOM 6434 N N A ASP E 3 198 ? 10.022 59.556 52.171 0.50 48.34 198 ASP B N 1
ATOM 6435 N N B ASP E 3 198 ? 10.038 59.564 52.158 0.50 48.34 198 ASP B N 1
ATOM 6436 C CA A ASP E 3 198 ? 9.107 58.428 52.035 0.50 46.61 198 ASP B CA 1
ATOM 6437 C CA B ASP E 3 198 ? 9.124 58.441 51.945 0.50 46.61 198 ASP B CA 1
ATOM 6438 C C A ASP E 3 198 ? 9.835 57.081 51.992 0.50 45.02 198 ASP B C 1
ATOM 6439 C C B ASP E 3 198 ? 9.836 57.089 51.960 0.50 45.02 198 ASP B C 1
ATOM 6440 O O A ASP E 3 198 ? 9.201 56.027 52.023 0.50 44.38 198 ASP B O 1
ATOM 6441 O O B ASP E 3 198 ? 9.192 56.043 52.011 0.50 44.38 198 ASP B O 1
ATOM 6450 N N . GLU E 3 199 ? 11.162 57.119 51.911 1.00 43.72 199 GLU B N 1
ATOM 6451 C CA . GLU E 3 199 ? 11.959 55.899 51.888 1.00 42.63 199 GLU B CA 1
ATOM 6452 C C . GLU E 3 199 ? 12.596 55.608 53.243 1.00 40.43 199 GLU B C 1
ATOM 6453 O O . GLU E 3 199 ? 13.095 56.521 53.902 1.00 39.92 199 GLU B O 1
ATOM 6459 N N . PHE E 3 200 ? 12.585 54.339 53.650 1.00 38.40 200 PHE B N 1
ATOM 6460 C CA . PHE E 3 200 ? 13.192 53.945 54.916 1.00 37.45 200 PHE B CA 1
ATOM 6461 C C . PHE E 3 200 ? 14.705 54.081 54.785 1.00 39.01 200 PHE B C 1
ATOM 6462 O O . PHE E 3 200 ? 15.310 53.494 53.886 1.00 38.78 200 PHE B O 1
ATOM 6470 N N . SER E 3 201 ? 15.312 54.822 55.708 1.00 40.04 201 SER B N 1
ATOM 6471 C CA . SER E 3 201 ? 16.750 55.062 55.680 1.00 42.13 201 SER B CA 1
ATOM 6472 C C . SER E 3 201 ? 17.460 54.964 57.031 1.00 43.04 201 SER B C 1
ATOM 6473 O O . SER E 3 201 ? 18.661 55.231 57.122 1.00 42.95 201 SER B O 1
ATOM 6476 N N . ASP E 3 202 ? 16.738 54.556 58.070 1.00 42.61 202 ASP B N 1
ATOM 6477 C CA . ASP E 3 202 ? 17.327 54.450 59.404 1.00 42.72 202 ASP B CA 1
ATOM 6478 C C . ASP E 3 202 ? 18.223 53.219 59.572 1.00 42.23 202 ASP B C 1
ATOM 6479 O O . ASP E 3 202 ? 17.848 52.244 60.224 1.00 42.10 202 ASP B O 1
ATOM 6484 N N . PHE E 3 203 ? 19.415 53.280 58.986 1.00 41.72 203 PHE B N 1
ATOM 6485 C CA . PHE E 3 203 ? 20.384 52.191 59.073 1.00 42.89 203 PHE B CA 1
ATOM 6486 C C . PHE E 3 203 ? 21.527 52.588 60.003 1.00 44.84 203 PHE B C 1
ATOM 6487 O O . PHE E 3 203 ? 21.849 53.771 60.127 1.00 45.71 203 PHE B O 1
ATOM 6495 N N . SER E 3 204 ? 22.157 51.597 60.628 1.00 46.67 204 SER B N 1
ATOM 6496 C CA . SER E 3 204 ? 23.253 51.864 61.552 1.00 49.60 204 SER B CA 1
ATOM 6497 C 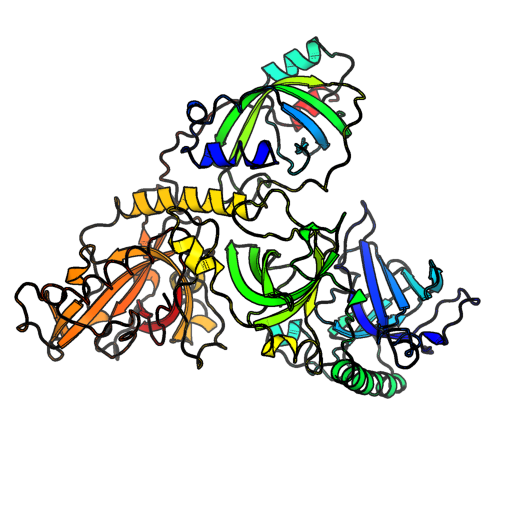C . SER E 3 204 ? 24.650 51.747 60.949 1.00 50.39 204 SER B C 1
ATOM 6498 O O . SER E 3 204 ? 25.613 52.253 61.523 1.00 51.23 204 SER B O 1
ATOM 6501 N N . PHE E 3 205 ? 24.768 51.080 59.802 1.00 51.25 205 PHE B N 1
ATOM 6502 C CA . PHE E 3 205 ? 26.068 50.940 59.146 1.00 52.24 205 PHE B CA 1
ATOM 6503 C C . PHE E 3 205 ? 26.468 52.323 58.649 1.00 53.09 205 PHE B C 1
ATOM 6504 O O . PHE E 3 205 ? 25.606 53.099 58.236 1.00 53.97 205 PHE B O 1
ATOM 6512 N N . LYS E 3 206 ? 27.745 52.672 58.742 1.00 55.14 206 LYS B N 1
ATOM 6513 C CA . LYS E 3 206 ? 28.142 53.980 58.243 1.00 57.47 206 LYS B CA 1
ATOM 6514 C C . LYS E 3 206 ? 28.490 53.823 56.771 1.00 58.11 206 LYS B C 1
ATOM 6515 O O . LYS E 3 206 ? 29.367 53.038 56.398 1.00 57.77 206 LYS B O 1
ATOM 6521 N N . GLU E 3 207 ? 27.704 54.491 55.933 1.00 59.21 207 GLU B N 1
ATOM 6522 C CA . GLU E 3 207 ? 27.881 54.425 54.492 1.00 60.27 207 GLU B CA 1
ATOM 6523 C C . GLU E 3 207 ? 29.312 54.728 54.089 1.00 61.25 207 GLU B C 1
ATOM 6524 O O . GLU E 3 207 ? 29.813 55.834 54.305 1.00 61.29 207 GLU B O 1
ATOM 6530 N N . GLY E 3 208 ? 29.979 53.716 53.544 1.00 62.18 208 GLY B N 1
ATOM 6531 C CA . GLY E 3 208 ? 31.350 53.882 53.108 1.00 63.07 208 GLY B CA 1
ATOM 6532 C C . GLY E 3 208 ? 31.451 54.960 52.050 1.00 63.58 208 GLY B C 1
ATOM 6533 O O . GLY E 3 208 ? 30.497 55.217 51.315 1.00 63.12 208 GLY B O 1
ATOM 6534 N N . ASN E 3 209 ? 32.591 55.636 52.016 1.00 64.73 209 ASN B N 1
ATOM 6535 C CA . ASN E 3 209 ? 32.827 56.688 51.040 1.00 66.03 209 ASN B CA 1
ATOM 6536 C C . ASN E 3 209 ? 34.207 56.507 50.427 1.00 66.63 209 ASN B C 1
ATOM 6537 O O . ASN E 3 209 ? 35.177 56.199 51.126 1.00 67.93 209 ASN B O 1
ATOM 6542 N N . THR E 3 210 ? 34.275 56.634 49.109 1.00 66.25 210 THR B N 1
ATOM 6543 C CA . THR E 3 210 ? 35.530 56.497 48.390 1.00 65.94 210 THR B CA 1
ATOM 6544 C C . THR E 3 210 ? 35.317 56.924 46.946 1.00 65.45 210 THR B C 1
ATOM 6545 O O . THR E 3 210 ? 34.372 56.481 46.284 1.00 65.20 210 THR B O 1
ATOM 6549 N N . ALA E 3 211 ? 36.159 57.843 46.488 1.00 65.03 211 ALA B N 1
ATOM 6550 C CA . ALA E 3 211 ? 36.076 58.336 45.122 1.00 64.45 211 ALA B CA 1
ATOM 6551 C C . ALA E 3 211 ? 36.417 57.191 44.181 1.00 63.74 211 ALA B C 1
ATOM 6552 O O . ALA E 3 211 ? 37.391 56.464 44.398 1.00 63.14 211 ALA B O 1
ATOM 6554 N N . THR E 3 212 ? 35.589 57.011 43.159 1.00 63.47 212 THR B N 1
ATOM 6555 C CA . THR E 3 212 ? 35.806 55.949 42.192 1.00 63.48 212 THR B CA 1
ATOM 6556 C C . THR E 3 212 ? 35.623 56.499 40.781 1.00 63.68 212 THR B C 1
ATOM 6557 O O . THR E 3 212 ? 34.905 57.481 40.580 1.00 63.85 212 THR B O 1
ATOM 6561 N N . LEU E 3 213 ? 36.290 55.879 39.813 1.00 63.99 213 LEU B N 1
ATOM 6562 C CA . LEU E 3 213 ? 36.204 56.319 38.425 1.00 64.70 213 LEU B CA 1
ATOM 6563 C C . LEU E 3 213 ? 35.029 55.736 37.656 1.00 64.68 213 LEU B C 1
ATOM 6564 O O . LEU E 3 213 ? 34.690 54.561 37.814 1.00 64.84 213 LEU B O 1
ATOM 6569 N N . LYS E 3 214 ? 34.407 56.572 36.829 1.00 65.02 214 LYS B N 1
ATOM 6570 C CA . LYS E 3 214 ? 33.309 56.127 35.983 1.00 65.06 214 LYS B CA 1
ATOM 6571 C C . LYS E 3 214 ? 33.989 55.415 34.817 1.00 65.31 214 LYS B C 1
ATOM 6572 O O . LYS E 3 214 ? 34.956 55.930 34.250 1.00 65.20 214 LYS B O 1
ATOM 6578 N N . ILE E 3 215 ? 33.519 54.214 34.497 1.00 65.61 215 ILE B N 1
ATOM 6579 C CA . ILE E 3 215 ? 34.086 53.416 33.410 1.00 65.95 215 ILE B CA 1
ATOM 6580 C C . ILE E 3 215 ? 34.210 54.196 32.092 1.00 66.19 215 ILE B C 1
ATOM 6581 O O . ILE E 3 215 ? 35.040 53.872 31.245 1.00 65.91 215 ILE B O 1
ATOM 6586 N N . ALA E 3 216 ? 33.393 55.234 31.934 1.00 66.95 216 ALA B N 1
ATOM 6587 C CA . ALA E 3 216 ? 33.425 56.060 30.732 1.00 68.41 216 ALA B CA 1
ATOM 6588 C C . ALA E 3 216 ? 34.689 56.923 30.680 1.00 69.48 216 ALA B C 1
ATOM 6589 O O . ALA E 3 216 ? 35.266 57.124 29.609 1.00 70.23 216 ALA B O 1
ATOM 6591 N N . ASP E 3 217 ? 35.117 57.422 31.839 1.00 69.97 217 ASP B N 1
ATOM 6592 C CA . ASP E 3 217 ? 36.311 58.261 31.929 1.00 70.37 217 ASP B CA 1
ATOM 6593 C C . ASP E 3 217 ? 37.572 57.483 31.574 1.00 70.54 217 ASP B C 1
ATOM 6594 O O . ASP E 3 217 ? 38.480 58.018 30.938 1.00 70.76 217 ASP B O 1
ATOM 6599 N N . ILE E 3 218 ? 37.622 56.220 31.986 1.00 70.79 218 ILE B N 1
ATOM 6600 C CA . ILE E 3 218 ? 38.774 55.372 31.704 1.00 71.33 218 ILE B CA 1
ATOM 6601 C C . ILE E 3 218 ? 38.817 55.021 30.213 1.00 71.62 218 ILE B C 1
ATOM 6602 O O . ILE E 3 218 ? 39.870 54.677 29.674 1.00 71.74 218 ILE B O 1
ATOM 6607 N N . PHE E 3 219 ? 37.664 55.134 29.555 1.00 71.76 219 PHE B N 1
ATOM 6608 C CA . PHE E 3 219 ? 37.541 54.863 28.126 1.00 71.87 219 PHE B CA 1
ATOM 6609 C C . PHE E 3 219 ? 38.106 56.063 27.364 1.00 72.30 219 PHE B C 1
ATOM 6610 O O . PHE E 3 219 ? 38.797 55.902 26.358 1.00 71.97 219 PHE B O 1
ATOM 6618 N N . VAL E 3 220 ? 37.808 57.263 27.858 1.00 72.58 220 VAL B N 1
ATOM 6619 C CA . VAL E 3 220 ? 38.285 58.496 27.240 1.00 73.04 220 VAL B CA 1
ATOM 6620 C C . VAL E 3 220 ? 39.793 58.633 27.455 1.00 73.38 220 VAL B C 1
ATOM 6621 O O . VAL E 3 220 ? 40.530 59.009 26.540 1.00 73.51 220 VAL B O 1
ATOM 6625 N N . GLN E 3 221 ? 40.245 58.289 28.659 1.00 73.27 221 GLN B N 1
ATOM 6626 C CA . GLN E 3 221 ? 41.659 58.360 29.017 1.00 73.80 221 GLN B CA 1
ATOM 6627 C C . GLN E 3 221 ? 42.494 57.398 28.168 1.00 73.90 221 GLN B C 1
ATOM 6628 O O . GLN E 3 221 ? 43.718 57.521 28.099 1.00 74.55 221 GLN B O 1
ATOM 6634 N N . GLU E 3 222 ? 41.825 56.452 27.512 1.00 73.71 222 GLU B N 1
ATOM 6635 C CA . GLU E 3 222 ? 42.503 55.470 26.673 1.00 73.19 222 GLU B CA 1
ATOM 6636 C C . GLU E 3 222 ? 42.192 55.607 25.181 1.00 73.42 222 GLU B C 1
ATOM 6637 O O . GLU E 3 222 ? 42.895 55.031 24.349 1.00 73.49 222 GLU B O 1
ATOM 6643 N N . LYS E 3 223 ? 41.144 56.364 24.848 1.00 73.52 223 LYS B N 1
ATOM 6644 C CA . LYS E 3 223 ? 40.742 56.587 23.453 1.00 73.59 223 LYS B CA 1
ATOM 6645 C C . LYS E 3 223 ? 39.691 57.704 23.333 1.00 73.64 223 LYS B C 1
ATOM 6646 O O . LYS E 3 223 ? 38.534 57.457 22.982 1.00 73.66 223 LYS B O 1
ATOM 6652 N N . GLY E 3 224 ? 40.132 58.934 23.598 1.00 73.62 224 GLY B N 1
ATOM 6653 C CA . GLY E 3 224 ? 39.279 60.118 23.555 1.00 73.66 224 GLY B CA 1
ATOM 6654 C C . GLY E 3 224 ? 38.008 60.086 22.725 1.00 73.63 224 GLY B C 1
ATOM 6655 O O . GLY E 3 224 ? 37.122 60.932 22.976 1.00 73.75 224 GLY B O 1
#

Nearest PDB structures (foldseek):
  1ph2-assembly1_A  TM=1.002E+00  e=1.183E-96  Sterkiella nova
  1ph1-assembly1_A  TM=1.001E+00  e=5.151E-96  Sterkiella nova
  1k8g-assembly3_C  TM=9.853E-01  e=7.400E-55  Sterkiella nova
  1k8g-assembly2_B  TM=9.926E-01  e=2.168E-54  Sterkiella nova
  1k8g-assembly1_A  TM=9.934E-01  e=1.625E-51  Sterkiella nova

Radius of gyration: 29.07 Å; Cα contacts (8 Å, |Δi|>4): 1485; chains: 2; bounding box: 76×65×89 Å

Foldseek 3Di:
DDADFQVGDDQPPQWFHKHKWFWADKWAWADDDQFKIKMKTWTHFPVAFFDPPDVRQRATGTAMEMEMERDSQQDDGAAAGLWMKIKTGWGWHADPNHIYTYYYSHPPMKMFIAGLAQDDLVCVLVVHGDPDNQHTPDMGDPDDDDDPVCVVVSVVRSVVSLVDQQVGQSCDPVQFDAPVCQVVDPFKTKDKWAFQDWDPPAPFWTWTWTAHPVGDIEIEIDTCVSNVNDDHLWIWMKAIWHWDPPDDQGTYIYADPRIHIYGYDPSHNNRVVRSVNDDDDCPSVVVQLVDLAHPAAAAFKDFAPVCSPFDADEPCCLQPPLVPDPVNVVDFKHKYKWAFQDKPPNQLLQQKWAADPVVRDTHACPVHDPGHHIWGWMWTFTDGNVCVPPPGTDTATATCPPHFCQCALVAHGDRLVPDVVSSVSSVSVRCQRNRPNYMYIFMWGHDPNHTHTGRMHGPD/DDPFLVLLQLLQCLVVQFDQVPRDPVSQAKQKWFFAAQPPFTWTGNQAAIAGAFEAPQAVVVACVVPPPPARSPCHRFMKIQGDWTKGKAFADCVPDVLAAPRMHIHIYGNYMDTPGPDDDDDGDPHYRSCVDPVSNVSNVVSVVVQQVVQQVVPDDDCPDDPPVQVPPCPVPDDDVCVPDDDSHPDPDPDDDRGDRDGDDGDTDNSVVSVVVNPD

B-factor: mean 36.16, std 13.8, range [14.68, 82.24]